Protein AF-A0A1F3N018-F1 (afdb_monomer_lite)

Foldseek 3Di:
DDDPLAAQLQRLQQVVQVDDDAPFLFAAGADADLLVLLQSLLLVVQQLCVVCVLAEEEEDDDPNNVSVLVNNLCCLVCVPPPVSCVVSVSSRRDDPDRRANQNYAYEYFKFWPPDQCCDPLTVNVRCCVRPCVSRVYDPVRYDDDHQQPQAFPPRDRCCVLPVVRFQDPCLCPDDQDDPSSVRSSRRQVSNFVVQVVSLVVCVVSVAHQEYEFEAALQQDTRQLHQQRDLLDAFHWAAHDQSVLVVCQLSQQHSVRSNRIIMGGGGNSRNPVRQAHAHEYEDEALSQQVLLQCLTPDADDSSNNNVSNSSHSNYYYYYYLNNNCNHPVNVVCVQPDDDDDLVLLLVQLVVLCVVVVHDLVRDDLVSQCPGPRSVSDVVRDNVSSVVSVVVVVVVVVVLLDADALEEDEAEACALCCCVVPQVSSVLSNVPHPNYHYHYHHNDLCLSVQWLVNLLVLLVLLLVCVVVVVDCQQVDPCCLPCVLVDCLLVLLVQLVVCVVVVNPNSNSVSLSSQLQSLQSVLVSDRHPVSSSVVSVVSSVQSVPDDRSDDDDPSSSSSSSSSSVSVSVNVCVVSVDRD

pLDDT: mean 93.86, std 5.27, range [56.66, 98.75]

Sequence (576 aa):
MEIEGLSKVEQSFFNHSGRKDFSTKIPYIIVKNFPDLGLISSLRFLEWLAENPEGKISLPTGKTPEYFIKWTQRLLEGWNKPENRKLMEENGLFLTRKPSLKGLHFVQIDEFYPINPKHHNSFYDYVMNYYIKGFDLDPGRALLINADEIPLSRGKHFSEVFPDNRIDLTLRNREAVTPLEKLQQASLFSIDNWCTGYENRIREMGGIGFFLGGMGPDGHIAFNTRGSDHNSSTRLTATNFETQAASAGDLGGIEVSRTRLVITIGLGTITCNPDGVTIIFAAGEAKAPVVRNALENPPDNLYPATVLQRQKNARFYLTEGAAVLLNDCIEKYFKEGKWTFEKTEKAIFDLCQRIDKYAHKLEIDDLRNDRYCCLIPGLSMERVKEVIEATKKKIEAGNKKEQNQTFLHTGPHHDDIMLGIFPCIIPQLRITSNKFHFAVFTSGFTAVTNIMLQNLLEETLNHIEQDKINMIEYPDFFDQGYKYKFDKDVSHYLDKIAAKDEAGKLRGICHRMIRVMVHIYRLKSREELTDRIKKNIELLKSSYSGEKNSPDIQKLKGMLREYEEELVWAHYGVKV

Structure (mmCIF, N/CA/C/O backbone):
data_AF-A0A1F3N018-F1
#
_entry.id   AF-A0A1F3N018-F1
#
loop_
_atom_site.group_PDB
_atom_site.id
_atom_site.type_symbol
_atom_site.label_atom_id
_atom_site.label_alt_id
_atom_site.label_comp_id
_atom_site.label_asym_id
_atom_site.label_entity_id
_atom_site.label_seq_id
_atom_site.pdbx_PDB_ins_code
_atom_site.Cartn_x
_atom_site.Cartn_y
_atom_site.Cartn_z
_atom_site.occupancy
_atom_site.B_iso_or_equiv
_atom_site.auth_seq_id
_atom_site.auth_comp_id
_atom_site.auth_asym_id
_atom_site.auth_atom_id
_atom_site.pdbx_PDB_model_num
ATOM 1 N N . MET A 1 1 ? -16.649 -11.441 28.572 1.00 56.66 1 MET A N 1
ATOM 2 C CA . MET A 1 1 ? -17.828 -11.723 27.733 1.00 56.66 1 MET A CA 1
ATOM 3 C C . MET A 1 1 ? -17.280 -12.450 26.527 1.00 56.66 1 MET A C 1
ATOM 5 O O . MET A 1 1 ? -16.397 -11.893 25.892 1.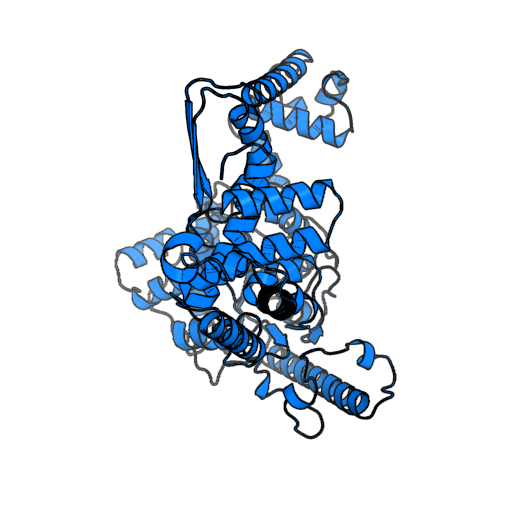00 56.66 1 MET A O 1
ATOM 9 N N . GLU A 1 2 ? -17.662 -13.706 26.314 1.00 71.06 2 GLU A N 1
ATOM 10 C CA . GLU A 1 2 ? -17.241 -14.446 25.119 1.00 71.06 2 GLU A CA 1
ATOM 11 C C . GLU A 1 2 ? -18.136 -14.011 23.959 1.00 71.06 2 GLU A C 1
ATOM 13 O O . GLU A 1 2 ? -19.359 -14.018 24.100 1.00 71.06 2 GLU A O 1
ATOM 18 N N . ILE A 1 3 ? -17.535 -13.564 22.858 1.00 77.88 3 ILE A N 1
ATOM 19 C CA . ILE A 1 3 ? -18.256 -13.274 21.622 1.00 77.88 3 ILE A CA 1
ATOM 20 C C . ILE A 1 3 ? -18.286 -14.555 20.802 1.00 77.88 3 ILE A C 1
ATOM 22 O O . ILE A 1 3 ? -17.249 -15.136 20.478 1.00 77.88 3 ILE A O 1
ATOM 26 N N . GLU A 1 4 ? -19.496 -14.988 20.468 1.00 78.38 4 GLU A N 1
ATOM 27 C CA . GLU A 1 4 ? -19.713 -16.198 19.692 1.00 78.38 4 GLU A CA 1
ATOM 28 C C . GLU A 1 4 ? -18.982 -16.124 18.341 1.00 78.38 4 GLU A C 1
ATOM 30 O O . GLU A 1 4 ? -19.072 -15.141 17.605 1.00 78.38 4 GLU A O 1
ATOM 35 N N . GLY A 1 5 ? -18.233 -17.179 18.015 1.00 84.94 5 GLY A N 1
ATOM 36 C CA . GLY A 1 5 ? -17.505 -17.301 16.753 1.00 84.94 5 GLY A CA 1
ATOM 37 C C . GLY A 1 5 ? -16.085 -16.729 16.744 1.00 84.94 5 GLY A C 1
ATOM 38 O O . GLY A 1 5 ? -15.400 -16.915 15.737 1.00 84.94 5 GLY A O 1
ATOM 39 N N . LEU A 1 6 ? -15.610 -16.076 17.810 1.00 93.56 6 LEU A N 1
ATOM 40 C CA . LEU A 1 6 ? -14.186 -15.748 17.943 1.00 93.56 6 LEU A CA 1
ATOM 41 C C . LEU A 1 6 ? -13.387 -16.954 18.452 1.00 93.56 6 LEU A C 1
ATOM 43 O O . LEU A 1 6 ? -13.852 -17.716 19.301 1.00 93.56 6 LEU A O 1
ATOM 47 N N . SER A 1 7 ? -12.165 -17.119 17.949 1.00 95.69 7 SER A N 1
ATOM 48 C CA . SER A 1 7 ? -11.210 -18.084 18.506 1.00 95.69 7 SER A CA 1
ATOM 49 C C . SER A 1 7 ? -10.688 -17.655 19.885 1.00 95.69 7 SER A C 1
ATOM 51 O O . SER A 1 7 ? -10.931 -16.530 20.323 1.00 95.69 7 SER A O 1
ATOM 53 N N . LYS A 1 8 ? -9.923 -18.503 20.592 1.00 96.44 8 LYS A N 1
ATOM 54 C CA . LYS A 1 8 ? -9.377 -18.123 21.912 1.00 96.44 8 LYS A CA 1
ATOM 55 C C . LYS A 1 8 ? -8.358 -16.995 21.793 1.00 96.44 8 LYS A C 1
ATOM 57 O O . LYS A 1 8 ? -8.353 -16.080 22.618 1.00 96.44 8 LYS A O 1
ATOM 62 N N . VAL A 1 9 ? -7.531 -17.046 20.748 1.00 97.62 9 VAL A N 1
ATOM 63 C CA . VAL A 1 9 ? -6.601 -15.963 20.410 1.00 97.62 9 VAL A CA 1
ATOM 64 C C . VAL A 1 9 ? -7.376 -14.680 20.113 1.00 97.62 9 VAL A C 1
ATOM 66 O O . VAL A 1 9 ? -7.153 -13.660 20.760 1.00 97.62 9 VAL A O 1
ATOM 69 N N . GLU A 1 10 ? -8.334 -14.735 19.188 1.00 97.19 10 GLU A N 1
ATOM 70 C CA . GLU A 1 10 ? -9.161 -13.584 18.804 1.00 97.19 10 GLU A CA 1
ATOM 71 C C . GLU A 1 10 ? -9.888 -12.975 20.011 1.00 97.19 10 GLU A C 1
ATOM 73 O O . GLU A 1 10 ? -9.865 -11.760 20.207 1.00 97.19 10 GLU A O 1
ATOM 78 N N . GLN A 1 11 ? -10.458 -13.816 20.874 1.00 96.31 11 GLN A N 1
ATOM 79 C CA . GLN A 1 11 ? -11.143 -13.392 22.088 1.00 96.31 11 GLN A CA 1
ATOM 80 C C . GLN A 1 11 ? -10.203 -12.673 23.062 1.00 96.31 11 GLN A C 1
ATOM 82 O O . GLN A 1 11 ? -10.605 -11.678 23.671 1.00 96.31 11 GLN A O 1
ATOM 87 N N . SER A 1 12 ? -8.956 -13.137 23.209 1.00 96.38 12 SER A N 1
ATOM 88 C CA . SER A 1 12 ? -7.964 -12.466 24.055 1.00 96.38 12 SER A CA 1
ATOM 89 C C . SER A 1 12 ? -7.686 -11.048 23.550 1.00 96.38 12 SER A C 1
ATOM 91 O O . SER A 1 12 ? -7.830 -10.082 24.302 1.00 96.38 12 SER A O 1
ATOM 93 N N . PHE A 1 13 ? -7.380 -10.879 22.262 1.00 96.81 13 PHE A N 1
ATOM 94 C CA . PHE A 1 13 ? -7.132 -9.551 21.685 1.00 96.81 13 PHE A CA 1
ATOM 95 C C . PHE A 1 13 ? -8.374 -8.655 21.701 1.00 96.81 13 PHE A C 1
ATOM 97 O O . PHE A 1 13 ? -8.270 -7.460 21.987 1.00 96.81 13 PHE A O 1
ATOM 104 N N . PHE A 1 14 ? -9.558 -9.221 21.460 1.00 95.56 14 PHE A N 1
ATOM 105 C CA . PHE A 1 14 ? -10.816 -8.489 21.554 1.00 95.56 14 PHE A CA 1
ATOM 106 C C . PHE A 1 14 ? -11.040 -7.935 22.965 1.00 95.56 14 PHE A C 1
ATOM 108 O O . PHE A 1 14 ? -11.336 -6.749 23.119 1.00 95.56 14 PHE A O 1
ATOM 115 N N . ASN A 1 15 ? -10.796 -8.741 24.002 1.00 93.62 15 ASN A N 1
ATOM 116 C CA . ASN A 1 15 ? -10.872 -8.289 25.391 1.00 93.62 15 ASN A CA 1
ATOM 117 C C . ASN A 1 15 ? -9.858 -7.166 25.687 1.00 93.62 15 ASN A C 1
ATOM 119 O O . ASN A 1 15 ? -10.215 -6.162 26.307 1.00 93.62 15 ASN A O 1
ATOM 123 N N . HIS A 1 16 ? -8.617 -7.291 25.202 1.00 91.62 16 HIS A N 1
ATOM 124 C CA . HIS A 1 16 ? -7.572 -6.272 25.370 1.00 91.62 16 HIS A CA 1
ATOM 125 C C . HIS A 1 16 ? -7.891 -4.948 24.662 1.00 91.62 16 HIS A C 1
ATOM 127 O O . HIS A 1 16 ? -7.446 -3.892 25.114 1.00 91.62 16 HIS A O 1
ATOM 133 N N . SER A 1 17 ? -8.684 -4.980 23.587 1.00 90.38 17 SER A N 1
ATOM 134 C CA . SER A 1 17 ? -9.115 -3.774 22.867 1.00 90.38 17 SER A CA 1
ATOM 135 C C . SER A 1 17 ? -10.087 -2.893 23.676 1.00 90.38 17 SER A C 1
ATOM 137 O O . SER A 1 17 ? -10.362 -1.756 23.290 1.00 90.38 17 SER A O 1
ATOM 139 N N . GLY A 1 18 ? -10.651 -3.403 24.784 1.00 87.06 18 GLY A N 1
ATOM 140 C CA . GLY A 1 18 ? -11.674 -2.708 25.576 1.00 87.06 18 GLY A CA 1
ATOM 141 C C . GLY A 1 18 ? -13.012 -2.535 24.843 1.00 87.06 18 GLY A C 1
ATOM 142 O O . GLY A 1 18 ? -13.853 -1.719 25.247 1.00 87.06 18 GLY A O 1
ATOM 143 N N . ARG A 1 19 ? -13.209 -3.269 23.741 1.00 87.12 19 ARG A N 1
ATOM 144 C CA . ARG A 1 19 ? -14.479 -3.371 23.016 1.00 87.12 19 ARG A CA 1
ATOM 145 C C . ARG A 1 19 ? -15.394 -4.376 23.711 1.00 87.12 19 ARG A C 1
ATOM 147 O O . ARG A 1 19 ? -14.946 -5.286 24.401 1.00 87.12 19 ARG A O 1
ATOM 154 N N . LYS A 1 20 ? -16.698 -4.160 23.549 1.00 85.75 20 LYS A N 1
ATOM 155 C CA . LYS A 1 20 ? -17.747 -5.049 24.071 1.00 85.75 20 LYS A CA 1
ATOM 156 C C . LYS A 1 20 ? -18.535 -5.731 22.960 1.00 85.75 20 LYS A C 1
ATOM 158 O O . LYS A 1 20 ? -19.084 -6.793 23.204 1.00 85.75 20 LYS A O 1
ATOM 163 N N . ASP A 1 21 ? -18.576 -5.111 21.785 1.00 86.00 21 ASP A N 1
ATOM 164 C CA . ASP A 1 21 ? -19.298 -5.579 20.608 1.00 86.00 21 ASP A CA 1
ATOM 165 C C . ASP A 1 21 ? -18.718 -4.918 19.339 1.00 86.00 21 ASP A C 1
ATOM 167 O O . ASP A 1 21 ? -17.891 -3.999 19.444 1.00 86.00 21 ASP A O 1
ATOM 171 N N . PHE A 1 22 ? -19.169 -5.363 18.167 1.00 87.38 22 PHE A N 1
ATOM 172 C CA . PHE A 1 22 ? -18.951 -4.743 16.859 1.00 87.38 22 PHE A CA 1
ATOM 173 C C . PHE A 1 22 ? -20.266 -4.694 16.068 1.00 87.38 22 PHE A C 1
ATOM 175 O O . PHE A 1 22 ? -21.083 -5.603 16.106 1.00 87.38 22 PHE A O 1
ATOM 182 N N . SER A 1 23 ? -20.466 -3.623 15.304 1.00 86.50 23 SER A N 1
ATOM 183 C CA . SER A 1 23 ? -21.718 -3.365 14.563 1.00 86.50 23 SER A CA 1
ATOM 184 C C . SER A 1 23 ? -21.762 -3.946 13.144 1.00 86.50 23 SER A C 1
ATOM 186 O O . SER A 1 23 ? -22.740 -3.767 12.418 1.00 86.50 23 SER A O 1
ATOM 188 N N . THR A 1 24 ? -20.685 -4.600 12.721 1.00 92.06 24 THR A N 1
ATOM 189 C CA . THR A 1 24 ? -20.435 -4.960 11.321 1.00 92.06 24 THR A CA 1
ATOM 190 C C . THR A 1 24 ? -20.721 -6.436 11.065 1.00 92.06 24 THR A C 1
ATOM 192 O O . THR A 1 24 ? -20.681 -7.261 11.974 1.00 92.06 24 THR A O 1
ATOM 195 N N . LYS A 1 25 ? -21.010 -6.786 9.805 1.00 88.06 25 LYS A N 1
ATOM 196 C CA . LYS A 1 25 ? -21.320 -8.176 9.422 1.00 88.06 25 LYS A CA 1
ATOM 197 C C . LYS A 1 25 ? -20.119 -9.112 9.535 1.00 88.06 25 LYS A C 1
ATOM 199 O O . LYS A 1 25 ? -20.290 -10.296 9.802 1.00 88.06 25 LYS A O 1
ATOM 204 N N . ILE A 1 26 ? -18.926 -8.585 9.272 1.00 94.56 26 ILE A N 1
ATOM 205 C CA . ILE A 1 26 ? -17.669 -9.312 9.416 1.00 94.56 26 ILE A CA 1
ATOM 206 C C . ILE A 1 26 ? -17.018 -8.808 10.703 1.00 94.56 26 ILE A C 1
ATOM 208 O O . ILE A 1 26 ? -16.684 -7.625 10.766 1.00 94.56 26 ILE A O 1
ATOM 212 N N . PRO A 1 27 ? -16.804 -9.665 11.711 1.00 94.81 27 PRO A N 1
ATOM 213 C CA . PRO A 1 27 ? -16.149 -9.252 12.941 1.00 94.81 27 PRO A CA 1
ATOM 214 C C . PRO A 1 27 ? -14.766 -8.649 12.683 1.00 94.81 27 PRO A C 1
ATOM 216 O O . PRO A 1 27 ? -13.998 -9.133 11.843 1.00 94.81 27 PRO A O 1
ATOM 219 N N . TYR A 1 28 ? -14.420 -7.621 13.455 1.00 96.25 28 TYR A N 1
ATOM 220 C CA . TYR A 1 28 ? -13.100 -7.007 13.419 1.00 96.25 28 TYR A CA 1
ATOM 221 C C . TYR A 1 28 ? -12.493 -6.907 14.820 1.00 96.25 28 TYR A C 1
ATOM 223 O O . TYR A 1 28 ? -13.198 -6.828 15.827 1.00 96.25 28 TYR A O 1
ATOM 231 N N . ILE A 1 29 ? -11.163 -6.897 14.882 1.00 97.06 29 ILE A N 1
ATOM 232 C CA . ILE A 1 29 ? -10.388 -6.794 16.119 1.00 97.06 29 ILE A CA 1
ATOM 233 C C . ILE A 1 29 ? -9.415 -5.634 15.977 1.00 97.06 29 ILE A C 1
ATOM 235 O O . ILE A 1 29 ? -8.652 -5.567 15.013 1.00 97.06 29 ILE A O 1
ATOM 239 N N . ILE A 1 30 ? -9.454 -4.714 16.941 1.00 96.50 30 ILE A N 1
ATOM 240 C CA . ILE A 1 30 ? -8.566 -3.554 16.971 1.00 96.50 30 ILE A CA 1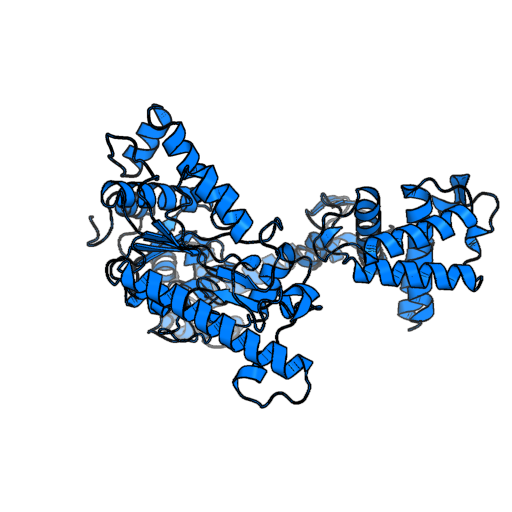
ATOM 241 C C . ILE A 1 30 ? -7.351 -3.862 17.839 1.00 96.50 30 ILE A C 1
ATOM 243 O O . ILE A 1 30 ? -7.488 -4.287 18.986 1.00 96.50 30 ILE A O 1
ATOM 247 N N . VAL A 1 31 ? -6.170 -3.576 17.305 1.00 96.00 31 VAL A N 1
ATOM 248 C CA . VAL A 1 31 ? -4.895 -3.613 18.021 1.00 96.00 31 VAL A CA 1
ATOM 249 C C . VAL A 1 31 ? -4.226 -2.239 17.989 1.00 96.00 31 VAL A C 1
ATOM 251 O O . VAL A 1 31 ? -4.591 -1.360 17.205 1.00 96.00 31 VAL A O 1
ATOM 254 N N . LYS A 1 32 ? -3.226 -2.037 18.849 1.00 92.44 32 LYS A N 1
ATOM 255 C CA . LYS A 1 32 ? -2.618 -0.715 19.052 1.00 92.44 32 LYS A CA 1
ATOM 256 C C . LYS A 1 32 ? -1.713 -0.293 17.902 1.00 92.44 32 LYS A C 1
ATOM 258 O O . LYS A 1 32 ? -1.633 0.886 17.575 1.00 92.44 32 LYS A O 1
ATOM 263 N N . ASN A 1 33 ? -0.978 -1.237 17.324 1.00 92.38 33 ASN A N 1
ATOM 264 C CA . ASN A 1 33 ? 0.090 -0.932 16.380 1.00 92.38 33 ASN A CA 1
ATOM 265 C C . ASN A 1 33 ? 0.290 -2.051 15.347 1.00 92.38 33 ASN A C 1
ATOM 267 O O . ASN A 1 33 ? -0.311 -3.122 15.411 1.00 92.38 33 ASN A O 1
ATOM 271 N N . PHE A 1 34 ? 1.142 -1.772 14.365 1.00 91.56 34 PHE A N 1
ATOM 272 C CA . PHE A 1 34 ? 1.440 -2.688 13.269 1.00 91.56 34 PHE A CA 1
ATOM 273 C C . PHE A 1 34 ? 2.145 -3.993 13.714 1.00 91.56 34 PHE A C 1
ATOM 275 O O . PHE A 1 34 ? 1.737 -5.059 13.252 1.00 91.56 34 PHE A O 1
ATOM 282 N N . PRO A 1 35 ? 3.124 -3.983 14.645 1.00 95.38 35 PRO A N 1
ATOM 283 C CA . PRO A 1 35 ? 3.640 -5.216 15.246 1.00 95.38 35 PRO A CA 1
ATOM 284 C C . PRO A 1 35 ? 2.573 -6.122 15.875 1.00 95.38 35 PRO A C 1
ATOM 286 O O . PRO A 1 35 ? 2.647 -7.341 15.701 1.00 95.38 35 PRO A O 1
ATOM 289 N N . ASP A 1 36 ? 1.583 -5.547 16.564 1.00 95.81 36 ASP A N 1
ATOM 290 C CA . ASP A 1 36 ? 0.496 -6.306 17.190 1.00 95.81 36 ASP A CA 1
ATOM 291 C C . ASP A 1 36 ? -0.415 -6.967 16.143 1.00 95.81 36 ASP A C 1
ATOM 293 O O . ASP A 1 36 ? -0.888 -8.077 16.380 1.00 95.81 36 ASP A O 1
ATOM 297 N N . LEU A 1 37 ? -0.600 -6.354 14.960 1.00 95.94 37 LEU A N 1
ATOM 298 C CA . LEU A 1 37 ? -1.304 -6.990 13.832 1.00 95.94 37 LEU A CA 1
ATOM 299 C C . LEU A 1 37 ? -0.593 -8.266 13.378 1.00 95.94 37 LEU A C 1
ATOM 301 O O . LEU A 1 37 ? -1.235 -9.281 13.102 1.00 95.94 37 LEU A O 1
ATOM 305 N N . GLY A 1 38 ? 0.739 -8.226 13.315 1.00 97.38 38 GLY A N 1
ATOM 306 C CA . GLY A 1 38 ? 1.537 -9.407 13.008 1.00 97.38 38 GLY A CA 1
ATOM 307 C C . GLY A 1 38 ? 1.426 -10.477 14.094 1.00 97.38 38 GLY A C 1
ATOM 308 O O . GLY A 1 38 ? 1.319 -11.658 13.769 1.00 97.38 38 GLY A O 1
ATOM 309 N N . LEU A 1 39 ? 1.410 -10.071 15.370 1.00 98.12 39 LEU A N 1
ATOM 310 C CA . LEU A 1 39 ? 1.333 -10.991 16.506 1.00 98.12 39 LEU A CA 1
ATOM 311 C C . LEU A 1 39 ? 0.000 -11.746 16.531 1.00 98.12 39 LEU A C 1
ATOM 313 O O . LEU A 1 39 ? 0.012 -12.975 16.557 1.00 98.12 39 LEU A O 1
ATOM 317 N N . ILE A 1 40 ? -1.137 -11.042 16.472 1.00 98.19 40 ILE A N 1
ATOM 318 C CA . ILE A 1 40 ? -2.459 -11.691 16.454 1.00 98.19 40 ILE A CA 1
ATOM 319 C C . ILE A 1 40 ? -2.609 -12.616 15.241 1.00 98.19 40 ILE A C 1
ATOM 321 O O . ILE A 1 40 ? -3.077 -13.744 15.384 1.00 98.19 40 ILE A O 1
ATOM 325 N N . SER A 1 41 ? -2.144 -12.186 14.061 1.00 98.00 41 SER A N 1
ATOM 326 C CA . SER A 1 41 ? -2.186 -13.002 12.840 1.00 98.00 41 SER A CA 1
ATOM 327 C C . SER A 1 41 ? -1.355 -14.278 12.988 1.00 98.00 41 SER A C 1
ATOM 329 O O . SER A 1 41 ? -1.798 -15.351 12.590 1.00 98.00 41 SER A O 1
ATOM 331 N N . SER A 1 42 ? -0.171 -14.175 13.600 1.00 98.38 42 SER A N 1
ATOM 332 C CA . SER A 1 42 ? 0.722 -15.310 13.845 1.00 98.38 42 SER A CA 1
ATOM 333 C C . SER A 1 42 ? 0.117 -16.304 14.834 1.00 98.38 42 SER A C 1
ATOM 335 O O . SER A 1 42 ? 0.050 -17.499 14.554 1.00 98.38 42 SER A O 1
ATOM 337 N N . LEU A 1 43 ? -0.399 -15.817 15.963 1.00 98.56 43 LEU A N 1
ATOM 338 C CA . LEU A 1 43 ? -1.019 -16.668 16.975 1.00 98.56 43 LEU A CA 1
ATOM 339 C C . LEU A 1 43 ? -2.279 -17.351 16.441 1.00 98.56 43 LEU A C 1
ATOM 341 O O . LEU A 1 43 ? -2.452 -18.550 16.658 1.00 98.56 43 LEU A O 1
ATOM 345 N N . ARG A 1 44 ? -3.121 -16.627 15.691 1.00 98.31 44 ARG A N 1
ATOM 346 C CA . ARG A 1 44 ? -4.323 -17.204 15.081 1.00 98.31 44 ARG A CA 1
ATOM 347 C C . ARG A 1 44 ? -3.978 -18.248 14.020 1.00 98.31 44 ARG A C 1
ATOM 349 O O . ARG A 1 44 ? -4.635 -19.283 13.951 1.00 98.31 44 ARG A O 1
ATOM 356 N N . PHE A 1 45 ? -2.935 -18.004 13.227 1.00 98.50 45 PHE A N 1
ATOM 357 C CA . PHE A 1 45 ? -2.423 -18.978 12.267 1.00 98.50 45 PHE A CA 1
ATOM 358 C C . PHE A 1 45 ? -1.944 -20.261 12.957 1.00 98.50 45 PHE A C 1
ATOM 360 O O . PHE A 1 45 ? -2.322 -21.351 12.540 1.00 98.50 45 PHE A O 1
ATOM 367 N N . LEU A 1 46 ? -1.170 -20.148 14.041 1.00 98.31 46 LEU A N 1
ATOM 368 C CA . LEU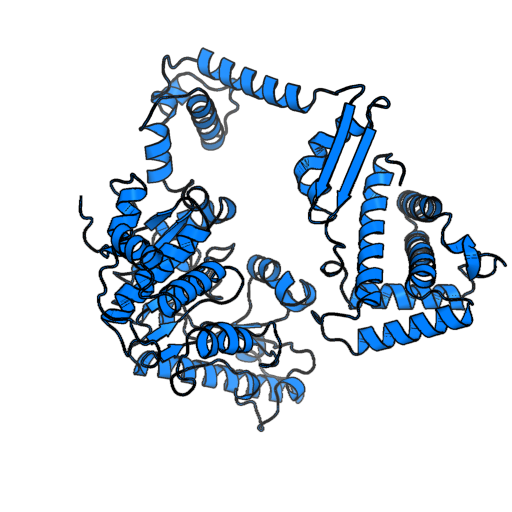 A 1 46 ? -0.683 -21.305 14.799 1.00 98.31 46 LEU A CA 1
ATOM 369 C C . LEU A 1 46 ? -1.817 -22.071 15.498 1.00 98.31 46 LEU A C 1
ATOM 371 O O . LEU A 1 46 ? -1.776 -23.298 15.550 1.00 98.31 46 LEU A O 1
ATOM 375 N N . GLU A 1 47 ? -2.831 -21.363 16.003 1.00 97.69 47 GLU A N 1
ATOM 376 C CA . GLU A 1 47 ? -4.050 -21.965 16.556 1.00 97.69 47 GLU A CA 1
ATOM 377 C C . GLU A 1 47 ? -4.783 -22.794 15.495 1.00 97.69 47 GLU A C 1
ATOM 379 O O . GLU A 1 47 ? -5.068 -23.966 15.721 1.00 97.69 47 GLU A O 1
ATOM 384 N N . TRP A 1 48 ? -5.020 -22.217 14.312 1.00 98.06 48 TRP A N 1
ATOM 385 C CA . TRP A 1 48 ? -5.658 -22.916 13.196 1.00 98.06 48 TRP A CA 1
ATOM 386 C C . TRP A 1 48 ? -4.821 -24.101 12.692 1.00 98.06 48 TRP A C 1
ATOM 388 O O . TRP A 1 48 ? -5.363 -25.173 12.422 1.00 98.06 48 TRP A O 1
ATOM 398 N N . LEU A 1 49 ? -3.498 -23.937 12.609 1.00 97.94 49 LEU A N 1
ATOM 399 C CA . LEU A 1 49 ? -2.557 -24.969 12.173 1.00 97.94 49 LEU A CA 1
ATOM 400 C C . LEU A 1 49 ? -2.598 -26.213 13.066 1.00 97.94 49 LEU A C 1
ATOM 402 O O . LEU A 1 49 ? -2.484 -27.330 12.568 1.00 97.94 49 LEU A O 1
ATOM 406 N N . ALA A 1 50 ? -2.761 -26.038 14.378 1.00 96.56 50 ALA A N 1
ATOM 407 C CA . ALA A 1 50 ? -2.826 -27.161 15.310 1.00 96.56 50 ALA A CA 1
ATOM 408 C C . ALA A 1 50 ? -4.028 -28.084 15.046 1.00 96.56 50 ALA A C 1
ATOM 410 O O . ALA A 1 50 ? -3.943 -29.286 15.293 1.00 96.56 50 ALA A O 1
ATOM 411 N N . GLU A 1 51 ? -5.122 -27.527 14.527 1.00 96.12 51 GLU A N 1
ATOM 412 C CA . GLU A 1 51 ? -6.329 -28.261 14.137 1.00 96.12 51 GLU A CA 1
ATOM 413 C C . GLU A 1 51 ? -6.265 -28.748 12.679 1.00 96.12 51 GLU A C 1
ATOM 415 O O . GLU A 1 51 ? -6.937 -29.712 12.318 1.00 96.12 51 GLU A O 1
ATOM 420 N N . ASN A 1 52 ? -5.430 -28.115 11.846 1.00 97.69 52 ASN A N 1
ATOM 421 C CA . ASN A 1 52 ? -5.352 -28.333 10.400 1.00 97.69 52 ASN A CA 1
ATOM 422 C C . ASN A 1 52 ? -3.902 -28.568 9.926 1.00 97.69 52 ASN A C 1
ATOM 424 O O . ASN A 1 52 ? -3.392 -27.796 9.108 1.00 97.69 52 ASN A O 1
ATOM 428 N N . PRO A 1 53 ? -3.218 -29.634 10.387 1.00 96.75 53 PRO A N 1
ATOM 429 C CA . PRO A 1 53 ? -1.804 -29.869 10.069 1.00 96.75 53 PRO A CA 1
ATOM 430 C C . PRO A 1 53 ? -1.529 -30.069 8.567 1.00 96.75 53 PRO A C 1
ATOM 432 O O . PRO A 1 53 ? -0.437 -29.765 8.100 1.00 96.75 53 PRO A O 1
ATOM 435 N N . GLU A 1 54 ? -2.531 -30.529 7.811 1.00 97.50 54 GLU A N 1
ATOM 436 C CA . GLU A 1 54 ? -2.484 -30.746 6.353 1.00 97.50 54 GLU A CA 1
ATOM 437 C C . GLU A 1 54 ? -3.337 -29.707 5.588 1.00 97.50 54 GLU A C 1
ATOM 439 O O . GLU A 1 54 ? -3.830 -29.943 4.480 1.00 97.50 54 GLU A O 1
ATOM 444 N N . GLY A 1 55 ? -3.606 -28.565 6.226 1.00 97.69 55 GLY A N 1
ATOM 445 C CA . GLY A 1 55 ? -4.476 -27.521 5.702 1.00 97.69 55 GLY A CA 1
ATOM 446 C C . GLY A 1 55 ? -3.906 -26.792 4.478 1.00 97.69 55 GLY A C 1
ATOM 447 O O . GLY A 1 55 ? -2.712 -26.838 4.184 1.00 97.69 55 GLY A O 1
ATOM 448 N N . LYS A 1 56 ? -4.787 -26.089 3.757 1.00 98.44 56 LYS A N 1
ATOM 449 C CA . LYS A 1 56 ? -4.435 -25.271 2.587 1.00 98.44 56 LYS A CA 1
ATOM 450 C C . LYS A 1 56 ? -4.314 -23.818 3.013 1.00 98.44 56 LYS A C 1
ATOM 452 O O . LYS A 1 56 ? -5.288 -23.259 3.518 1.00 98.44 56 LYS A O 1
ATOM 457 N N . ILE A 1 57 ? -3.148 -23.221 2.807 1.00 98.62 57 ILE A N 1
ATOM 458 C CA . ILE A 1 57 ? -2.861 -21.843 3.202 1.00 98.62 57 ILE A CA 1
ATOM 459 C C . ILE A 1 57 ? -2.568 -20.970 1.993 1.00 98.62 57 ILE A C 1
ATOM 461 O O . ILE A 1 57 ? -2.008 -21.425 0.998 1.00 98.62 57 ILE A O 1
ATOM 465 N N . SER A 1 58 ? -2.905 -19.694 2.107 1.00 98.50 58 SER A N 1
ATOM 466 C CA . SER A 1 58 ? -2.521 -18.674 1.143 1.00 98.50 58 SER A CA 1
ATOM 467 C C . SER A 1 58 ? -2.164 -17.399 1.898 1.00 98.50 58 SER A C 1
ATOM 469 O O . SER A 1 58 ? -2.954 -16.909 2.707 1.00 98.50 58 SER A O 1
ATOM 471 N N . LEU A 1 59 ? -0.931 -16.926 1.713 1.00 98.19 59 LEU A N 1
ATOM 472 C CA . LEU A 1 59 ? -0.325 -15.853 2.505 1.00 98.19 59 LEU A CA 1
ATOM 473 C C . LEU A 1 59 ? 0.114 -14.700 1.586 1.00 98.19 59 LEU A C 1
ATOM 475 O O . LEU A 1 59 ? 0.527 -14.965 0.454 1.00 98.19 59 LEU A O 1
ATOM 479 N N . PRO A 1 60 ? 0.062 -13.435 2.043 1.00 96.56 60 PRO A N 1
ATOM 480 C CA . PRO A 1 60 ? 0.308 -12.284 1.185 1.00 96.56 60 PRO A CA 1
ATOM 481 C C . PRO A 1 60 ? 1.803 -12.016 1.021 1.00 96.56 60 PRO A C 1
ATOM 483 O O . PRO A 1 60 ? 2.623 -12.556 1.758 1.00 96.56 60 PRO A O 1
ATOM 486 N N . THR A 1 61 ? 2.181 -11.163 0.076 1.00 93.69 61 THR A N 1
ATOM 487 C CA . THR A 1 61 ? 3.574 -10.752 -0.162 1.00 93.69 61 THR A CA 1
ATOM 488 C C . THR A 1 61 ? 3.801 -9.285 0.234 1.00 93.69 61 THR A C 1
ATOM 490 O O . THR A 1 61 ? 2.896 -8.589 0.708 1.00 93.69 61 THR A O 1
ATOM 493 N N . GLY A 1 62 ? 5.042 -8.810 0.092 1.00 86.25 62 GLY A N 1
ATOM 494 C CA . GLY A 1 62 ? 5.419 -7.414 0.322 1.00 86.25 62 GLY A CA 1
ATOM 495 C C . GLY A 1 62 ? 5.757 -7.077 1.780 1.00 86.25 62 GLY A C 1
ATOM 496 O O . GLY A 1 62 ? 6.146 -7.936 2.572 1.00 86.25 62 GLY A O 1
ATOM 497 N N . LYS A 1 63 ? 5.639 -5.791 2.135 1.00 84.12 63 LYS A N 1
ATOM 498 C CA . LYS A 1 63 ? 5.954 -5.269 3.487 1.00 84.12 63 LYS A CA 1
ATOM 499 C C . LYS A 1 63 ? 4.853 -5.553 4.508 1.00 84.12 63 LYS A C 1
ATOM 501 O O . LYS A 1 63 ? 5.094 -5.657 5.705 1.00 84.12 63 LYS A O 1
ATOM 506 N N . THR A 1 64 ? 3.632 -5.691 4.015 1.00 79.00 64 THR A N 1
ATOM 507 C CA . THR A 1 64 ? 2.401 -5.912 4.773 1.00 79.00 64 THR A CA 1
ATOM 508 C C . THR A 1 64 ? 2.525 -7.114 5.743 1.00 79.00 64 THR A C 1
ATOM 510 O O . THR A 1 64 ? 2.314 -6.916 6.938 1.00 79.00 64 THR A O 1
ATOM 513 N N . PRO A 1 65 ? 2.950 -8.328 5.329 1.00 92.62 65 PRO A N 1
ATOM 514 C CA . PRO A 1 65 ? 3.101 -9.488 6.227 1.00 92.62 65 PRO A CA 1
ATOM 515 C C . PRO A 1 65 ? 4.386 -9.527 7.072 1.00 92.62 65 PRO A C 1
ATOM 517 O O . PRO A 1 65 ? 4.602 -10.510 7.782 1.00 92.62 65 PRO A O 1
ATOM 520 N N . GLU A 1 66 ? 5.259 -8.516 7.028 1.00 94.44 66 GLU A N 1
ATOM 521 C CA . GLU A 1 66 ? 6.609 -8.606 7.610 1.00 94.44 66 GLU A CA 1
ATOM 522 C C . GLU A 1 66 ? 6.599 -9.007 9.097 1.00 94.44 66 GLU A C 1
ATOM 524 O O . GLU A 1 66 ? 7.341 -9.899 9.514 1.00 94.44 66 GLU A O 1
ATOM 529 N N . TYR A 1 67 ? 5.726 -8.400 9.907 1.00 96.69 67 TYR A N 1
ATOM 530 C CA . TYR A 1 67 ? 5.616 -8.758 11.323 1.00 96.69 67 TYR A CA 1
ATOM 531 C C . TYR A 1 67 ? 4.950 -10.113 11.547 1.00 96.69 67 TYR A C 1
ATOM 533 O O . TYR A 1 67 ? 5.328 -10.806 12.486 1.00 96.69 67 TYR A O 1
ATOM 541 N N . PHE A 1 68 ? 4.009 -10.526 10.694 1.00 97.94 68 PHE A N 1
ATOM 542 C CA . PHE A 1 68 ? 3.436 -11.872 10.760 1.00 97.94 68 PHE A CA 1
ATOM 543 C C . PHE A 1 68 ? 4.524 -12.938 10.562 1.00 97.94 68 PHE A C 1
ATOM 545 O O . PHE A 1 68 ? 4.614 -13.878 11.356 1.00 97.94 68 PHE A O 1
ATOM 552 N N . ILE A 1 69 ? 5.398 -12.756 9.566 1.00 97.88 69 ILE A N 1
ATOM 553 C CA . ILE A 1 69 ? 6.524 -13.660 9.296 1.00 97.88 69 ILE A CA 1
ATOM 554 C C . ILE A 1 69 ? 7.479 -13.692 10.492 1.00 97.88 69 ILE A C 1
ATOM 556 O O . ILE A 1 69 ? 7.749 -14.765 11.035 1.00 97.88 69 ILE A O 1
ATOM 560 N N . LYS A 1 70 ? 7.927 -12.517 10.959 1.00 97.62 70 LYS A N 1
ATOM 561 C CA . LYS A 1 70 ? 8.870 -12.400 12.084 1.00 97.62 70 LYS A CA 1
ATOM 562 C C . LYS A 1 70 ? 8.330 -13.016 13.374 1.00 97.62 70 LYS A C 1
ATOM 564 O O . LYS A 1 70 ? 9.065 -13.717 14.068 1.00 97.62 70 LYS A O 1
ATOM 569 N N . TRP A 1 71 ? 7.061 -12.770 13.709 1.00 98.12 71 TRP A N 1
ATOM 570 C CA . TRP A 1 71 ? 6.440 -13.365 14.893 1.00 98.12 71 TRP A CA 1
ATOM 571 C C . TRP A 1 71 ? 6.327 -14.879 14.765 1.00 98.12 71 TRP A C 1
ATOM 573 O O . TRP A 1 71 ? 6.712 -15.588 15.691 1.00 98.12 71 TRP A O 1
ATOM 583 N N . THR A 1 72 ? 5.894 -15.377 13.607 1.00 98.12 72 THR A N 1
ATOM 584 C CA . THR A 1 72 ? 5.743 -16.819 13.373 1.00 98.12 72 THR A CA 1
ATOM 585 C C . THR A 1 72 ? 7.083 -17.542 13.500 1.00 98.12 72 THR A C 1
ATOM 587 O O . THR A 1 72 ? 7.177 -18.524 14.235 1.00 98.12 72 THR A O 1
ATOM 590 N N . GLN A 1 73 ? 8.146 -17.008 12.892 1.00 97.44 73 GLN A N 1
ATOM 591 C CA . GLN A 1 73 ? 9.506 -17.544 13.030 1.00 97.44 73 GLN A CA 1
ATOM 592 C C . GLN A 1 73 ? 9.985 -17.512 14.481 1.00 97.44 73 GLN A C 1
ATOM 594 O O . GLN A 1 73 ? 10.366 -18.548 15.025 1.00 97.44 73 GLN A O 1
ATOM 599 N N . ARG A 1 74 ? 9.877 -16.356 15.153 1.00 97.19 74 ARG A N 1
ATOM 600 C CA . ARG A 1 74 ? 10.278 -16.210 16.560 1.00 97.19 74 ARG A CA 1
ATOM 601 C C . ARG A 1 74 ? 9.590 -17.234 17.461 1.00 97.19 74 ARG A C 1
ATOM 603 O O . ARG A 1 74 ? 10.240 -17.801 18.345 1.00 97.19 74 ARG A O 1
ATOM 610 N N . LEU A 1 75 ? 8.285 -17.435 17.281 1.00 97.62 75 LEU A N 1
ATOM 611 C CA . LEU A 1 75 ? 7.499 -18.362 18.089 1.00 97.62 75 LEU A CA 1
ATOM 612 C C . LEU A 1 75 ? 7.879 -19.818 17.796 1.00 97.62 75 LEU A C 1
ATOM 614 O O . LEU A 1 75 ? 8.065 -20.587 18.735 1.00 97.62 75 LEU A O 1
ATOM 618 N N . LEU A 1 76 ? 8.064 -20.199 16.529 1.00 96.44 76 LEU A N 1
ATOM 619 C CA . LEU A 1 76 ? 8.438 -21.566 16.151 1.00 96.44 76 LEU A CA 1
ATOM 620 C C . LEU A 1 76 ? 9.878 -21.925 16.550 1.00 96.44 76 LEU A C 1
ATOM 622 O O . LEU A 1 76 ? 10.121 -23.028 17.048 1.00 96.44 76 LEU A O 1
ATOM 626 N N . GLU A 1 77 ? 10.843 -21.031 16.344 1.00 96.00 77 GLU A N 1
ATOM 627 C CA . GLU A 1 77 ? 12.253 -21.239 16.707 1.00 96.00 77 GLU A CA 1
ATOM 628 C C . GLU A 1 77 ? 12.445 -21.238 18.226 1.00 96.00 77 GLU A C 1
ATOM 630 O O . GLU A 1 77 ? 13.166 -22.066 18.781 1.00 96.00 77 GLU A O 1
ATOM 635 N N . GLY A 1 78 ? 11.752 -20.333 18.918 1.00 95.81 78 GLY A N 1
ATOM 636 C CA . GLY A 1 78 ? 11.795 -20.187 20.367 1.00 95.81 78 GLY A CA 1
ATOM 637 C C . GLY A 1 78 ? 10.626 -20.847 21.097 1.00 95.81 78 GLY A C 1
ATOM 638 O O . GLY A 1 78 ? 10.230 -20.323 22.134 1.00 95.81 78 GLY A O 1
ATOM 639 N N . TRP A 1 79 ? 10.058 -21.944 20.584 1.00 96.69 79 TRP A N 1
ATOM 640 C CA . TRP A 1 79 ? 8.790 -22.511 21.084 1.00 96.69 79 TRP A CA 1
ATOM 641 C C . TRP A 1 79 ? 8.774 -22.785 22.594 1.00 96.69 79 TRP A C 1
ATOM 643 O O . TRP A 1 79 ? 7.789 -22.503 23.271 1.00 96.69 79 TRP A O 1
ATOM 653 N N . ASN A 1 80 ? 9.886 -23.296 23.131 1.00 96.56 80 ASN A N 1
ATOM 654 C CA . ASN A 1 80 ? 10.024 -23.648 24.548 1.00 96.56 80 ASN A CA 1
ATOM 655 C C . ASN A 1 80 ? 10.628 -22.523 25.407 1.00 96.56 80 ASN A C 1
ATOM 657 O O . ASN A 1 80 ? 10.836 -22.721 26.603 1.00 96.56 80 ASN A O 1
ATOM 661 N N . LYS A 1 81 ? 10.946 -21.352 24.832 1.00 97.75 81 LYS A N 1
ATOM 662 C CA . LYS A 1 81 ? 11.494 -20.234 25.612 1.00 97.75 81 LYS A CA 1
ATOM 663 C C . LYS A 1 81 ? 10.413 -19.693 26.561 1.00 97.75 81 LYS A C 1
ATOM 665 O O . LYS A 1 81 ? 9.316 -19.398 26.079 1.00 97.75 81 LYS A O 1
ATOM 670 N N . PRO A 1 82 ? 10.699 -19.495 27.864 1.00 97.44 82 PRO A N 1
ATOM 671 C CA . PRO A 1 82 ? 9.698 -19.048 28.838 1.00 97.44 82 PRO A CA 1
ATOM 672 C C . PRO A 1 82 ? 8.967 -17.761 28.433 1.00 97.44 82 PRO A C 1
ATOM 674 O O . PRO A 1 82 ? 7.752 -17.667 28.569 1.00 97.44 82 PRO A O 1
ATOM 677 N N . GLU A 1 83 ? 9.691 -16.795 27.868 1.00 97.44 83 GLU A N 1
ATOM 678 C CA . GLU A 1 83 ? 9.140 -15.529 27.366 1.00 97.44 83 GLU A CA 1
ATOM 679 C C . GLU A 1 83 ? 8.119 -15.713 26.232 1.00 97.44 83 GLU A C 1
ATOM 681 O O . GLU A 1 83 ? 7.079 -15.060 26.230 1.00 97.44 83 GLU A O 1
ATOM 686 N N . ASN A 1 84 ? 8.376 -16.631 25.295 1.00 97.50 84 ASN A N 1
ATOM 687 C CA . ASN A 1 84 ? 7.469 -16.916 24.187 1.00 97.50 84 ASN A CA 1
ATOM 688 C C . ASN A 1 84 ? 6.264 -17.739 24.659 1.00 97.50 84 ASN A C 1
ATOM 690 O O . ASN A 1 84 ? 5.151 -17.484 24.213 1.00 97.50 84 ASN A O 1
ATOM 694 N N . ARG A 1 85 ? 6.466 -18.699 25.575 1.00 97.38 85 ARG A N 1
ATOM 695 C CA . ARG A 1 85 ? 5.372 -19.458 26.209 1.00 97.38 85 ARG A CA 1
ATOM 696 C C . ARG A 1 85 ? 4.396 -18.523 26.910 1.00 97.38 85 ARG A C 1
ATOM 698 O O . ARG A 1 85 ? 3.207 -18.560 26.616 1.00 97.38 85 ARG A O 1
ATOM 705 N N . LYS A 1 86 ? 4.931 -17.631 27.748 1.00 97.44 86 LYS A N 1
ATOM 706 C CA . LYS A 1 86 ? 4.160 -16.599 28.436 1.00 97.44 86 LYS A CA 1
ATOM 707 C C . LYS A 1 86 ? 3.409 -15.710 27.441 1.00 97.44 86 LYS A C 1
ATOM 709 O O . LYS A 1 86 ? 2.207 -15.540 27.588 1.00 97.44 86 LYS A O 1
ATOM 714 N N . LEU A 1 87 ? 4.088 -15.221 26.398 1.00 97.56 87 LEU A N 1
ATOM 715 C CA . LEU A 1 87 ? 3.462 -14.403 25.356 1.00 97.56 87 LEU A CA 1
ATOM 716 C C . LEU A 1 87 ? 2.293 -15.128 24.669 1.00 97.56 87 LEU A C 1
ATOM 718 O O . LEU A 1 87 ? 1.243 -14.527 24.475 1.00 97.56 87 LEU A O 1
ATOM 722 N N . MET A 1 88 ? 2.455 -16.402 24.303 1.00 97.94 88 MET A N 1
ATOM 723 C CA . MET A 1 88 ? 1.393 -17.197 23.674 1.00 97.94 88 MET A CA 1
ATOM 724 C C . MET A 1 88 ? 0.198 -17.392 24.615 1.00 97.94 88 MET A C 1
ATOM 726 O O . MET A 1 88 ? -0.937 -17.142 24.217 1.00 97.94 88 MET A O 1
ATOM 730 N N . GLU A 1 89 ? 0.451 -17.779 25.866 1.00 96.94 89 GLU A N 1
ATOM 731 C CA . GLU A 1 89 ? -0.586 -18.074 26.861 1.00 96.94 89 GLU A CA 1
ATOM 732 C C . GLU A 1 89 ? -1.360 -16.812 27.284 1.00 96.94 89 GLU A C 1
ATOM 734 O O . GLU A 1 89 ? -2.590 -16.838 27.332 1.00 96.94 89 GLU A O 1
ATOM 739 N N . GLU A 1 90 ? -0.677 -15.678 27.491 1.00 96.44 90 GLU A N 1
ATOM 740 C CA . GLU A 1 90 ? -1.315 -14.376 27.765 1.00 96.44 90 GLU A CA 1
ATOM 741 C C . GLU A 1 90 ? -2.211 -13.913 26.603 1.00 96.44 90 GLU A C 1
ATOM 743 O O . GLU A 1 90 ? -3.221 -13.238 26.809 1.00 96.44 90 GLU A O 1
ATOM 748 N N . ASN A 1 91 ? -1.884 -14.324 25.377 1.00 97.25 91 ASN A N 1
ATOM 749 C CA . ASN A 1 91 ? -2.626 -13.981 24.166 1.00 97.25 91 ASN A CA 1
ATOM 750 C C . ASN A 1 91 ? -3.535 -15.119 23.662 1.00 97.25 91 ASN A C 1
ATOM 752 O O . ASN A 1 91 ? -3.950 -15.113 22.505 1.00 97.25 91 ASN A O 1
ATOM 756 N N . GLY A 1 92 ? -3.886 -16.078 24.526 1.00 96.50 92 GLY A N 1
ATOM 757 C CA . GLY A 1 92 ? -4.940 -17.064 24.264 1.00 96.50 92 GLY A CA 1
ATOM 758 C C . GLY A 1 92 ? -4.523 -18.312 23.475 1.00 96.50 92 GLY A C 1
ATOM 759 O O . GLY A 1 92 ? -5.387 -19.125 23.146 1.00 96.50 92 GLY A O 1
ATOM 760 N N . LEU A 1 93 ? -3.231 -18.505 23.191 1.00 97.56 93 LEU A N 1
ATOM 761 C CA . LEU A 1 93 ? -2.711 -19.684 22.494 1.00 97.56 93 LEU A CA 1
ATOM 762 C C . LEU A 1 93 ? -2.158 -20.719 23.490 1.00 97.56 93 LEU A C 1
ATOM 764 O O . LEU A 1 93 ? -1.051 -20.584 24.008 1.00 97.56 93 LEU A O 1
ATOM 768 N N . PHE A 1 94 ? -2.904 -21.806 23.704 1.00 95.56 94 PHE A N 1
ATOM 769 C CA . PHE A 1 94 ? -2.601 -22.838 24.713 1.00 95.56 94 PHE A CA 1
ATOM 770 C C . PHE A 1 94 ? -2.085 -24.157 24.115 1.00 95.56 94 PHE A C 1
ATOM 772 O O . PHE A 1 94 ? -2.475 -25.248 24.532 1.00 95.56 94 PHE A O 1
ATOM 779 N N . LEU A 1 95 ? -1.212 -24.078 23.112 1.00 94.44 95 LEU A N 1
ATOM 780 C CA . LEU A 1 95 ? -0.657 -25.268 22.466 1.00 94.44 95 LEU A CA 1
ATOM 781 C C . LEU A 1 95 ? 0.475 -25.876 23.300 1.00 94.44 95 LEU A C 1
ATOM 783 O O . LEU A 1 95 ? 1.399 -25.181 23.721 1.00 94.44 95 LEU A O 1
ATOM 787 N N . THR A 1 96 ? 0.437 -27.190 23.519 1.00 89.56 96 THR A N 1
ATOM 788 C CA . THR A 1 96 ? 1.485 -27.916 24.261 1.00 89.56 96 THR A CA 1
ATOM 789 C C . THR A 1 96 ? 2.630 -28.358 23.355 1.00 89.56 96 THR A C 1
ATOM 791 O O . THR A 1 96 ? 3.794 -28.293 23.745 1.00 89.56 96 THR A O 1
ATOM 794 N N . ARG A 1 97 ? 2.321 -28.771 22.123 1.00 92.69 97 ARG A N 1
ATOM 795 C CA . ARG A 1 97 ? 3.300 -29.256 21.142 1.00 92.69 97 ARG A CA 1
ATOM 796 C C . ARG A 1 97 ? 3.576 -28.199 20.082 1.00 92.69 97 ARG A C 1
ATOM 798 O O . ARG A 1 97 ? 2.656 -27.514 19.646 1.00 92.69 97 ARG A O 1
ATOM 805 N N . LYS A 1 98 ? 4.838 -28.109 19.653 1.00 94.94 98 LYS A N 1
ATOM 806 C CA . LYS A 1 98 ? 5.241 -27.278 18.515 1.00 94.94 98 LYS A CA 1
ATOM 807 C C . LYS A 1 98 ? 4.584 -27.826 17.242 1.00 94.94 98 LYS A C 1
ATOM 809 O O . LYS A 1 98 ? 4.821 -28.997 16.934 1.00 94.94 98 LYS A O 1
ATOM 814 N N . PRO A 1 99 ? 3.795 -27.027 16.505 1.00 93.44 99 PRO A N 1
ATOM 815 C CA . PRO A 1 99 ? 3.234 -27.474 15.241 1.00 93.44 99 PRO A CA 1
ATOM 816 C C . PRO A 1 99 ? 4.329 -27.583 14.169 1.00 93.44 99 PRO A C 1
ATOM 818 O O . PRO A 1 99 ? 5.319 -26.848 14.188 1.00 93.44 99 PRO A O 1
ATOM 821 N N . SER A 1 100 ? 4.142 -28.512 13.233 1.00 93.69 100 SER A N 1
ATOM 822 C CA . SER A 1 100 ? 4.953 -28.623 12.018 1.00 93.69 100 SER A CA 1
ATOM 823 C C . SER A 1 100 ? 4.196 -27.995 10.859 1.00 93.69 100 SER A C 1
ATOM 825 O O . SER A 1 100 ? 2.993 -28.203 10.733 1.00 93.69 100 SER A O 1
ATOM 827 N N . LEU A 1 101 ? 4.902 -27.253 10.009 1.00 96.62 101 LEU A N 1
ATOM 828 C CA . LEU A 1 101 ? 4.311 -26.604 8.843 1.00 96.62 101 LEU A CA 1
ATOM 829 C C . LEU A 1 101 ? 4.476 -27.454 7.567 1.00 96.62 101 LEU A C 1
ATOM 831 O O . LEU A 1 101 ? 3.869 -27.145 6.550 1.00 96.62 101 LEU A O 1
ATOM 835 N N . LYS A 1 102 ? 5.229 -28.565 7.618 1.00 95.56 102 LYS A N 1
ATOM 836 C CA . LYS A 1 102 ? 5.522 -29.428 6.452 1.00 95.56 102 LYS A CA 1
ATOM 837 C C . LYS A 1 102 ? 4.299 -30.088 5.822 1.00 95.56 102 LYS A C 1
ATOM 839 O O . LYS A 1 102 ? 4.332 -30.418 4.643 1.00 95.56 102 LYS A O 1
ATOM 844 N N . GLY A 1 103 ? 3.252 -30.307 6.614 1.00 96.88 103 GLY A N 1
ATOM 845 C CA . GLY A 1 103 ? 1.997 -30.878 6.132 1.00 96.88 103 GLY A CA 1
ATOM 846 C C . GLY A 1 103 ? 1.174 -29.900 5.293 1.00 96.88 103 GLY A C 1
ATOM 847 O O . GLY A 1 103 ? 0.338 -30.316 4.491 1.00 96.88 103 GLY A O 1
ATOM 848 N N . LEU A 1 104 ? 1.420 -28.596 5.429 1.00 98.44 104 LEU A N 1
ATOM 849 C CA . LEU A 1 104 ? 0.614 -27.575 4.777 1.00 98.44 104 LEU A CA 1
ATOM 850 C C . LEU A 1 104 ? 0.792 -27.577 3.261 1.00 98.44 104 LEU A C 1
ATOM 852 O O . LEU A 1 104 ? 1.885 -27.768 2.729 1.00 98.44 104 LEU A O 1
ATOM 856 N N . HIS A 1 105 ? -0.303 -27.271 2.579 1.00 98.56 105 HIS A N 1
ATOM 857 C CA . HIS A 1 105 ? -0.313 -26.987 1.155 1.00 98.56 105 HIS A CA 1
ATOM 858 C C . HIS A 1 105 ? -0.354 -25.479 0.939 1.00 98.56 105 HIS A C 1
ATOM 860 O O . HIS A 1 105 ? -1.288 -24.812 1.387 1.00 98.56 105 HIS A O 1
ATOM 866 N N . PHE A 1 106 ? 0.646 -24.938 0.253 1.00 98.75 106 PHE A N 1
ATOM 867 C CA . PHE A 1 106 ? 0.732 -23.504 -0.011 1.00 98.75 106 PHE A CA 1
ATOM 868 C C . PHE A 1 106 ? 0.104 -23.165 -1.362 1.00 98.75 106 PHE A C 1
ATOM 870 O O . PHE A 1 106 ? 0.388 -23.833 -2.348 1.00 98.75 106 PHE A O 1
ATOM 877 N N . VAL A 1 107 ? -0.710 -22.114 -1.428 1.00 98.75 107 VAL A N 1
ATOM 878 C CA . VAL A 1 107 ? -1.268 -21.567 -2.671 1.00 98.75 107 VAL A CA 1
ATOM 879 C C . VAL A 1 107 ? -0.825 -20.114 -2.800 1.00 98.75 107 VAL A C 1
ATOM 881 O O . VAL A 1 107 ? -1.201 -19.276 -1.978 1.00 98.75 107 VAL A O 1
ATOM 884 N N . GLN A 1 108 ? -0.038 -19.799 -3.829 1.00 98.62 108 GLN A N 1
ATOM 885 C CA . GLN A 1 108 ? 0.360 -18.422 -4.124 1.00 98.62 108 GLN A CA 1
ATOM 886 C C . GLN A 1 108 ? -0.852 -17.601 -4.593 1.00 98.62 108 GLN A C 1
ATOM 888 O O . GLN A 1 108 ? -1.662 -18.077 -5.392 1.00 98.62 108 GLN A O 1
ATOM 893 N N . ILE A 1 109 ? -0.977 -16.380 -4.064 1.00 98.25 109 ILE A N 1
ATOM 894 C CA . ILE A 1 109 ? -2.107 -15.478 -4.322 1.00 98.25 109 ILE A CA 1
ATOM 895 C C . ILE A 1 109 ? -2.013 -14.870 -5.723 1.00 98.25 109 ILE A C 1
ATOM 897 O O . ILE A 1 109 ? 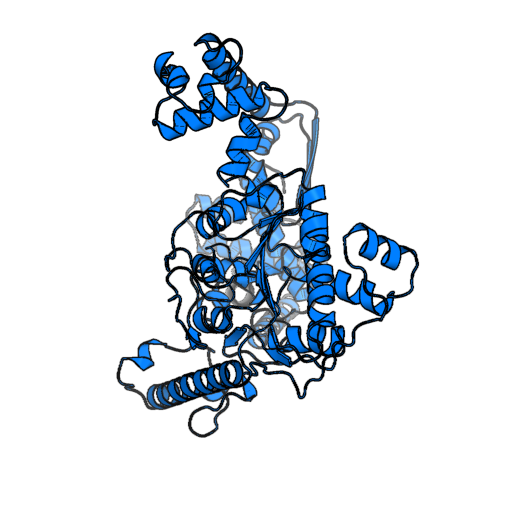-2.992 -14.857 -6.470 1.00 98.25 109 ILE A O 1
ATOM 901 N N . ASP A 1 110 ? -0.851 -14.324 -6.064 1.00 97.50 110 ASP A N 1
ATOM 902 C CA . ASP A 1 110 ? -0.653 -13.547 -7.278 1.00 97.50 110 ASP A CA 1
ATOM 903 C C . ASP A 1 110 ? 0.820 -13.443 -7.698 1.00 97.50 110 ASP A C 1
ATOM 905 O O . ASP A 1 110 ? 1.732 -13.836 -6.967 1.00 97.50 110 ASP A O 1
ATOM 909 N N . GLU A 1 111 ? 1.026 -12.959 -8.924 1.00 96.94 111 GLU A N 1
ATOM 910 C CA . GLU A 1 111 ? 2.325 -12.668 -9.525 1.00 96.94 111 GLU A CA 1
ATOM 911 C C . GLU A 1 111 ? 2.199 -11.575 -10.598 1.00 96.94 111 GLU A C 1
ATOM 913 O O . GLU A 1 111 ? 1.219 -11.534 -11.351 1.00 96.94 111 GLU A O 1
ATOM 918 N N . PHE A 1 112 ? 3.210 -10.715 -10.720 1.00 95.31 112 PHE A N 1
ATOM 919 C CA . PHE A 1 112 ? 3.324 -9.814 -11.866 1.00 95.31 112 PHE A CA 1
ATOM 920 C C . PHE A 1 112 ? 3.635 -10.609 -13.131 1.00 95.31 112 PHE A C 1
ATOM 922 O O . PHE A 1 112 ? 4.553 -11.418 -13.150 1.00 95.31 112 PHE A O 1
ATOM 929 N N . TYR A 1 113 ? 2.926 -10.363 -14.230 1.00 95.06 113 TYR A N 1
ATOM 930 C CA . TYR A 1 113 ? 3.103 -11.157 -15.442 1.00 95.06 113 TYR A CA 1
ATOM 931 C C . TYR A 1 113 ? 3.325 -10.302 -16.703 1.00 95.06 113 TYR A C 1
ATOM 933 O O . TYR A 1 113 ? 2.588 -9.337 -16.928 1.00 95.06 113 TYR A O 1
ATOM 941 N N . PRO A 1 114 ? 4.305 -10.664 -17.556 1.00 92.88 114 PRO A N 1
ATOM 942 C CA . PRO A 1 114 ? 5.363 -11.645 -17.281 1.00 92.88 114 PRO A CA 1
ATOM 943 C C . PRO A 1 114 ? 6.378 -11.075 -16.274 1.00 92.88 114 PRO A C 1
ATOM 945 O O . PRO A 1 114 ? 6.552 -9.864 -16.210 1.00 92.88 114 PRO A O 1
ATOM 948 N N . ILE A 1 115 ? 7.078 -11.899 -15.502 1.00 91.25 115 ILE A N 1
ATOM 949 C CA . ILE A 1 115 ? 8.251 -11.481 -14.716 1.00 91.25 115 ILE A CA 1
ATOM 950 C C . ILE A 1 115 ? 9.200 -12.669 -14.604 1.00 91.25 115 ILE A C 1
ATOM 952 O O . ILE A 1 115 ? 8.752 -13.809 -14.560 1.00 91.25 115 ILE A O 1
ATOM 956 N N . ASN A 1 116 ? 10.510 -12.430 -14.574 1.00 91.25 116 ASN A N 1
ATOM 957 C CA . ASN A 1 116 ? 11.454 -13.517 -14.332 1.00 91.25 116 ASN A CA 1
ATOM 958 C C . ASN A 1 116 ? 11.267 -14.027 -12.887 1.00 91.25 116 ASN A C 1
ATOM 960 O O . ASN A 1 116 ? 11.406 -13.229 -11.958 1.00 91.25 116 ASN A O 1
ATOM 964 N N . PRO A 1 117 ? 11.009 -15.326 -12.661 1.00 92.56 117 PRO A N 1
ATOM 965 C CA . PRO A 1 117 ? 10.734 -15.866 -11.329 1.00 92.56 117 PRO A CA 1
ATOM 966 C C . PRO A 1 117 ? 11.921 -15.750 -10.364 1.00 92.56 117 PRO A C 1
ATOM 968 O O . PRO A 1 117 ? 11.714 -15.778 -9.159 1.00 92.56 117 PRO A O 1
ATOM 971 N N . LYS A 1 118 ? 13.152 -15.595 -10.870 1.00 90.19 118 LYS A N 1
ATOM 972 C CA . LYS A 1 118 ? 14.377 -15.381 -10.073 1.00 90.19 118 LYS A CA 1
ATOM 973 C C . LYS A 1 118 ? 14.618 -13.909 -9.731 1.00 90.19 118 LYS A C 1
ATOM 975 O O . LYS A 1 118 ? 15.623 -13.572 -9.108 1.00 90.19 118 LYS A O 1
ATOM 980 N N . HIS A 1 119 ? 13.762 -13.015 -10.214 1.00 87.62 119 HIS A N 1
ATOM 981 C CA . HIS A 1 119 ? 13.860 -11.597 -9.929 1.00 87.62 119 HIS A CA 1
ATOM 982 C C . HIS A 1 119 ? 13.444 -11.319 -8.480 1.00 87.62 119 HIS A C 1
ATOM 984 O O . HIS A 1 119 ? 12.415 -11.802 -8.038 1.00 87.62 119 HIS A O 1
ATOM 990 N N . HIS A 1 120 ? 14.186 -10.485 -7.751 1.00 85.12 120 HIS A N 1
ATOM 991 C CA . HIS A 1 120 ? 13.917 -10.208 -6.329 1.00 85.12 120 HIS A CA 1
ATOM 992 C C . HIS A 1 120 ? 12.548 -9.555 -6.040 1.00 85.12 120 HIS A C 1
ATOM 994 O O . HIS A 1 120 ? 12.028 -9.685 -4.937 1.00 85.12 120 HIS A O 1
ATOM 1000 N N . ASN A 1 121 ? 11.956 -8.867 -7.025 1.00 86.44 121 ASN A N 1
ATOM 1001 C CA . ASN A 1 121 ? 10.590 -8.315 -6.934 1.00 86.44 121 ASN A CA 1
ATOM 1002 C C . ASN A 1 121 ? 9.505 -9.274 -7.459 1.00 86.44 121 ASN A C 1
ATOM 1004 O O . ASN A 1 121 ? 8.343 -8.892 -7.537 1.00 86.44 121 ASN A O 1
ATOM 1008 N N . SER A 1 122 ? 9.883 -10.493 -7.852 1.00 92.50 122 SER A N 1
ATOM 1009 C CA . SER A 1 122 ? 8.946 -11.571 -8.167 1.00 92.50 122 SER A CA 1
ATOM 1010 C C . SER A 1 122 ? 8.276 -12.057 -6.887 1.00 92.50 122 SER A C 1
ATOM 1012 O O . SER A 1 122 ? 8.945 -12.307 -5.878 1.00 92.50 122 SER A O 1
ATOM 1014 N N . PHE A 1 123 ? 6.959 -12.228 -6.916 1.00 95.75 123 PHE A N 1
ATOM 1015 C CA . PHE A 1 123 ? 6.240 -12.787 -5.775 1.00 95.75 123 PHE A CA 1
ATOM 1016 C C . PHE A 1 123 ? 6.537 -14.275 -5.591 1.00 95.75 123 PHE A C 1
ATOM 1018 O O . PHE A 1 123 ? 6.546 -14.753 -4.458 1.00 95.75 123 PHE A O 1
ATOM 1025 N N . TYR A 1 124 ? 6.907 -14.978 -6.656 1.00 97.00 124 TYR A N 1
ATOM 1026 C CA . TYR A 1 124 ? 7.433 -16.330 -6.627 1.00 97.00 124 TYR A CA 1
ATOM 1027 C C . TYR A 1 124 ? 8.739 -16.381 -5.828 1.00 97.00 124 TYR A C 1
ATOM 1029 O O . TYR A 1 124 ? 8.860 -17.192 -4.910 1.00 97.00 124 TYR A O 1
ATOM 1037 N N . ASP A 1 125 ? 9.697 -15.484 -6.104 1.00 96.06 125 ASP A N 1
ATOM 1038 C CA . ASP A 1 125 ? 10.954 -15.419 -5.340 1.00 96.06 125 ASP A CA 1
ATOM 1039 C C . ASP A 1 125 ? 10.686 -15.093 -3.864 1.00 96.06 125 ASP A C 1
ATOM 1041 O O . ASP A 1 125 ? 11.213 -15.760 -2.967 1.00 96.06 125 ASP A O 1
ATOM 1045 N N . TYR A 1 126 ? 9.790 -14.134 -3.603 1.00 96.12 126 TYR A N 1
ATOM 1046 C CA . TYR A 1 126 ? 9.360 -13.800 -2.247 1.00 96.12 126 TYR A CA 1
ATOM 1047 C C . TYR A 1 126 ? 8.797 -15.029 -1.520 1.00 96.12 126 TYR A C 1
ATOM 1049 O O . TYR A 1 126 ? 9.238 -15.356 -0.418 1.00 96.12 126 TYR A O 1
ATOM 1057 N N . VAL A 1 127 ? 7.848 -15.743 -2.131 1.00 97.56 127 VAL A N 1
ATOM 1058 C CA . VAL A 1 127 ? 7.229 -16.938 -1.544 1.00 97.56 127 VAL A CA 1
ATOM 1059 C C . VAL A 1 127 ? 8.277 -18.015 -1.281 1.00 97.56 127 VAL A C 1
ATOM 1061 O O . VAL A 1 127 ? 8.316 -18.575 -0.183 1.00 97.56 127 VAL A O 1
ATOM 1064 N N . MET A 1 128 ? 9.171 -18.268 -2.238 1.00 97.44 128 MET A N 1
ATOM 1065 C CA . MET A 1 128 ? 10.228 -19.267 -2.091 1.00 97.44 128 MET A CA 1
ATOM 1066 C C . MET A 1 128 ? 11.172 -18.947 -0.928 1.00 97.44 128 MET A C 1
ATOM 1068 O O . MET A 1 128 ? 11.572 -19.850 -0.190 1.00 97.44 128 MET A O 1
ATOM 1072 N N . ASN A 1 129 ? 11.530 -17.678 -0.737 1.00 96.44 129 ASN A N 1
ATOM 1073 C CA . ASN A 1 129 ? 12.495 -17.275 0.282 1.00 96.44 129 ASN A CA 1
ATOM 1074 C C . ASN A 1 129 ? 11.863 -17.093 1.669 1.00 96.44 129 ASN A C 1
ATOM 1076 O O . ASN A 1 129 ? 12.398 -17.607 2.651 1.00 96.44 129 ASN A O 1
ATOM 1080 N N . TYR A 1 130 ? 10.723 -16.411 1.764 1.00 96.06 130 TYR A N 1
ATOM 1081 C CA . TYR A 1 130 ? 10.122 -16.045 3.049 1.00 96.06 130 TYR A CA 1
ATOM 1082 C C . TYR A 1 130 ? 9.152 -17.090 3.599 1.00 96.06 130 TYR A C 1
ATOM 1084 O O . TYR A 1 130 ? 9.074 -17.244 4.817 1.00 96.06 130 TYR A O 1
ATOM 1092 N N . TYR A 1 131 ? 8.452 -17.831 2.737 1.00 97.31 131 TYR A N 1
ATOM 1093 C CA . TYR A 1 131 ? 7.505 -18.858 3.173 1.00 97.31 131 TYR A CA 1
ATOM 1094 C C . TYR A 1 131 ? 8.070 -20.258 3.004 1.00 97.31 131 TYR A C 1
ATOM 1096 O O . TYR A 1 131 ? 8.207 -20.964 3.994 1.00 97.31 131 TYR A O 1
ATOM 1104 N N . ILE A 1 132 ? 8.462 -20.664 1.795 1.00 97.62 132 ILE A N 1
ATOM 1105 C CA . ILE A 1 132 ? 8.909 -22.044 1.570 1.00 97.62 132 ILE A CA 1
ATOM 1106 C C . ILE A 1 132 ? 10.162 -22.350 2.395 1.00 97.62 132 ILE A C 1
ATOM 1108 O O . ILE A 1 132 ? 10.133 -23.220 3.262 1.00 97.62 132 ILE A O 1
ATOM 1112 N N . LYS A 1 133 ? 11.239 -21.577 2.210 1.00 96.38 133 LYS A N 1
ATOM 1113 C CA . LYS A 1 133 ? 12.447 -21.704 3.039 1.00 96.38 133 LYS A CA 1
ATOM 1114 C C . LYS A 1 133 ? 12.219 -21.178 4.456 1.00 96.38 133 LYS A C 1
ATOM 1116 O O . LYS A 1 133 ? 12.588 -21.842 5.419 1.00 96.38 133 LYS A O 1
ATOM 1121 N N . GLY A 1 134 ? 11.617 -19.994 4.587 1.00 94.62 134 GLY A N 1
ATOM 1122 C CA . GLY A 1 134 ? 11.499 -19.297 5.870 1.00 94.62 134 GLY A CA 1
ATOM 1123 C C . GLY A 1 134 ? 10.610 -19.987 6.909 1.00 94.62 134 GLY A C 1
ATOM 1124 O O . GLY A 1 134 ? 10.839 -19.784 8.101 1.00 94.62 134 GLY A O 1
ATOM 1125 N N . PHE A 1 135 ? 9.636 -20.799 6.487 1.00 95.94 135 PHE A N 1
ATOM 1126 C CA . PHE A 1 135 ? 8.771 -21.600 7.362 1.00 95.94 135 PHE A CA 1
ATOM 1127 C C . PHE A 1 135 ? 9.027 -23.116 7.259 1.00 95.94 135 PHE A C 1
ATOM 1129 O O . PHE A 1 135 ? 8.318 -23.882 7.913 1.00 95.94 135 PHE A O 1
ATOM 1136 N N . ASP A 1 136 ? 10.031 -23.553 6.484 1.00 95.44 136 ASP A N 1
ATOM 1137 C CA . ASP A 1 136 ? 10.329 -24.974 6.214 1.00 95.44 136 ASP A CA 1
ATOM 1138 C C . ASP A 1 136 ? 9.098 -25.732 5.665 1.00 95.44 136 ASP A C 1
ATOM 1140 O O . ASP A 1 136 ? 8.754 -26.822 6.128 1.00 95.44 136 ASP A O 1
ATOM 1144 N N . LEU A 1 137 ? 8.393 -25.118 4.702 1.00 97.50 137 LEU A N 1
ATOM 1145 C CA . LEU A 1 137 ? 7.282 -25.747 3.974 1.00 97.50 137 LEU A CA 1
ATOM 1146 C C . LEU A 1 137 ? 7.822 -26.707 2.911 1.00 97.50 137 LEU A C 1
ATOM 1148 O O . LEU A 1 137 ? 8.890 -26.482 2.346 1.00 97.50 137 LEU A O 1
ATOM 1152 N N . ASP A 1 138 ? 7.048 -27.742 2.585 1.00 97.31 138 ASP A N 1
ATOM 1153 C CA . ASP A 1 138 ? 7.378 -28.665 1.497 1.00 97.31 138 ASP A CA 1
ATOM 1154 C C . ASP A 1 138 ? 7.106 -28.008 0.125 1.00 97.31 138 ASP A C 1
ATOM 1156 O O . ASP A 1 138 ? 5.942 -27.754 -0.207 1.00 97.31 138 AS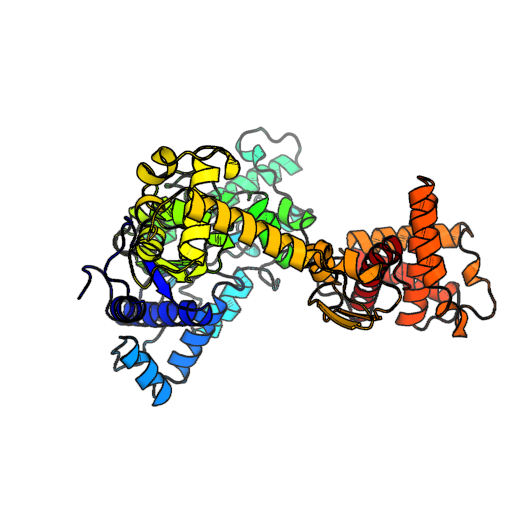P A O 1
ATOM 1160 N N . PRO A 1 139 ? 8.135 -27.759 -0.713 1.00 96.12 139 PRO A N 1
ATOM 1161 C CA . PRO A 1 139 ? 7.939 -27.203 -2.050 1.00 96.12 139 PRO A CA 1
ATOM 1162 C C . PRO A 1 139 ? 7.059 -28.089 -2.943 1.00 96.12 139 PRO A C 1
ATOM 1164 O O . PRO A 1 139 ? 6.341 -27.572 -3.793 1.00 96.12 139 PRO A O 1
ATOM 1167 N N . GLY A 1 140 ? 7.067 -29.414 -2.742 1.00 96.88 140 GLY A N 1
ATOM 1168 C CA . GLY A 1 140 ? 6.235 -30.357 -3.500 1.00 96.88 140 GLY A CA 1
ATOM 1169 C C . GLY A 1 140 ? 4.740 -30.238 -3.193 1.00 96.88 140 GLY A C 1
ATOM 1170 O O . GLY A 1 140 ? 3.906 -30.742 -3.946 1.00 96.88 140 GLY A O 1
ATOM 1171 N N . ARG A 1 141 ? 4.390 -29.541 -2.107 1.00 97.69 141 ARG A N 1
ATOM 1172 C CA . ARG A 1 141 ? 3.013 -29.235 -1.698 1.00 97.69 141 ARG A CA 1
ATOM 1173 C C . ARG A 1 141 ? 2.622 -27.787 -1.982 1.00 97.69 141 ARG A C 1
ATOM 1175 O O . ARG A 1 141 ? 1.545 -27.357 -1.566 1.00 97.69 141 ARG A O 1
ATOM 1182 N N . ALA A 1 142 ? 3.466 -27.043 -2.693 1.00 97.94 142 ALA A N 1
ATOM 1183 C CA . ALA A 1 142 ? 3.190 -25.676 -3.089 1.00 97.94 142 ALA A CA 1
ATOM 1184 C C . ALA A 1 142 ? 2.598 -25.615 -4.503 1.00 97.94 142 ALA A C 1
ATOM 1186 O O . ALA A 1 142 ? 3.092 -26.217 -5.456 1.00 97.94 142 ALA A O 1
ATOM 1187 N N . LEU A 1 143 ? 1.528 -24.845 -4.635 1.00 98.25 143 LEU A N 1
ATOM 1188 C CA . LEU A 1 143 ? 0.961 -24.396 -5.887 1.00 98.25 143 LEU A CA 1
ATOM 1189 C C . LEU A 1 143 ? 1.442 -22.957 -6.107 1.00 98.25 143 LEU A C 1
ATOM 1191 O O . LEU A 1 143 ? 1.045 -22.046 -5.380 1.00 98.25 143 LEU A O 1
ATOM 1195 N N . LEU A 1 144 ? 2.363 -22.787 -7.057 1.00 98.12 144 LEU A N 1
ATOM 1196 C CA . LEU A 1 144 ? 3.094 -21.543 -7.298 1.00 98.12 144 LEU A CA 1
ATOM 1197 C C . LEU A 1 144 ? 2.813 -21.003 -8.702 1.00 98.12 144 LEU A C 1
ATOM 1199 O O . LEU A 1 144 ? 2.536 -21.763 -9.632 1.00 98.12 144 LEU A O 1
ATOM 1203 N N . ILE A 1 145 ? 2.912 -19.685 -8.853 1.00 98.12 145 ILE A N 1
ATOM 1204 C CA . ILE A 1 145 ? 2.730 -18.981 -10.123 1.00 98.12 145 ILE A CA 1
ATOM 1205 C C . ILE A 1 145 ? 4.121 -18.705 -10.699 1.00 98.12 145 ILE A C 1
ATOM 1207 O O . ILE A 1 145 ? 4.686 -17.633 -10.512 1.00 98.12 145 ILE A O 1
ATOM 1211 N N . ASN A 1 146 ? 4.707 -19.705 -11.361 1.00 96.75 146 ASN A N 1
ATOM 1212 C CA . ASN A 1 146 ? 6.013 -19.574 -12.006 1.00 96.75 146 ASN A CA 1
ATOM 1213 C C . ASN A 1 146 ? 5.846 -19.174 -13.478 1.00 96.75 146 ASN A C 1
ATOM 1215 O O . ASN A 1 146 ? 5.445 -19.997 -14.298 1.00 96.75 146 ASN A O 1
ATOM 1219 N N . ALA A 1 147 ? 6.186 -17.930 -13.824 1.00 94.56 147 ALA A N 1
ATOM 1220 C CA . ALA A 1 147 ? 6.026 -17.405 -15.180 1.00 94.56 147 ALA A CA 1
ATOM 1221 C C . ALA A 1 147 ? 6.790 -18.197 -16.263 1.00 94.56 147 ALA A C 1
ATOM 1223 O O . ALA A 1 147 ? 6.311 -18.246 -17.397 1.00 94.56 147 ALA A O 1
ATOM 1224 N N . ASP A 1 148 ? 7.919 -18.836 -15.924 1.00 94.69 148 ASP A N 1
ATOM 1225 C CA . ASP A 1 148 ? 8.708 -19.666 -16.853 1.00 94.69 148 ASP A CA 1
ATOM 1226 C C . ASP A 1 148 ? 7.999 -20.995 -17.190 1.00 94.69 148 ASP A C 1
ATOM 1228 O O . ASP A 1 148 ? 8.274 -21.608 -18.221 1.00 94.69 148 ASP A O 1
ATOM 1232 N N . GLU A 1 149 ? 7.084 -21.451 -16.328 1.00 94.75 149 GLU A N 1
ATOM 1233 C CA . GLU A 1 149 ? 6.356 -22.720 -16.471 1.00 94.75 149 GLU A CA 1
ATOM 1234 C C . GLU A 1 149 ? 4.962 -22.549 -17.095 1.00 94.75 149 GLU A C 1
ATOM 1236 O O . GLU A 1 149 ? 4.288 -23.540 -17.391 1.00 94.75 149 GLU A O 1
ATOM 1241 N N . ILE A 1 150 ? 4.511 -21.309 -17.315 1.00 96.12 150 ILE A N 1
ATOM 1242 C CA . ILE A 1 150 ? 3.220 -21.040 -17.956 1.00 96.12 150 ILE A CA 1
ATOM 1243 C C . ILE A 1 150 ? 3.359 -21.303 -19.462 1.00 96.12 150 ILE A C 1
ATOM 1245 O O . ILE A 1 150 ? 4.113 -20.601 -20.140 1.00 96.12 150 ILE A O 1
ATOM 1249 N N . PRO A 1 151 ? 2.637 -22.293 -20.023 1.00 95.50 151 PRO A N 1
ATOM 1250 C CA . PRO A 1 151 ? 2.804 -22.680 -21.414 1.00 95.50 151 PRO A CA 1
ATOM 1251 C C . PRO A 1 151 ? 2.307 -21.572 -22.340 1.00 95.50 151 PRO A C 1
ATOM 1253 O O . PRO A 1 151 ? 1.182 -21.093 -22.210 1.00 95.50 151 PRO A O 1
ATOM 1256 N N . LEU A 1 152 ? 3.121 -21.216 -23.331 1.00 96.44 152 LEU A N 1
ATOM 1257 C CA . LEU A 1 152 ? 2.759 -20.269 -24.383 1.00 96.44 152 LEU A CA 1
ATOM 1258 C C . LEU A 1 152 ? 2.729 -20.946 -25.753 1.00 96.44 152 LEU A C 1
ATOM 1260 O O . LEU A 1 152 ? 3.182 -22.079 -25.942 1.00 96.44 152 LEU A O 1
ATOM 1264 N N . SER A 1 153 ? 2.168 -20.244 -26.736 1.00 94.56 153 SER A N 1
ATOM 1265 C CA . SER A 1 153 ? 2.017 -20.768 -28.088 1.00 94.56 153 SER A CA 1
ATOM 1266 C C . SER A 1 153 ? 3.368 -21.179 -28.679 1.00 94.56 153 SER A C 1
ATOM 1268 O O . SER A 1 153 ? 4.358 -20.447 -28.601 1.00 94.56 153 SER A O 1
ATOM 1270 N N . ARG A 1 154 ? 3.401 -22.373 -29.286 1.00 93.25 154 ARG A N 1
ATOM 1271 C CA . ARG A 1 154 ? 4.601 -22.999 -29.876 1.00 93.25 154 ARG A CA 1
ATOM 1272 C C . ARG A 1 154 ? 5.741 -23.267 -28.879 1.00 93.25 154 ARG A C 1
ATOM 1274 O O . ARG A 1 154 ? 6.878 -23.409 -29.314 1.00 93.25 154 ARG A O 1
ATOM 1281 N N . GLY A 1 155 ? 5.456 -23.325 -27.574 1.00 91.69 155 GLY A N 1
ATOM 1282 C CA . GLY A 1 155 ? 6.468 -23.575 -26.540 1.00 91.69 155 GLY A CA 1
ATOM 1283 C C . GLY A 1 155 ? 7.495 -22.448 -26.396 1.00 91.69 155 GLY A C 1
ATOM 1284 O O . GLY A 1 155 ? 8.597 -22.685 -25.912 1.00 91.69 155 GLY A O 1
ATOM 1285 N N . LYS A 1 156 ? 7.158 -21.241 -26.863 1.00 93.94 156 LYS A N 1
ATOM 1286 C CA . LYS A 1 156 ? 8.033 -20.069 -26.782 1.00 93.94 156 LYS A CA 1
ATOM 1287 C C . LYS A 1 156 ? 8.097 -19.515 -25.368 1.00 93.94 156 LYS A C 1
ATOM 1289 O O . LYS A 1 156 ? 7.122 -19.580 -24.625 1.00 93.94 156 LYS A O 1
ATOM 1294 N N . HIS A 1 157 ? 9.221 -18.896 -25.036 1.00 94.50 157 HIS A N 1
ATOM 1295 C CA . HIS A 1 157 ? 9.359 -18.167 -23.784 1.00 94.50 157 HIS A CA 1
ATOM 1296 C C . HIS A 1 157 ? 8.586 -16.836 -23.831 1.00 94.50 157 HIS A C 1
ATOM 1298 O O . HIS A 1 157 ? 8.436 -16.237 -24.902 1.00 94.50 157 HIS A O 1
ATOM 1304 N N . PHE A 1 158 ? 8.120 -16.318 -22.685 1.00 93.62 158 PHE A N 1
ATOM 1305 C CA . PHE A 1 158 ? 7.359 -15.058 -22.662 1.00 93.62 158 PHE A CA 1
ATOM 1306 C C . PHE A 1 158 ? 8.155 -13.878 -23.225 1.00 93.62 158 PHE A C 1
ATOM 1308 O O . PHE A 1 158 ? 7.560 -12.986 -23.814 1.00 93.62 158 PHE A O 1
ATOM 1315 N N . SER A 1 159 ? 9.489 -13.892 -23.130 1.00 92.38 159 SER A N 1
ATOM 1316 C CA . SER A 1 159 ? 10.348 -12.854 -23.721 1.00 92.38 159 SER A CA 1
ATOM 1317 C C . SER A 1 159 ? 10.368 -12.882 -25.252 1.00 92.38 159 SER A C 1
ATOM 1319 O O . SER A 1 159 ? 10.721 -11.890 -25.877 1.00 92.38 159 SER A O 1
ATOM 1321 N N . GLU A 1 160 ? 10.011 -14.007 -25.875 1.00 93.56 160 GLU A N 1
ATOM 1322 C CA . GLU A 1 160 ? 9.873 -14.107 -27.331 1.00 93.56 160 GLU A CA 1
ATOM 1323 C C . GLU A 1 160 ? 8.475 -13.691 -27.807 1.00 93.56 160 GLU A C 1
ATOM 1325 O O . GLU A 1 160 ? 8.318 -13.239 -28.940 1.00 93.56 160 GLU A O 1
ATOM 1330 N N . VAL A 1 161 ? 7.451 -13.886 -26.970 1.00 95.75 161 VAL A N 1
ATOM 1331 C CA . VAL A 1 161 ? 6.049 -13.564 -27.285 1.00 95.75 161 VAL A CA 1
ATOM 1332 C C . VAL A 1 161 ? 5.729 -12.101 -26.953 1.00 95.75 161 VAL A C 1
ATOM 1334 O O . VAL A 1 161 ? 5.046 -11.420 -27.719 1.00 95.75 161 VAL A O 1
ATOM 1337 N N . PHE A 1 162 ? 6.254 -11.611 -25.832 1.00 94.31 162 PHE A N 1
ATOM 1338 C CA . PHE A 1 162 ? 6.050 -10.273 -25.276 1.00 94.31 162 PHE A CA 1
ATOM 1339 C C . PHE A 1 162 ? 7.420 -9.611 -25.022 1.00 94.31 162 PHE A C 1
ATOM 1341 O O . PHE A 1 162 ? 7.838 -9.472 -23.871 1.00 94.31 162 PHE A O 1
ATOM 1348 N N . PRO A 1 163 ? 8.166 -9.233 -26.079 1.00 88.06 163 PRO A N 1
ATOM 1349 C CA . PRO A 1 163 ? 9.546 -8.745 -25.951 1.00 88.06 163 PRO A CA 1
ATOM 1350 C C . PRO A 1 163 ? 9.676 -7.436 -25.158 1.00 88.06 163 PRO A C 1
ATOM 1352 O O . PRO A 1 163 ? 10.711 -7.179 -24.551 1.00 88.06 163 PRO A O 1
ATOM 1355 N N . ASP A 1 164 ? 8.623 -6.624 -25.119 1.00 87.44 164 ASP A N 1
ATOM 1356 C CA . ASP A 1 164 ? 8.516 -5.399 -24.320 1.00 87.44 164 ASP A CA 1
ATOM 1357 C C . ASP A 1 164 ? 7.782 -5.618 -22.982 1.00 87.44 164 ASP A C 1
ATOM 1359 O O . ASP A 1 164 ? 7.512 -4.666 -22.250 1.00 87.44 164 ASP A O 1
ATOM 1363 N N . ASN A 1 165 ? 7.475 -6.877 -22.650 1.00 88.25 165 ASN A N 1
ATOM 1364 C CA . ASN A 1 165 ? 6.639 -7.306 -21.531 1.00 88.25 165 ASN A CA 1
ATOM 1365 C C . ASN A 1 165 ? 5.204 -6.755 -21.535 1.00 88.25 165 ASN A C 1
ATOM 1367 O O . ASN A 1 165 ? 4.538 -6.791 -20.497 1.00 88.25 165 ASN A O 1
ATOM 1371 N N . ARG A 1 166 ? 4.712 -6.244 -22.668 1.00 92.38 166 ARG A N 1
ATOM 1372 C CA . ARG A 1 166 ? 3.340 -5.748 -22.778 1.00 92.38 166 ARG A CA 1
ATOM 1373 C C . ARG A 1 166 ? 2.436 -6.837 -23.327 1.00 92.38 166 ARG A C 1
ATOM 1375 O O . ARG A 1 166 ? 2.768 -7.526 -24.289 1.00 92.38 166 ARG A O 1
ATOM 1382 N N . ILE A 1 167 ? 1.265 -6.964 -22.718 1.00 95.56 167 ILE A N 1
ATOM 1383 C CA . ILE A 1 167 ? 0.227 -7.894 -23.153 1.00 95.56 167 ILE A CA 1
ATOM 1384 C C . ILE A 1 167 ? -1.032 -7.083 -23.435 1.00 95.56 167 ILE A C 1
ATOM 1386 O O . ILE A 1 167 ? -1.602 -6.461 -22.538 1.00 95.56 167 ILE A O 1
ATOM 1390 N N . ASP A 1 168 ? -1.475 -7.103 -24.688 1.00 95.25 168 ASP A N 1
ATOM 1391 C CA . ASP A 1 168 ? -2.733 -6.488 -25.091 1.00 95.25 168 ASP A CA 1
ATOM 1392 C C . ASP A 1 168 ? -3.909 -7.417 -24.760 1.00 95.25 168 ASP A C 1
ATOM 1394 O O . ASP A 1 168 ? -4.213 -8.360 -25.494 1.00 95.25 168 ASP A O 1
ATOM 1398 N N . LEU A 1 169 ? -4.598 -7.134 -23.652 1.00 96.75 169 LEU A N 1
ATOM 1399 C CA . LEU A 1 169 ? -5.773 -7.901 -23.229 1.00 96.75 169 LEU A CA 1
ATOM 1400 C C . LEU A 1 169 ? -6.951 -7.807 -24.212 1.00 96.75 169 LEU A C 1
ATOM 1402 O O . LEU A 1 169 ? -7.845 -8.654 -24.160 1.00 96.75 169 LEU A O 1
ATOM 1406 N N . THR A 1 170 ? -6.975 -6.824 -25.122 1.00 96.56 170 THR A N 1
ATOM 1407 C CA . THR A 1 170 ? -8.048 -6.711 -26.123 1.00 96.56 170 THR A CA 1
ATOM 1408 C C . THR A 1 170 ? -8.020 -7.857 -27.131 1.00 96.56 170 THR A C 1
ATOM 1410 O O . THR A 1 170 ? -9.069 -8.192 -27.682 1.00 96.56 170 THR A O 1
ATOM 1413 N N . LEU A 1 171 ? -6.875 -8.537 -27.295 1.00 97.25 171 LEU A N 1
ATOM 1414 C CA . LEU A 1 171 ? -6.733 -9.739 -28.126 1.00 97.25 171 LEU A CA 1
ATOM 1415 C C . LEU A 1 171 ? -7.619 -10.908 -27.670 1.00 97.25 171 LEU A C 1
ATOM 1417 O O . LEU A 1 171 ? -7.787 -11.858 -28.426 1.00 97.25 171 LEU A O 1
ATOM 1421 N N . ARG A 1 172 ? -8.243 -10.849 -26.485 1.00 96.88 172 ARG A N 1
ATOM 1422 C CA . ARG A 1 172 ? -9.298 -11.809 -26.115 1.00 96.88 172 ARG A CA 1
ATOM 1423 C C . ARG A 1 172 ? -10.574 -11.648 -26.943 1.00 96.88 172 ARG A C 1
ATOM 1425 O O . ARG A 1 172 ? -11.285 -12.622 -27.149 1.00 96.88 172 ARG A O 1
ATOM 1432 N N . ASN A 1 173 ? -10.864 -10.425 -27.389 1.00 96.44 173 ASN A N 1
ATOM 1433 C CA . ASN A 1 173 ? -12.165 -10.045 -27.949 1.00 96.44 173 ASN A CA 1
ATOM 1434 C C . ASN A 1 173 ? -12.096 -9.556 -29.401 1.00 96.44 173 ASN A C 1
ATOM 1436 O O . ASN A 1 173 ? -13.136 -9.393 -30.034 1.00 96.44 173 ASN A O 1
ATOM 1440 N N . ARG A 1 174 ? -10.897 -9.286 -29.927 1.00 96.31 174 ARG A N 1
ATOM 1441 C CA . ARG A 1 174 ? -10.692 -8.857 -31.316 1.00 96.31 174 ARG A CA 1
ATOM 1442 C C . ARG A 1 174 ? -9.842 -9.857 -32.082 1.00 96.31 174 ARG A C 1
ATOM 1444 O O . ARG A 1 174 ? -9.059 -10.598 -31.494 1.00 96.31 174 ARG A O 1
ATOM 1451 N N . GLU A 1 175 ? -9.938 -9.825 -33.403 1.00 94.94 175 GLU A N 1
ATOM 1452 C CA . GLU A 1 175 ? -9.067 -10.621 -34.263 1.00 94.94 175 GLU A CA 1
ATOM 1453 C C . GLU A 1 175 ? -7.633 -10.070 -34.287 1.00 94.94 175 GLU A C 1
ATOM 1455 O O . GLU A 1 175 ? -7.401 -8.855 -34.293 1.00 94.94 175 GLU A O 1
ATOM 1460 N N . ALA A 1 176 ? -6.662 -10.983 -34.308 1.00 96.19 176 ALA A N 1
ATOM 1461 C CA . ALA A 1 176 ? -5.259 -10.659 -34.511 1.00 96.19 176 ALA A CA 1
ATOM 1462 C C . ALA A 1 176 ? -4.958 -10.413 -35.998 1.00 96.19 176 ALA A C 1
ATOM 1464 O O . ALA A 1 176 ? -5.226 -11.262 -36.853 1.00 96.19 176 ALA A O 1
ATOM 1465 N N . VAL A 1 177 ? -4.332 -9.277 -36.302 1.00 96.25 177 VAL A N 1
ATOM 1466 C CA . VAL A 1 177 ? -4.048 -8.827 -37.670 1.00 96.25 177 VAL A CA 1
ATOM 1467 C C . VAL A 1 177 ? -2.659 -9.285 -38.107 1.00 96.25 177 VAL A C 1
ATOM 1469 O O . VAL A 1 177 ? -2.488 -9.827 -39.201 1.00 96.25 177 VAL A O 1
ATOM 1472 N N . THR A 1 178 ? -1.654 -9.113 -37.247 1.00 96.12 178 THR A N 1
ATOM 1473 C CA . THR A 1 178 ? -0.258 -9.443 -37.582 1.00 96.12 178 THR A CA 1
ATOM 1474 C C . THR A 1 178 ? 0.131 -10.869 -37.164 1.00 96.12 178 THR A C 1
ATOM 1476 O O . THR A 1 178 ? -0.485 -11.451 -36.268 1.00 96.12 178 THR A O 1
ATOM 1479 N N . PRO A 1 179 ? 1.186 -11.467 -37.756 1.00 95.12 179 PRO A N 1
ATOM 1480 C CA . PRO A 1 179 ? 1.711 -12.753 -37.290 1.00 95.12 179 PRO A CA 1
ATOM 1481 C C . PRO A 1 179 ? 2.127 -12.749 -35.812 1.00 95.12 179 PRO A C 1
ATOM 1483 O O . PRO A 1 179 ? 1.944 -13.759 -35.131 1.00 95.12 179 PRO A O 1
ATOM 1486 N N . LEU A 1 180 ? 2.657 -11.622 -35.316 1.00 94.62 180 LEU A N 1
ATOM 1487 C CA . LEU A 1 180 ? 3.010 -11.455 -33.906 1.00 94.62 180 LEU A CA 1
ATOM 1488 C C . LEU A 1 180 ? 1.756 -11.419 -33.029 1.00 94.62 180 LEU A C 1
ATOM 1490 O O . LEU A 1 180 ? 1.691 -12.161 -32.056 1.00 94.62 180 LEU A O 1
ATOM 1494 N N . GLU A 1 181 ? 0.733 -10.650 -33.408 1.00 96.31 181 GLU A N 1
ATOM 1495 C CA . GLU A 1 181 ? -0.539 -10.633 -32.677 1.00 96.31 181 GLU A CA 1
ATOM 1496 C C . GLU A 1 181 ? -1.199 -12.015 -32.656 1.00 96.31 181 GLU A C 1
ATOM 1498 O O . GLU A 1 181 ? -1.749 -12.403 -31.634 1.00 96.31 181 GLU A O 1
ATOM 1503 N N . LYS A 1 182 ? -1.113 -12.802 -33.739 1.00 97.06 182 LYS A N 1
ATOM 1504 C CA . LYS A 1 182 ? -1.648 -14.177 -33.766 1.00 97.06 182 LYS A CA 1
ATOM 1505 C C . LYS A 1 182 ? -0.921 -15.079 -32.771 1.00 97.06 182 LYS A C 1
ATOM 1507 O O . LYS A 1 182 ? -1.549 -15.898 -32.102 1.00 97.06 182 LYS A O 1
ATOM 1512 N N . LEU A 1 183 ? 0.401 -14.928 -32.663 1.00 97.12 183 LEU A N 1
ATOM 1513 C CA . LEU A 1 183 ? 1.201 -15.630 -31.661 1.00 97.12 183 LEU A CA 1
ATOM 1514 C C . LEU A 1 183 ? 0.826 -15.182 -30.239 1.00 97.12 183 LEU A C 1
ATOM 1516 O O . LEU A 1 183 ? 0.616 -16.030 -29.377 1.00 97.12 183 LEU A O 1
ATOM 1520 N N . GLN A 1 184 ? 0.716 -13.873 -30.006 1.00 97.38 184 GLN A N 1
ATOM 1521 C CA . GLN A 1 184 ? 0.360 -13.281 -28.715 1.00 97.38 184 GLN A CA 1
ATOM 1522 C C . GLN A 1 184 ? -1.052 -13.666 -28.273 1.00 97.38 184 GLN A C 1
ATOM 1524 O O . GLN A 1 184 ? -1.238 -14.046 -27.123 1.00 97.38 184 GLN A O 1
ATOM 1529 N N . GLN A 1 185 ? -2.025 -13.646 -29.182 1.00 97.94 185 GLN A N 1
ATOM 1530 C CA . GLN A 1 185 ? -3.404 -14.055 -28.930 1.00 97.94 185 GLN A CA 1
ATOM 1531 C C . GLN A 1 185 ? -3.486 -15.538 -28.555 1.00 97.94 185 GLN A C 1
ATOM 1533 O O . GLN A 1 185 ? -4.085 -15.884 -27.540 1.00 97.94 185 GLN A O 1
ATOM 1538 N N . ALA A 1 186 ? -2.835 -16.420 -29.322 1.00 97.88 186 ALA A N 1
ATOM 1539 C CA . ALA A 1 186 ? -2.791 -17.842 -28.988 1.00 97.88 186 ALA A CA 1
ATOM 1540 C C . ALA A 1 186 ? -2.131 -18.087 -27.618 1.00 97.88 186 ALA A C 1
ATOM 1542 O O . ALA A 1 186 ? -2.615 -18.897 -26.833 1.00 97.88 186 ALA A O 1
ATOM 1543 N N . SER A 1 187 ? -1.053 -17.363 -27.311 1.00 98.00 187 SER A N 1
ATOM 1544 C CA . SER A 1 187 ? -0.385 -17.410 -26.007 1.00 98.00 187 SER A CA 1
ATOM 1545 C C . SER A 1 187 ? -1.258 -16.874 -24.870 1.00 98.00 187 SER A C 1
ATOM 1547 O O . SER A 1 187 ? -1.255 -17.454 -23.790 1.00 98.00 187 SER A O 1
ATOM 1549 N N . LEU A 1 188 ? -2.038 -15.816 -25.108 1.00 97.88 188 LEU A N 1
ATOM 1550 C CA . LEU A 1 188 ? -2.988 -15.262 -24.143 1.00 97.88 188 LEU A CA 1
ATOM 1551 C C . LEU A 1 188 ? -4.053 -16.294 -23.752 1.00 97.88 188 LEU A C 1
ATOM 1553 O O . LEU A 1 188 ? -4.306 -16.486 -22.566 1.00 97.88 188 LEU A O 1
ATOM 1557 N N . PHE A 1 189 ? -4.593 -17.036 -24.722 1.00 98.00 189 PHE A N 1
ATOM 1558 C CA . PHE A 1 189 ? -5.514 -18.139 -24.435 1.00 98.00 189 PHE A CA 1
ATOM 1559 C C . PHE A 1 189 ? -4.844 -19.296 -23.683 1.00 98.00 189 PHE A C 1
ATOM 1561 O O . PHE A 1 189 ? -5.470 -19.898 -22.812 1.00 98.00 189 PHE A O 1
ATOM 1568 N N . SER A 1 190 ? -3.569 -19.597 -23.952 1.00 98.06 190 SER A N 1
ATOM 1569 C CA . SER A 1 190 ? -2.826 -20.580 -23.152 1.00 98.06 190 SER A CA 1
ATOM 1570 C C . SER A 1 190 ? -2.649 -20.135 -21.696 1.00 98.06 190 SER A C 1
ATOM 1572 O O . SER A 1 190 ? -2.789 -20.961 -20.794 1.00 98.06 190 SER A O 1
ATOM 1574 N N . ILE A 1 191 ? -2.413 -18.841 -21.451 1.00 98.31 191 ILE A N 1
ATOM 1575 C CA . ILE A 1 191 ? -2.352 -18.273 -20.094 1.00 98.31 191 ILE A CA 1
ATOM 1576 C C . ILE A 1 191 ? -3.716 -18.385 -19.400 1.00 98.31 191 ILE A C 1
ATOM 1578 O O . ILE A 1 191 ? -3.778 -18.789 -18.240 1.00 98.31 191 ILE A O 1
ATOM 1582 N N . ASP A 1 192 ? -4.812 -18.082 -20.099 1.00 98.12 192 ASP A N 1
ATOM 1583 C CA . ASP A 1 192 ? -6.171 -18.208 -19.554 1.00 98.12 192 ASP A CA 1
ATOM 1584 C C . ASP A 1 192 ? -6.511 -19.676 -19.206 1.00 98.12 192 ASP A C 1
ATOM 1586 O O . ASP A 1 192 ? -7.068 -19.964 -18.140 1.00 98.12 192 ASP A O 1
ATOM 1590 N N . ASN A 1 193 ? -6.090 -20.628 -20.047 1.00 98.25 193 ASN A N 1
ATOM 1591 C CA . ASN A 1 193 ? -6.205 -22.061 -19.764 1.00 98.25 193 ASN A CA 1
ATOM 1592 C C . ASN A 1 193 ? -5.364 -22.477 -18.549 1.00 98.25 193 ASN A C 1
ATOM 1594 O O . ASN A 1 193 ? -5.835 -23.243 -17.708 1.00 98.25 193 ASN A O 1
ATOM 1598 N N . TRP A 1 194 ? -4.142 -21.956 -18.422 1.00 98.56 194 TRP A N 1
ATOM 1599 C CA . TRP A 1 194 ? -3.296 -22.203 -17.256 1.00 98.56 194 TRP A CA 1
ATOM 1600 C C . TRP A 1 194 ? -3.935 -21.657 -15.971 1.00 98.56 194 TRP A C 1
ATOM 1602 O O . TRP A 1 194 ? -3.997 -22.376 -14.975 1.00 98.56 194 TRP A O 1
ATOM 1612 N N . CYS A 1 195 ? -4.500 -20.442 -16.007 1.00 98.69 195 CYS A N 1
ATOM 1613 C CA . CYS A 1 195 ? -5.225 -19.850 -14.877 1.00 98.69 195 CYS A CA 1
ATOM 1614 C C . CYS A 1 195 ? -6.430 -20.712 -14.468 1.00 98.69 195 CYS A C 1
ATOM 1616 O O . CYS A 1 195 ? -6.667 -20.926 -13.281 1.00 98.69 195 CYS A O 1
ATOM 1618 N N . THR A 1 196 ? -7.157 -21.257 -15.446 1.00 98.50 196 THR A N 1
ATOM 1619 C CA . THR A 1 196 ? -8.266 -22.192 -15.205 1.00 98.50 196 THR A CA 1
ATOM 1620 C C . THR A 1 196 ? -7.775 -23.491 -14.558 1.00 98.50 196 THR A C 1
ATOM 1622 O O . THR A 1 196 ? -8.380 -23.978 -13.607 1.00 98.50 196 THR A O 1
ATOM 1625 N N . GLY A 1 197 ? -6.647 -24.040 -15.017 1.00 98.50 197 GLY A N 1
ATOM 1626 C CA . GLY A 1 197 ? -6.021 -25.211 -14.396 1.00 98.50 197 GLY A CA 1
ATOM 1627 C C . GLY A 1 197 ? -5.581 -24.951 -12.951 1.00 98.50 197 GLY A C 1
ATOM 1628 O O . GLY A 1 197 ? -5.796 -25.791 -12.079 1.00 98.50 197 GLY A O 1
ATOM 1629 N N . TYR A 1 198 ? -5.016 -23.772 -12.682 1.00 98.56 198 TYR A N 1
ATOM 1630 C CA . TYR A 1 198 ? -4.641 -23.332 -11.337 1.00 98.56 198 TYR A CA 1
ATOM 1631 C C . TYR A 1 198 ? -5.865 -23.230 -10.411 1.00 98.56 198 TYR A C 1
ATOM 1633 O O . TYR A 1 198 ? -5.864 -23.796 -9.319 1.00 98.56 198 TYR A O 1
ATOM 1641 N N . GLU A 1 199 ? -6.942 -22.590 -10.879 1.00 98.50 199 GLU A N 1
ATOM 1642 C CA . GLU A 1 199 ? -8.230 -22.494 -10.179 1.00 98.50 199 GLU A CA 1
ATOM 1643 C C . GLU A 1 199 ? -8.812 -23.875 -9.845 1.00 98.50 199 GLU A C 1
ATOM 1645 O O . GLU A 1 199 ? -9.226 -24.120 -8.709 1.00 98.50 199 GLU A O 1
ATOM 1650 N N . ASN A 1 200 ? -8.830 -24.786 -10.821 1.00 98.50 200 ASN A N 1
ATOM 1651 C CA . ASN A 1 200 ? -9.387 -26.125 -10.645 1.00 98.50 200 ASN A CA 1
ATOM 1652 C C . ASN A 1 200 ? -8.626 -26.907 -9.575 1.00 98.50 200 ASN A C 1
ATOM 1654 O O . ASN A 1 200 ? -9.259 -27.483 -8.696 1.00 98.50 200 ASN A O 1
ATOM 1658 N N . ARG A 1 201 ? -7.289 -26.840 -9.564 1.00 98.38 201 ARG A N 1
ATOM 1659 C CA . ARG A 1 201 ? -6.471 -27.484 -8.522 1.00 98.38 201 ARG A CA 1
ATOM 1660 C C . ARG A 1 201 ? -6.816 -26.968 -7.125 1.00 98.38 201 ARG A C 1
ATOM 1662 O O . ARG A 1 201 ? -6.935 -27.765 -6.200 1.00 98.38 201 ARG A O 1
ATOM 1669 N N . ILE A 1 202 ? -7.034 -25.659 -6.960 1.00 98.38 202 ILE A N 1
ATOM 1670 C CA . ILE A 1 202 ? -7.455 -25.088 -5.668 1.00 98.38 202 ILE A CA 1
ATOM 1671 C C . ILE A 1 202 ? -8.811 -25.664 -5.242 1.00 98.38 202 ILE A C 1
ATOM 1673 O O . ILE A 1 202 ? -8.980 -26.066 -4.088 1.00 98.38 202 ILE A O 1
ATOM 1677 N N . ARG A 1 203 ? -9.774 -25.734 -6.167 1.00 97.38 203 ARG A N 1
ATOM 1678 C CA . ARG A 1 203 ? -11.121 -26.261 -5.896 1.00 97.38 203 ARG A CA 1
ATOM 1679 C C . ARG A 1 203 ? -11.113 -27.756 -5.587 1.00 97.38 203 ARG A C 1
ATOM 1681 O O . ARG A 1 203 ? -11.745 -28.169 -4.621 1.00 97.38 203 ARG A O 1
ATOM 1688 N N . GLU A 1 204 ? -10.362 -28.550 -6.346 1.00 97.62 204 GLU A N 1
ATOM 1689 C CA . GLU A 1 204 ? -10.181 -29.994 -6.134 1.00 97.62 204 GLU A CA 1
ATOM 1690 C C . GLU A 1 204 ? -9.549 -30.303 -4.771 1.00 97.62 204 GLU A C 1
ATOM 1692 O O . GLU A 1 204 ? -9.867 -31.312 -4.145 1.00 97.62 204 GLU A O 1
ATOM 1697 N N . MET A 1 205 ? -8.707 -29.401 -4.260 1.00 95.94 205 MET A N 1
ATOM 1698 C CA . MET A 1 205 ? -8.122 -29.502 -2.921 1.00 95.94 205 MET A CA 1
ATOM 1699 C C . MET A 1 205 ? -9.087 -29.108 -1.785 1.00 95.94 205 MET A C 1
ATOM 1701 O O . MET A 1 205 ? -8.704 -29.199 -0.611 1.00 95.94 205 MET A O 1
ATOM 1705 N N . GLY A 1 206 ? -10.323 -28.709 -2.106 1.00 96.12 206 GLY A N 1
ATOM 1706 C CA . GLY A 1 206 ? -11.351 -28.274 -1.155 1.00 96.12 206 GLY A CA 1
ATOM 1707 C C . GLY A 1 206 ? -11.327 -26.775 -0.841 1.00 96.12 206 GLY A C 1
ATOM 1708 O O . GLY A 1 206 ? -11.974 -26.340 0.108 1.00 96.12 206 GLY A O 1
ATOM 1709 N N . GLY A 1 207 ? -10.585 -25.981 -1.618 1.00 97.62 207 GLY A N 1
ATOM 1710 C CA . GLY A 1 207 ? -10.414 -24.551 -1.388 1.00 97.62 207 GLY A CA 1
ATOM 1711 C C . GLY A 1 207 ? -9.370 -24.211 -0.322 1.00 97.62 207 GLY A C 1
ATOM 1712 O O . GLY A 1 207 ? -8.695 -25.072 0.247 1.00 97.62 207 GLY A O 1
ATOM 1713 N N . ILE A 1 208 ? -9.214 -22.911 -0.071 1.00 98.50 208 ILE A N 1
ATOM 1714 C CA . ILE A 1 208 ? -8.244 -22.382 0.893 1.00 98.50 208 ILE A CA 1
ATOM 1715 C C . ILE A 1 208 ? -8.835 -22.500 2.304 1.00 98.50 208 ILE A C 1
ATOM 1717 O O . ILE A 1 208 ? -9.964 -22.085 2.558 1.00 98.50 208 ILE A O 1
ATOM 1721 N N . GLY A 1 209 ? -8.086 -23.101 3.228 1.00 98.31 209 GLY A N 1
ATOM 1722 C CA . GLY A 1 209 ? -8.490 -23.266 4.627 1.00 98.31 209 GLY A CA 1
ATOM 1723 C C . GLY A 1 209 ? -8.082 -22.090 5.514 1.00 98.31 209 GLY A C 1
ATOM 1724 O O . GLY A 1 209 ? -8.814 -21.746 6.440 1.00 98.31 209 GLY A O 1
ATOM 1725 N N . PHE A 1 210 ? -6.949 -21.455 5.203 1.00 98.69 210 PHE A N 1
ATOM 1726 C CA . PHE A 1 210 ? -6.473 -20.245 5.865 1.00 98.69 210 PHE A CA 1
ATOM 1727 C C . PHE A 1 210 ? -5.944 -19.244 4.836 1.00 98.69 210 PHE A C 1
ATOM 1729 O O . PHE A 1 210 ? -4.932 -19.490 4.178 1.00 98.69 210 PHE A O 1
ATOM 1736 N N . PHE A 1 211 ? -6.623 -18.112 4.698 1.00 98.69 211 PHE A N 1
ATOM 1737 C CA . PHE A 1 211 ? -6.206 -17.003 3.852 1.00 98.69 211 PHE A CA 1
ATOM 1738 C C . PHE A 1 211 ? -5.799 -15.821 4.727 1.00 98.69 211 PHE A C 1
ATOM 1740 O O . PHE A 1 211 ? -6.578 -15.359 5.560 1.00 98.69 211 PHE A O 1
ATOM 1747 N N . LEU A 1 212 ? -4.600 -15.295 4.506 1.00 98.50 212 LEU A N 1
ATOM 1748 C CA . LEU A 1 212 ? -4.159 -14.037 5.092 1.00 98.50 212 LEU A CA 1
ATOM 1749 C C . LEU A 1 212 ? -3.931 -13.029 3.967 1.00 98.50 212 LEU A C 1
ATOM 1751 O O . LEU A 1 212 ? -3.224 -13.313 3.004 1.00 98.50 212 LEU A O 1
ATOM 1755 N N . GLY A 1 213 ? -4.508 -11.839 4.099 1.00 96.81 213 GLY A N 1
ATOM 1756 C CA . GLY A 1 213 ? -4.402 -10.779 3.105 1.00 96.81 213 GLY A CA 1
ATOM 1757 C C . GLY A 1 213 ? -4.229 -9.401 3.726 1.00 96.81 213 GLY A C 1
ATOM 1758 O O . GLY A 1 213 ? -4.618 -9.147 4.865 1.00 96.81 213 GLY A O 1
ATOM 1759 N N . GLY A 1 214 ? -3.652 -8.492 2.947 1.00 94.88 214 GLY A N 1
ATOM 1760 C CA . GLY A 1 214 ? -3.714 -7.060 3.219 1.00 94.88 214 GLY A CA 1
ATOM 1761 C C . GLY A 1 214 ? -4.842 -6.400 2.432 1.00 94.88 214 GLY A C 1
ATOM 1762 O O . GLY A 1 214 ? -5.375 -6.982 1.487 1.00 94.88 214 GLY A O 1
ATOM 1763 N N . MET A 1 215 ? -5.170 -5.161 2.797 1.00 93.44 215 MET A N 1
ATOM 1764 C CA . MET A 1 215 ? -6.117 -4.343 2.040 1.00 93.44 215 MET A CA 1
ATOM 1765 C C . MET A 1 215 ? -5.414 -3.294 1.177 1.00 93.44 215 MET A C 1
ATOM 1767 O O . MET A 1 215 ? -4.643 -2.460 1.674 1.00 93.44 215 MET A O 1
ATOM 1771 N N . GLY A 1 216 ? -5.744 -3.291 -0.112 1.00 93.00 216 GLY A N 1
ATOM 1772 C CA . GLY A 1 216 ? -5.302 -2.297 -1.084 1.00 93.00 216 GLY A CA 1
ATOM 1773 C C . GLY A 1 216 ? -5.769 -0.867 -0.789 1.00 93.00 216 GLY A C 1
ATOM 1774 O O . GLY A 1 216 ? -6.625 -0.649 0.069 1.00 93.00 216 GLY A O 1
ATOM 1775 N N . PRO A 1 217 ? -5.191 0.156 -1.445 1.00 91.31 217 PRO A N 1
ATOM 1776 C CA . PRO A 1 217 ? -5.622 1.553 -1.298 1.00 91.31 217 PRO A CA 1
ATOM 1777 C C . PRO A 1 217 ? -7.055 1.813 -1.793 1.00 91.31 217 PRO A C 1
ATOM 1779 O O . PRO A 1 217 ? -7.698 2.740 -1.317 1.00 91.31 217 PRO A O 1
ATOM 1782 N N . ASP A 1 218 ? -7.574 0.988 -2.701 1.00 92.62 218 ASP A N 1
ATOM 1783 C CA . ASP A 1 218 ? -8.937 1.061 -3.241 1.00 92.62 218 ASP A CA 1
ATOM 1784 C C . ASP A 1 218 ? -9.916 0.069 -2.581 1.00 92.62 218 ASP A C 1
ATOM 1786 O O . ASP A 1 218 ? -11.090 0.046 -2.955 1.00 92.62 218 ASP A O 1
ATOM 1790 N N . GLY A 1 219 ? -9.451 -0.715 -1.598 1.00 93.69 219 GLY A N 1
ATOM 1791 C CA . GLY A 1 219 ? -10.226 -1.756 -0.917 1.00 93.69 219 GLY A CA 1
ATOM 1792 C C . GLY A 1 219 ? -10.087 -3.160 -1.514 1.00 93.69 219 GLY A C 1
ATOM 1793 O O . GLY A 1 219 ? -10.849 -4.048 -1.132 1.00 93.69 219 GLY A O 1
ATOM 1794 N N . HIS A 1 220 ? -9.144 -3.377 -2.437 1.00 95.56 220 HIS A N 1
ATOM 1795 C CA . HIS A 1 220 ? -8.896 -4.700 -3.008 1.00 95.56 220 HIS A CA 1
ATOM 1796 C C . HIS A 1 220 ? -8.315 -5.711 -2.014 1.00 95.56 220 HIS A C 1
ATOM 1798 O O . HIS A 1 220 ? -7.655 -5.345 -1.037 1.00 95.56 220 HIS A O 1
ATOM 1804 N N . ILE A 1 221 ? -8.511 -6.991 -2.337 1.00 96.25 221 ILE A N 1
ATOM 1805 C CA . ILE A 1 221 ? -7.832 -8.150 -1.742 1.00 96.25 221 ILE A CA 1
ATOM 1806 C C . ILE A 1 221 ? -7.111 -8.880 -2.881 1.00 96.25 221 ILE A C 1
ATOM 1808 O O . ILE A 1 221 ? -7.717 -9.091 -3.938 1.00 96.25 221 ILE A O 1
ATOM 1812 N N . ALA A 1 222 ? -5.848 -9.273 -2.677 1.00 95.81 222 ALA A N 1
ATOM 1813 C CA . ALA A 1 222 ? -4.962 -9.707 -3.768 1.00 95.81 222 ALA A CA 1
ATOM 1814 C C . ALA A 1 222 ? -4.875 -8.606 -4.844 1.00 95.81 222 ALA A C 1
ATOM 1816 O O . ALA A 1 222 ? -4.825 -7.438 -4.482 1.00 95.81 222 ALA A O 1
ATOM 1817 N N . PHE A 1 223 ? -4.972 -8.915 -6.138 1.00 96.75 223 PHE A N 1
ATOM 1818 C CA . PHE A 1 223 ? -5.161 -7.894 -7.181 1.00 96.75 223 PHE A CA 1
ATOM 1819 C C . PHE A 1 223 ? -6.605 -7.791 -7.691 1.00 96.75 223 PHE A C 1
ATOM 1821 O O . PHE A 1 223 ? -6.854 -7.379 -8.826 1.00 96.75 223 PHE A O 1
ATOM 1828 N N . ASN A 1 224 ? -7.590 -8.134 -6.859 1.00 97.75 224 ASN A N 1
ATOM 1829 C CA . ASN A 1 224 ? -9.000 -7.949 -7.196 1.00 97.75 224 ASN A CA 1
ATOM 1830 C C . ASN A 1 224 ? -9.429 -6.503 -6.913 1.00 97.75 224 ASN A C 1
ATOM 1832 O O . ASN A 1 224 ? -10.079 -6.219 -5.906 1.00 97.75 224 ASN A O 1
ATOM 1836 N N . THR A 1 225 ? -9.015 -5.593 -7.798 1.00 96.19 225 THR A N 1
ATOM 1837 C CA . THR A 1 225 ? -9.279 -4.147 -7.733 1.00 96.19 225 THR A CA 1
ATOM 1838 C C . THR A 1 225 ? -10.767 -3.814 -7.742 1.00 96.19 225 THR A C 1
ATOM 1840 O O . THR A 1 225 ? -11.604 -4.640 -8.125 1.00 96.19 225 THR A O 1
ATOM 1843 N N . ARG A 1 226 ? -11.106 -2.586 -7.327 1.00 95.12 226 ARG A N 1
ATOM 1844 C CA . ARG A 1 226 ? -12.469 -2.039 -7.414 1.00 95.12 226 ARG A CA 1
ATOM 1845 C C . ARG A 1 226 ? -13.110 -2.354 -8.773 1.00 95.12 226 ARG A C 1
ATOM 1847 O O . ARG A 1 226 ? -12.553 -2.018 -9.814 1.00 95.12 226 ARG A O 1
ATOM 1854 N N . GLY A 1 227 ? -14.296 -2.959 -8.744 1.00 95.25 227 GLY A N 1
ATOM 1855 C CA . GLY A 1 227 ? -15.036 -3.430 -9.919 1.00 95.25 227 GLY A CA 1
ATOM 1856 C C . GLY A 1 227 ? -14.851 -4.921 -10.226 1.00 95.25 227 GLY A C 1
ATOM 1857 O O . GLY A 1 227 ? -15.560 -5.449 -11.080 1.00 95.25 227 GLY A O 1
ATOM 1858 N N . SER A 1 228 ? -13.945 -5.619 -9.532 1.00 96.81 228 SER A N 1
ATOM 1859 C CA . SER A 1 228 ? -13.764 -7.068 -9.687 1.00 96.81 228 SER A CA 1
ATOM 1860 C C . SER A 1 228 ? -15.006 -7.845 -9.251 1.00 96.81 228 SER A C 1
ATOM 1862 O O . SER A 1 228 ? -15.553 -7.616 -8.174 1.00 96.81 228 SER A O 1
ATOM 1864 N N . ASP A 1 229 ? -15.419 -8.811 -10.071 1.00 97.25 229 ASP A N 1
ATOM 1865 C CA . ASP A 1 229 ? -16.567 -9.665 -9.773 1.00 97.25 229 ASP A CA 1
ATOM 1866 C C . ASP A 1 229 ? -16.311 -10.536 -8.528 1.00 97.25 229 ASP A C 1
ATOM 1868 O O . ASP A 1 229 ? -15.243 -11.135 -8.371 1.00 97.25 229 ASP A O 1
ATOM 1872 N N . HIS A 1 230 ? -17.304 -10.646 -7.647 1.00 97.69 230 HIS A N 1
ATOM 1873 C CA . HIS A 1 230 ? -17.239 -11.470 -6.434 1.00 97.69 230 HIS A CA 1
ATOM 1874 C C . HIS A 1 230 ? -17.111 -12.976 -6.705 1.00 97.69 230 HIS A C 1
ATOM 1876 O O . HIS A 1 230 ? -16.676 -13.725 -5.835 1.00 97.69 230 HIS A O 1
ATOM 1882 N N . ASN A 1 231 ? -17.485 -13.431 -7.896 1.00 97.50 231 ASN A N 1
ATOM 1883 C CA . ASN A 1 231 ? -17.335 -14.802 -8.373 1.00 97.50 231 ASN A CA 1
ATOM 1884 C C . ASN A 1 231 ? -16.140 -14.959 -9.317 1.00 97.50 231 ASN A C 1
ATOM 1886 O O . ASN A 1 231 ? -15.993 -16.013 -9.934 1.00 97.50 231 ASN A O 1
ATOM 1890 N N . SER A 1 232 ? -15.294 -13.932 -9.445 1.00 98.06 232 SER A N 1
ATOM 1891 C CA . SER A 1 232 ? -14.087 -14.016 -10.261 1.00 98.06 232 SER A CA 1
ATOM 1892 C C . SER A 1 232 ? -13.229 -15.218 -9.866 1.00 98.06 232 SER A C 1
ATOM 1894 O O . SER A 1 232 ? -13.088 -15.539 -8.682 1.00 98.06 232 SER A O 1
ATOM 1896 N N . SER A 1 233 ? -12.660 -15.869 -10.879 1.00 98.19 233 SER A N 1
ATOM 1897 C CA . SER A 1 233 ? -11.667 -16.932 -10.751 1.00 98.19 233 SER A CA 1
ATOM 1898 C C . SER A 1 233 ? -10.250 -16.374 -10.880 1.00 98.19 233 SER A C 1
ATOM 1900 O O . SER A 1 233 ? -10.044 -15.183 -11.163 1.00 98.19 233 SER A O 1
ATOM 1902 N N . THR A 1 234 ? -9.272 -17.265 -10.721 1.00 98.62 234 THR A N 1
ATOM 1903 C CA . THR A 1 234 ? -7.882 -16.998 -11.092 1.00 98.62 234 THR A CA 1
ATOM 1904 C C . THR A 1 234 ? -7.796 -16.510 -12.543 1.00 98.62 234 THR A C 1
ATOM 1906 O O . THR A 1 234 ? -8.397 -17.121 -13.430 1.00 98.62 234 THR A O 1
ATOM 1909 N N . ARG A 1 235 ? -7.097 -15.392 -12.792 1.00 98.50 235 ARG A N 1
ATOM 1910 C CA . ARG A 1 235 ? -7.029 -14.749 -14.122 1.00 98.50 235 ARG A CA 1
ATOM 1911 C C . ARG A 1 235 ? -5.816 -13.835 -14.288 1.00 98.50 235 ARG A C 1
ATOM 1913 O O . ARG A 1 235 ? -5.327 -13.272 -13.311 1.00 98.50 235 ARG A O 1
ATOM 1920 N N . LEU A 1 236 ? -5.436 -13.596 -15.545 1.00 98.38 236 LEU A N 1
ATOM 1921 C CA . LEU A 1 236 ? -4.559 -12.494 -15.951 1.00 98.38 236 LEU A CA 1
ATOM 1922 C C . LEU A 1 236 ? -5.384 -11.210 -16.159 1.00 98.38 236 LEU A C 1
ATOM 1924 O O . LEU A 1 236 ? -6.278 -11.175 -17.016 1.00 98.38 236 LEU A O 1
ATOM 1928 N N . THR A 1 237 ? -5.071 -10.152 -15.411 1.00 97.31 237 THR A N 1
ATOM 1929 C CA . THR A 1 237 ? -5.817 -8.884 -15.405 1.00 97.31 237 THR A CA 1
ATOM 1930 C C . THR A 1 237 ? -4.903 -7.660 -15.314 1.00 97.31 237 THR A C 1
ATOM 1932 O O . THR A 1 237 ? -3.744 -7.750 -14.913 1.00 97.31 237 THR A O 1
ATOM 1935 N N . ALA A 1 238 ? -5.442 -6.499 -15.690 1.00 95.75 238 ALA A N 1
ATOM 1936 C CA . ALA A 1 238 ? -4.840 -5.199 -15.412 1.00 95.75 238 ALA A CA 1
ATOM 1937 C C . ALA A 1 238 ? -5.220 -4.704 -14.006 1.00 95.75 238 ALA A C 1
ATOM 1939 O O . ALA A 1 238 ? -6.224 -5.133 -13.432 1.00 95.75 238 ALA A O 1
ATOM 1940 N N . THR A 1 239 ? -4.425 -3.775 -13.481 1.00 93.50 239 THR A N 1
ATOM 1941 C CA . THR A 1 239 ? -4.642 -3.076 -12.207 1.00 93.50 239 THR A CA 1
ATOM 1942 C C . THR A 1 239 ? -5.113 -1.634 -12.444 1.00 93.50 239 THR A C 1
ATOM 1944 O O . THR A 1 239 ? -4.961 -1.096 -13.541 1.00 93.50 239 THR A O 1
ATOM 1947 N N . ASN A 1 240 ? -5.714 -0.996 -11.434 1.00 93.50 240 ASN A N 1
ATOM 1948 C CA . ASN A 1 240 ? -6.066 0.430 -11.480 1.00 93.50 240 ASN A CA 1
ATOM 1949 C C . ASN A 1 240 ? -4.882 1.322 -11.080 1.00 93.50 240 ASN A C 1
ATOM 1951 O O . ASN A 1 240 ? -3.863 0.841 -10.581 1.00 93.50 240 ASN A O 1
ATOM 1955 N N . PHE A 1 241 ? -5.025 2.633 -11.285 1.00 93.38 241 PHE A N 1
ATOM 1956 C CA . PHE A 1 241 ? -3.954 3.597 -11.040 1.00 93.38 241 PHE A CA 1
ATOM 1957 C C . PHE A 1 241 ? -3.465 3.586 -9.587 1.00 93.38 241 PHE A C 1
ATOM 1959 O O . PHE A 1 241 ? -2.264 3.644 -9.349 1.00 93.38 241 PHE A O 1
ATOM 1966 N N . GLU A 1 242 ? -4.365 3.467 -8.614 1.00 91.12 242 GLU A N 1
ATOM 1967 C CA . GLU A 1 242 ? -4.027 3.449 -7.190 1.00 91.12 242 GLU A CA 1
ATOM 1968 C C . GLU A 1 242 ? -3.139 2.251 -6.836 1.00 91.12 242 GLU A C 1
ATOM 1970 O O . GLU A 1 242 ? -2.159 2.391 -6.103 1.00 91.12 242 GLU A O 1
ATOM 1975 N N . THR A 1 243 ? -3.445 1.078 -7.398 1.00 91.00 243 THR A N 1
ATOM 1976 C CA . THR A 1 243 ? -2.623 -0.128 -7.236 1.00 91.00 243 THR A CA 1
ATOM 1977 C C . THR A 1 243 ? -1.295 0.012 -7.974 1.00 91.00 243 THR A C 1
ATOM 1979 O O . THR A 1 243 ? -0.249 -0.300 -7.415 1.00 91.00 243 THR A O 1
ATOM 1982 N N . GLN A 1 244 ? -1.306 0.562 -9.192 1.00 92.56 244 GLN A N 1
ATOM 1983 C CA . GLN A 1 244 ? -0.084 0.823 -9.960 1.00 92.56 244 GLN A CA 1
ATOM 1984 C C . GLN A 1 244 ? 0.854 1.781 -9.220 1.00 92.56 244 GLN A C 1
ATOM 1986 O O . GLN A 1 244 ? 2.061 1.547 -9.176 1.00 92.56 244 GLN A O 1
ATOM 1991 N N . ALA A 1 245 ? 0.312 2.834 -8.608 1.00 88.88 245 ALA A N 1
ATOM 1992 C CA . ALA A 1 245 ? 1.063 3.786 -7.802 1.00 88.88 245 ALA A CA 1
ATOM 1993 C C . ALA A 1 245 ? 1.642 3.128 -6.542 1.00 88.88 245 ALA A C 1
ATOM 1995 O O . ALA A 1 245 ? 2.810 3.347 -6.228 1.00 88.88 245 ALA A O 1
ATOM 1996 N N . ALA A 1 246 ? 0.869 2.274 -5.863 1.00 86.56 246 ALA A N 1
ATOM 1997 C CA . ALA A 1 246 ? 1.347 1.531 -4.698 1.00 86.56 246 ALA A CA 1
ATOM 1998 C C . ALA A 1 246 ? 2.472 0.535 -5.049 1.00 86.56 246 ALA A C 1
ATOM 2000 O O . ALA A 1 246 ? 3.436 0.422 -4.297 1.00 86.56 246 ALA A O 1
ATOM 2001 N N . SER A 1 247 ? 2.384 -0.136 -6.202 1.00 86.75 247 SER A N 1
ATOM 2002 C CA . SER A 1 247 ? 3.388 -1.100 -6.682 1.00 86.75 247 SER A CA 1
ATOM 2003 C C . SER A 1 247 ? 4.557 -0.463 -7.441 1.00 86.75 247 SER A C 1
ATOM 2005 O O . SER A 1 247 ? 5.519 -1.151 -7.776 1.00 86.75 247 SER A O 1
ATOM 2007 N N . ALA A 1 248 ? 4.512 0.844 -7.723 1.00 85.75 248 ALA A N 1
ATOM 2008 C CA . ALA A 1 248 ? 5.533 1.527 -8.515 1.00 85.75 248 ALA A CA 1
ATOM 2009 C C . ALA A 1 248 ? 6.927 1.423 -7.886 1.00 85.75 248 ALA A C 1
ATOM 2011 O O . ALA A 1 248 ? 7.901 1.225 -8.607 1.00 85.75 248 ALA A O 1
ATOM 2012 N N . GLY A 1 249 ? 7.028 1.517 -6.556 1.00 76.88 249 GLY A N 1
ATOM 2013 C CA . GLY A 1 249 ? 8.301 1.349 -5.852 1.00 76.88 249 GLY A CA 1
ATOM 2014 C C . GLY A 1 249 ? 8.913 -0.038 -6.073 1.00 76.88 249 GLY A C 1
ATOM 2015 O O . GLY A 1 249 ? 10.106 -0.140 -6.351 1.00 76.88 249 GLY A O 1
ATOM 2016 N N . ASP A 1 250 ? 8.083 -1.081 -6.031 1.00 77.12 250 ASP A N 1
ATOM 2017 C CA . ASP A 1 250 ? 8.516 -2.476 -6.163 1.00 77.12 250 ASP A CA 1
ATOM 2018 C C . ASP A 1 250 ? 8.811 -2.853 -7.627 1.00 77.12 250 ASP A C 1
ATOM 2020 O O . ASP A 1 250 ? 9.682 -3.670 -7.903 1.00 77.12 250 ASP A O 1
ATOM 2024 N N . LEU A 1 251 ? 8.145 -2.230 -8.603 1.00 77.00 251 LEU A N 1
ATOM 2025 C CA . LEU A 1 251 ? 8.354 -2.504 -10.033 1.00 77.00 251 LEU A CA 1
ATOM 2026 C C . LEU A 1 251 ? 9.395 -1.603 -10.715 1.00 77.00 251 LEU A C 1
ATOM 2028 O O . LEU A 1 251 ? 9.609 -1.713 -11.922 1.00 77.00 251 LEU A O 1
ATOM 2032 N N . GLY A 1 252 ? 10.053 -0.712 -9.970 1.00 74.50 252 GLY A N 1
ATOM 2033 C CA . GLY A 1 252 ? 11.077 0.177 -10.527 1.00 74.50 252 GLY A CA 1
ATOM 2034 C C . GLY A 1 252 ? 10.530 1.419 -11.237 1.00 74.50 252 GLY A C 1
ATOM 2035 O O . GLY A 1 252 ? 11.210 1.991 -12.089 1.00 74.50 252 GLY A O 1
ATOM 2036 N N . GLY A 1 253 ? 9.312 1.837 -10.890 1.00 80.06 253 GLY A N 1
ATOM 2037 C CA . GLY A 1 253 ? 8.694 3.093 -11.303 1.00 80.06 253 GLY A CA 1
ATOM 2038 C C . GLY A 1 253 ? 7.270 2.939 -11.834 1.00 80.06 253 GLY A C 1
ATOM 2039 O O . GLY A 1 253 ? 6.820 1.856 -12.218 1.00 80.06 253 GLY A O 1
ATOM 2040 N N . ILE A 1 254 ? 6.554 4.065 -11.896 1.00 84.88 254 ILE A N 1
ATOM 2041 C CA . ILE A 1 254 ? 5.168 4.106 -12.376 1.00 84.88 254 ILE A CA 1
ATOM 2042 C C . ILE A 1 254 ? 5.053 3.695 -13.851 1.00 84.88 254 ILE A C 1
ATOM 2044 O O . ILE A 1 254 ? 4.122 2.983 -14.208 1.00 84.88 254 ILE A O 1
ATOM 2048 N N . GLU A 1 255 ? 6.025 4.048 -14.695 1.00 82.06 255 GLU A N 1
ATOM 2049 C CA . GLU A 1 255 ? 6.026 3.698 -16.126 1.00 82.06 255 GLU A CA 1
ATOM 2050 C C . GLU A 1 255 ? 6.011 2.182 -16.370 1.00 82.06 255 GLU A C 1
ATOM 2052 O O . GLU A 1 255 ? 5.343 1.682 -17.278 1.00 82.06 255 GLU A O 1
ATOM 2057 N N . VAL A 1 256 ? 6.704 1.429 -15.514 1.00 82.44 256 VAL A N 1
ATOM 2058 C CA . VAL A 1 256 ? 6.718 -0.036 -15.563 1.00 82.44 256 VAL A CA 1
ATOM 2059 C C . VAL A 1 256 ? 5.428 -0.583 -14.969 1.00 82.44 256 VAL A C 1
ATOM 2061 O O . VAL A 1 256 ? 4.762 -1.411 -15.585 1.00 82.44 256 VAL A O 1
ATOM 2064 N N . SER A 1 257 ? 5.044 -0.083 -13.794 1.00 87.12 257 SER A N 1
ATOM 2065 C CA . SER A 1 257 ? 3.866 -0.548 -13.062 1.00 87.12 257 SER A CA 1
ATOM 2066 C C . SER A 1 257 ? 2.568 -0.412 -13.862 1.00 87.12 257 SER A C 1
ATOM 2068 O O . SER A 1 257 ? 1.763 -1.338 -13.895 1.00 87.12 257 SER A O 1
ATOM 2070 N N . ARG A 1 258 ? 2.389 0.691 -14.604 1.00 88.81 258 ARG A N 1
ATOM 2071 C CA . ARG A 1 258 ? 1.186 0.935 -15.425 1.00 88.81 258 ARG A CA 1
ATOM 2072 C C . ARG A 1 258 ? 1.020 -0.016 -16.607 1.00 88.81 258 ARG A C 1
ATOM 2074 O O . ARG A 1 258 ? -0.076 -0.111 -17.151 1.00 88.81 258 ARG A O 1
ATOM 2081 N N . THR A 1 259 ? 2.095 -0.673 -17.035 1.00 88.06 259 THR A N 1
ATOM 2082 C CA . THR A 1 259 ? 2.090 -1.571 -18.201 1.00 88.06 259 THR A CA 1
ATOM 2083 C C . THR A 1 259 ? 2.209 -3.043 -17.821 1.00 88.06 259 THR A C 1
ATOM 2085 O O . THR A 1 259 ? 2.004 -3.907 -18.672 1.00 88.06 259 THR A O 1
ATOM 2088 N N . ARG A 1 260 ? 2.501 -3.339 -16.549 1.00 90.88 260 ARG A N 1
ATOM 2089 C CA . ARG A 1 260 ? 2.620 -4.701 -16.034 1.00 90.88 260 ARG A CA 1
ATOM 2090 C C . ARG A 1 260 ? 1.243 -5.242 -15.654 1.00 90.88 260 ARG A C 1
ATOM 2092 O O . ARG A 1 260 ? 0.518 -4.623 -14.878 1.00 90.88 260 ARG A O 1
ATOM 2099 N N . LEU A 1 261 ? 0.894 -6.406 -16.193 1.00 96.44 261 LEU A N 1
ATOM 2100 C CA . LEU A 1 261 ? -0.299 -7.138 -15.776 1.00 96.44 261 LEU A CA 1
ATOM 2101 C C . LEU A 1 261 ? 0.000 -8.009 -14.556 1.00 96.44 261 LEU A C 1
ATOM 2103 O O . LEU A 1 261 ? 1.149 -8.158 -14.139 1.00 96.44 261 LEU A O 1
ATOM 2107 N N . VAL A 1 262 ? -1.047 -8.601 -13.995 1.00 97.31 262 VAL A N 1
ATOM 2108 C CA . VAL A 1 262 ? -0.958 -9.507 -12.850 1.00 97.31 262 VAL A CA 1
ATOM 2109 C C . VAL A 1 262 ? -1.782 -10.758 -13.107 1.00 97.31 262 VAL A C 1
ATOM 2111 O O . VAL A 1 262 ? -2.892 -10.679 -13.637 1.00 97.31 262 VAL A O 1
ATOM 2114 N N . ILE A 1 263 ? -1.249 -11.913 -12.724 1.00 98.56 263 ILE A N 1
ATOM 2115 C CA . ILE A 1 263 ? -2.051 -13.115 -12.509 1.00 98.56 263 ILE A CA 1
ATOM 2116 C C . ILE A 1 263 ? -2.428 -13.121 -11.033 1.00 98.56 263 ILE A C 1
ATOM 2118 O O . ILE A 1 263 ? -1.565 -12.963 -10.178 1.00 98.56 263 ILE A O 1
ATOM 2122 N N . THR A 1 264 ? -3.713 -13.266 -10.725 1.00 98.56 264 THR A N 1
ATOM 2123 C CA . THR A 1 264 ? -4.213 -13.258 -9.346 1.00 98.56 264 THR A CA 1
ATOM 2124 C C . THR A 1 264 ? -5.332 -14.267 -9.177 1.00 98.56 264 THR A C 1
ATOM 2126 O O . THR A 1 264 ? -6.138 -14.440 -10.098 1.00 98.56 264 THR A O 1
ATOM 2129 N N . ILE A 1 265 ? -5.397 -14.923 -8.016 1.00 98.69 265 ILE A N 1
ATOM 2130 C CA . ILE A 1 265 ? -6.577 -15.694 -7.623 1.00 98.69 265 ILE A CA 1
ATOM 2131 C C . ILE A 1 265 ? -7.782 -14.761 -7.482 1.00 98.69 265 ILE A C 1
ATOM 2133 O O . ILE A 1 265 ? -7.669 -13.596 -7.087 1.00 98.69 265 ILE A O 1
ATOM 2137 N N . GLY A 1 266 ? -8.961 -15.266 -7.820 1.00 98.38 266 GLY A N 1
ATOM 2138 C CA . GLY A 1 266 ? -10.176 -14.467 -7.793 1.00 98.38 266 GLY A CA 1
ATOM 2139 C C . GLY A 1 266 ? -10.827 -14.396 -6.414 1.00 98.38 266 GLY A C 1
ATOM 2140 O O . GLY A 1 266 ? -10.538 -15.179 -5.507 1.00 98.38 266 GLY A O 1
ATOM 2141 N N . LEU A 1 267 ? -11.775 -13.473 -6.259 1.00 98.44 267 LEU A N 1
ATOM 2142 C CA . LEU A 1 267 ? -12.582 -13.361 -5.037 1.00 98.44 267 LEU A CA 1
ATOM 2143 C C . LEU A 1 267 ? -13.443 -14.614 -4.803 1.00 98.44 267 LEU A C 1
ATOM 2145 O O . LEU A 1 267 ? -13.633 -15.047 -3.662 1.00 98.44 267 LEU A O 1
ATOM 2149 N N . GLY A 1 268 ? -13.915 -15.233 -5.889 1.00 98.00 268 GLY A N 1
ATOM 2150 C CA . GLY A 1 268 ? -14.635 -16.502 -5.848 1.00 98.00 268 GLY A CA 1
ATOM 2151 C C . GLY A 1 268 ? -13.731 -17.670 -5.458 1.00 98.00 268 GLY A C 1
ATOM 2152 O O . GLY A 1 268 ? -14.206 -18.622 -4.846 1.00 98.00 268 GLY A O 1
ATOM 2153 N N . THR A 1 269 ? -12.434 -17.588 -5.763 1.00 98.38 269 THR A N 1
ATOM 2154 C CA . THR A 1 269 ? -11.411 -18.554 -5.340 1.00 98.38 269 THR A CA 1
ATOM 2155 C C . THR A 1 269 ? -11.152 -18.454 -3.839 1.00 98.38 269 THR A C 1
ATOM 2157 O O . THR A 1 269 ? -11.175 -19.463 -3.141 1.00 98.38 269 THR A O 1
ATOM 2160 N N . ILE A 1 270 ? -10.966 -17.234 -3.320 1.00 98.38 270 ILE A N 1
ATOM 2161 C CA . ILE A 1 270 ? -10.722 -16.983 -1.888 1.00 98.38 270 ILE A CA 1
ATOM 2162 C C . ILE A 1 270 ? -11.904 -17.469 -1.038 1.00 98.38 270 ILE A C 1
ATOM 2164 O O . ILE A 1 270 ? -11.711 -18.080 0.011 1.00 98.38 270 ILE A O 1
ATOM 2168 N N . THR A 1 271 ? -13.131 -17.235 -1.513 1.00 97.69 271 THR A N 1
ATOM 2169 C CA . THR A 1 271 ? -14.364 -17.533 -0.765 1.00 97.69 271 THR A CA 1
ATOM 2170 C C . THR A 1 271 ? -15.008 -18.878 -1.102 1.00 97.69 271 THR A C 1
ATOM 2172 O O . THR A 1 271 ? -16.095 -19.165 -0.604 1.00 97.69 271 THR A O 1
ATOM 2175 N N . CYS A 1 272 ? -14.363 -19.728 -1.915 1.00 96.50 272 CYS A N 1
ATOM 2176 C CA . CYS A 1 272 ? -14.952 -21.012 -2.322 1.00 96.50 272 CYS A CA 1
ATOM 2177 C C . CYS A 1 272 ? -15.134 -22.000 -1.160 1.00 96.50 272 CYS A C 1
ATOM 2179 O O . CYS A 1 272 ? -16.039 -22.829 -1.214 1.00 96.50 272 CYS A O 1
ATOM 2181 N N . ASN A 1 273 ? -14.306 -21.895 -0.115 1.00 97.06 273 ASN A N 1
ATOM 2182 C CA . ASN A 1 273 ? -14.465 -22.635 1.130 1.00 97.06 273 ASN A CA 1
ATOM 2183 C C . ASN A 1 273 ? -15.206 -21.753 2.160 1.00 97.06 273 ASN A C 1
ATOM 2185 O O . ASN A 1 273 ? -14.585 -20.836 2.710 1.00 97.06 273 ASN A O 1
ATOM 2189 N N . PRO A 1 274 ? -16.500 -21.994 2.445 1.00 95.25 274 PRO A N 1
ATOM 2190 C CA . PRO A 1 274 ? -17.286 -21.157 3.359 1.00 95.25 274 PRO A CA 1
ATOM 2191 C C . PRO A 1 274 ? -16.799 -21.217 4.818 1.00 95.25 274 PRO A C 1
ATOM 2193 O O . PRO A 1 274 ? -17.002 -20.260 5.571 1.00 95.25 274 PRO A O 1
ATOM 2196 N N . ASP A 1 275 ? -16.120 -22.306 5.194 1.00 95.94 275 ASP A N 1
ATOM 2197 C CA . ASP A 1 275 ? -15.556 -22.526 6.531 1.00 95.94 275 ASP A CA 1
ATOM 2198 C C . ASP A 1 275 ? -14.097 -22.053 6.651 1.00 95.94 275 ASP A C 1
ATOM 2200 O O . ASP A 1 275 ? -13.522 -22.068 7.743 1.00 95.94 275 ASP A O 1
ATOM 2204 N N . GLY A 1 276 ? -13.492 -21.602 5.546 1.00 97.00 276 GLY A N 1
ATOM 2205 C CA . GLY A 1 276 ? -12.129 -21.078 5.523 1.00 97.00 276 GLY A CA 1
ATOM 2206 C C . GLY A 1 276 ? -11.958 -19.874 6.452 1.00 97.00 276 GLY A C 1
ATOM 2207 O O . GLY A 1 276 ? -12.815 -18.989 6.517 1.00 97.00 276 GLY A O 1
ATOM 2208 N N . VAL A 1 277 ? -10.841 -19.838 7.179 1.00 98.31 277 VAL A N 1
ATOM 2209 C CA . VAL A 1 277 ? -10.449 -18.688 8.001 1.00 98.31 277 VAL A CA 1
ATOM 2210 C C . VAL A 1 277 ? -9.807 -17.657 7.084 1.00 98.31 277 VAL A C 1
ATOM 2212 O O . VAL A 1 277 ? -8.719 -17.889 6.563 1.00 98.31 277 VAL A O 1
ATOM 2215 N N . THR A 1 278 ? -10.460 -16.512 6.908 1.00 98.44 278 THR A N 1
ATOM 2216 C CA . THR A 1 278 ? -9.953 -15.429 6.057 1.00 98.44 278 THR A CA 1
ATOM 2217 C C . THR A 1 278 ? -9.691 -14.191 6.891 1.00 98.44 278 THR A C 1
ATOM 2219 O O . THR A 1 278 ? -10.612 -13.590 7.430 1.00 98.44 278 THR A O 1
ATOM 2222 N N . ILE A 1 279 ? -8.434 -13.783 6.986 1.00 98.44 279 ILE A N 1
ATOM 2223 C CA . ILE A 1 279 ? -8.016 -12.645 7.796 1.00 98.44 279 ILE A CA 1
ATOM 2224 C C . ILE A 1 279 ? -7.505 -11.550 6.870 1.00 98.44 279 ILE A C 1
ATOM 2226 O O . ILE A 1 279 ? -6.536 -11.751 6.139 1.00 98.44 279 ILE A O 1
ATOM 2230 N N . ILE A 1 280 ? -8.131 -10.377 6.935 1.00 98.00 280 ILE A N 1
ATOM 2231 C CA . ILE A 1 280 ? -7.654 -9.170 6.258 1.00 98.00 280 ILE A CA 1
ATOM 2232 C C . ILE A 1 280 ? -7.130 -8.200 7.298 1.00 98.00 280 ILE A C 1
ATOM 2234 O O . ILE A 1 280 ? -7.867 -7.796 8.194 1.00 98.00 280 ILE A O 1
ATOM 2238 N N . PHE A 1 281 ? -5.875 -7.782 7.178 1.00 95.06 281 PHE A N 1
ATOM 2239 C CA . PHE A 1 281 ? -5.340 -6.758 8.064 1.00 95.06 281 PHE A CA 1
ATOM 2240 C C . PHE A 1 281 ? -5.142 -5.415 7.364 1.00 95.06 281 PHE A C 1
ATOM 2242 O O . PHE A 1 281 ? -4.777 -5.333 6.187 1.00 95.06 281 PHE A O 1
ATOM 2249 N N . ALA A 1 282 ? -5.399 -4.339 8.108 1.00 95.38 282 ALA A N 1
ATOM 2250 C CA . ALA A 1 282 ? -5.276 -2.971 7.626 1.00 95.38 282 ALA A CA 1
ATOM 2251 C C . ALA A 1 282 ? -4.759 -2.033 8.718 1.00 95.38 282 ALA A C 1
ATOM 2253 O O . ALA A 1 282 ? -5.178 -2.082 9.877 1.00 95.38 282 ALA A O 1
ATOM 2254 N N . ALA A 1 283 ? -3.842 -1.154 8.324 1.00 94.25 283 ALA A N 1
ATOM 2255 C CA . ALA A 1 283 ? -3.149 -0.260 9.233 1.00 94.25 283 ALA A CA 1
ATOM 2256 C C . ALA A 1 283 ? -3.128 1.176 8.713 1.00 94.25 283 ALA A C 1
ATOM 2258 O O . ALA A 1 283 ? -2.942 1.408 7.518 1.00 94.25 283 ALA A O 1
ATOM 2259 N N . GLY A 1 284 ? -3.264 2.122 9.641 1.00 92.62 284 GLY A N 1
ATOM 2260 C CA . GLY A 1 284 ? -3.211 3.554 9.366 1.00 92.62 284 GLY A CA 1
ATOM 2261 C C . GLY A 1 284 ? -4.546 4.155 8.925 1.00 92.62 284 GLY A C 1
ATOM 2262 O O . GLY A 1 284 ? -5.386 3.507 8.300 1.00 92.62 284 GLY A O 1
ATOM 2263 N N . GLU A 1 285 ? -4.720 5.436 9.238 1.00 94.75 285 GLU A N 1
ATOM 2264 C CA . GLU A 1 285 ? -5.939 6.205 8.955 1.00 94.75 285 GLU A CA 1
ATOM 2265 C C . GLU A 1 285 ? -6.267 6.298 7.460 1.00 94.75 285 GLU A C 1
ATOM 2267 O O . GLU A 1 285 ? -7.434 6.267 7.080 1.00 94.75 285 GLU A O 1
ATOM 2272 N N . ALA A 1 286 ? -5.250 6.269 6.593 1.00 92.94 286 ALA A N 1
ATOM 2273 C CA . ALA A 1 286 ? -5.432 6.232 5.141 1.00 92.94 286 ALA A CA 1
ATOM 2274 C C . ALA A 1 286 ? -6.267 5.027 4.653 1.00 92.94 286 ALA A C 1
ATOM 2276 O O . ALA A 1 286 ? -6.826 5.069 3.559 1.00 92.94 286 ALA A O 1
ATOM 2277 N N . LYS A 1 287 ? -6.371 3.950 5.449 1.00 95.56 287 LYS A N 1
ATOM 2278 C CA . LYS A 1 287 ? -7.199 2.774 5.139 1.00 95.56 287 LYS A CA 1
ATOM 2279 C C . LYS A 1 287 ? -8.622 2.868 5.689 1.00 95.56 287 LYS A C 1
ATOM 2281 O O . LYS A 1 287 ? -9.468 2.080 5.277 1.00 95.56 287 LYS A O 1
ATOM 2286 N N . ALA A 1 288 ? -8.921 3.821 6.571 1.00 97.31 288 ALA A N 1
ATOM 2287 C CA . ALA A 1 288 ? -10.218 3.899 7.237 1.00 97.31 288 ALA A CA 1
ATOM 2288 C C . ALA A 1 288 ? -11.421 3.994 6.278 1.00 97.31 288 ALA A C 1
ATOM 2290 O O . ALA A 1 288 ? -12.408 3.295 6.519 1.00 97.31 288 ALA A O 1
ATOM 2291 N N . PRO A 1 289 ? -11.368 4.755 5.161 1.00 96.81 289 PRO A N 1
ATOM 2292 C CA . PRO A 1 289 ? -12.493 4.809 4.227 1.00 96.81 289 PRO A CA 1
ATOM 2293 C C . PRO A 1 289 ? -12.792 3.455 3.573 1.00 96.81 289 PRO A C 1
ATOM 2295 O O . PRO A 1 289 ? -13.951 3.056 3.473 1.00 96.81 289 PRO A O 1
ATOM 2298 N N . VAL A 1 290 ? -11.754 2.724 3.150 1.00 96.50 290 VAL A N 1
ATOM 2299 C CA . VAL A 1 290 ? -11.919 1.422 2.483 1.00 96.50 290 VAL A CA 1
ATOM 2300 C C . VAL A 1 290 ? -12.286 0.310 3.464 1.00 96.50 290 VAL A C 1
ATOM 2302 O O . VAL A 1 290 ? -13.104 -0.539 3.124 1.00 96.50 290 VAL A O 1
ATOM 2305 N N . VAL A 1 291 ? -11.783 0.365 4.703 1.00 97.75 291 VAL A N 1
ATOM 2306 C CA . VAL A 1 291 ? -12.199 -0.528 5.798 1.00 97.75 291 VAL A CA 1
ATOM 2307 C C . VAL A 1 291 ? -13.681 -0.344 6.108 1.00 97.75 291 VAL A C 1
ATOM 2309 O O . VAL A 1 291 ? -14.422 -1.326 6.139 1.00 97.75 291 VAL A O 1
ATOM 2312 N N . ARG A 1 292 ? -14.132 0.907 6.277 1.00 97.38 292 ARG A N 1
ATOM 2313 C CA . ARG A 1 292 ? -15.552 1.213 6.482 1.00 97.38 292 ARG A CA 1
ATOM 2314 C C . ARG A 1 292 ? -16.396 0.642 5.351 1.00 97.38 292 ARG A C 1
ATOM 2316 O O . ARG A 1 292 ? -17.379 -0.048 5.600 1.00 97.38 292 ARG A O 1
ATOM 2323 N N . ASN A 1 293 ? -15.968 0.871 4.110 1.00 96.62 293 ASN A N 1
ATOM 2324 C CA . ASN A 1 293 ? -16.700 0.381 2.955 1.00 96.62 293 ASN A CA 1
ATOM 2325 C C . ASN A 1 293 ? -16.792 -1.151 2.907 1.00 96.62 293 ASN A C 1
ATOM 2327 O O . ASN A 1 293 ? -17.834 -1.672 2.527 1.00 96.62 293 ASN A O 1
ATOM 2331 N N . ALA A 1 294 ? -15.733 -1.863 3.297 1.00 96.62 294 ALA A N 1
ATOM 2332 C CA . ALA A 1 294 ? -15.707 -3.324 3.320 1.00 96.62 294 ALA A CA 1
ATOM 2333 C C . ALA A 1 294 ? -16.621 -3.932 4.400 1.00 96.62 294 ALA A C 1
ATOM 2335 O O . ALA A 1 294 ? -17.196 -5.001 4.190 1.00 96.62 294 ALA A O 1
ATOM 2336 N N . LEU A 1 295 ? -16.737 -3.268 5.555 1.00 97.00 295 LEU A N 1
ATOM 2337 C CA . LEU A 1 295 ? -17.401 -3.815 6.741 1.00 97.00 295 LEU A CA 1
ATOM 2338 C C . LEU A 1 295 ? -18.863 -3.373 6.910 1.00 97.00 295 LEU A C 1
ATOM 2340 O O . LEU A 1 295 ? -19.650 -4.112 7.506 1.00 97.00 295 LEU A O 1
ATOM 2344 N N . GLU A 1 296 ? -19.234 -2.195 6.401 1.00 96.62 296 GLU A N 1
ATOM 2345 C CA . GLU A 1 296 ? -20.550 -1.584 6.653 1.00 96.62 296 GLU A CA 1
ATOM 2346 C C . GLU A 1 296 ? -21.492 -1.580 5.443 1.00 96.62 296 GLU A C 1
ATOM 2348 O O . GLU A 1 296 ? -22.696 -1.385 5.614 1.00 96.62 296 GLU A O 1
ATOM 2353 N N . ASN A 1 297 ? -20.989 -1.832 4.231 1.00 96.31 297 ASN A N 1
ATOM 2354 C CA . ASN A 1 297 ? -21.834 -1.916 3.039 1.00 96.31 297 ASN A CA 1
ATOM 2355 C C . ASN A 1 297 ? -22.346 -3.344 2.774 1.00 96.31 297 ASN A C 1
ATOM 2357 O O . ASN A 1 297 ? -21.728 -4.337 3.182 1.00 96.31 297 ASN A O 1
ATOM 2361 N N . PRO A 1 298 ? -23.478 -3.485 2.057 1.00 96.38 298 PRO A N 1
ATOM 2362 C CA . PRO A 1 298 ? -23.853 -4.763 1.460 1.00 96.38 298 PRO A CA 1
ATOM 2363 C C . PRO A 1 298 ? -22.813 -5.226 0.417 1.00 96.38 298 PRO A C 1
ATOM 2365 O O . PRO A 1 298 ? -21.987 -4.424 -0.018 1.00 96.38 298 PRO A O 1
ATOM 2368 N N . PRO A 1 299 ? -22.849 -6.508 -0.000 1.00 96.25 299 PRO A N 1
ATOM 2369 C CA . PRO A 1 299 ? -21.976 -7.013 -1.054 1.00 96.25 299 PRO A CA 1
ATOM 2370 C C . PRO A 1 299 ? -22.089 -6.200 -2.351 1.00 96.25 299 PRO A C 1
ATOM 2372 O O . PRO A 1 299 ? -23.161 -6.151 -2.949 1.00 96.25 299 PRO A O 1
ATOM 2375 N N . ASP A 1 300 ? -20.977 -5.607 -2.785 1.00 95.81 300 ASP A N 1
ATOM 2376 C CA . ASP A 1 300 ? -20.872 -4.764 -3.981 1.00 95.81 300 ASP A CA 1
ATOM 2377 C C . ASP A 1 300 ? -19.458 -4.876 -4.585 1.00 95.81 300 ASP A C 1
ATOM 2379 O O . ASP A 1 300 ? -18.465 -4.826 -3.857 1.00 95.81 300 ASP A O 1
ATOM 2383 N N . ASN A 1 301 ? -19.349 -4.989 -5.913 1.00 94.50 301 ASN A N 1
ATOM 2384 C CA . ASN A 1 301 ? -18.057 -5.087 -6.601 1.00 94.50 301 ASN A CA 1
ATOM 2385 C C . ASN A 1 301 ? -17.236 -3.784 -6.540 1.00 94.50 301 ASN A C 1
ATOM 2387 O O . ASN A 1 301 ? -16.014 -3.817 -6.707 1.00 94.50 301 ASN A O 1
ATOM 2391 N N . LEU A 1 302 ? -17.861 -2.640 -6.242 1.00 95.56 302 LEU A N 1
ATOM 2392 C CA . LEU A 1 302 ? -17.165 -1.397 -5.905 1.00 95.56 302 LEU A CA 1
ATOM 2393 C C . LEU A 1 302 ? -16.367 -1.514 -4.599 1.00 95.56 302 LEU A C 1
ATOM 2395 O O . LEU A 1 302 ? -15.411 -0.762 -4.385 1.00 95.56 302 LEU A O 1
ATOM 2399 N N . TYR A 1 303 ? -16.723 -2.480 -3.751 1.00 95.88 303 TYR A N 1
ATOM 2400 C CA . TYR A 1 303 ? -16.065 -2.792 -2.489 1.00 95.88 303 TYR A CA 1
ATOM 2401 C C . TYR A 1 303 ? -15.689 -4.284 -2.462 1.00 95.88 303 TYR A C 1
ATOM 2403 O O . TYR A 1 303 ? -16.322 -5.058 -1.741 1.00 95.88 303 TYR A O 1
ATOM 2411 N N . PRO A 1 304 ? -14.644 -4.703 -3.206 1.00 96.00 304 PRO A N 1
ATOM 2412 C CA . PRO A 1 304 ? -14.289 -6.113 -3.420 1.00 96.00 304 PRO A CA 1
ATOM 2413 C C . PRO A 1 304 ? -14.251 -6.965 -2.146 1.00 96.00 304 PRO A C 1
ATOM 2415 O O . PRO A 1 304 ? -14.671 -8.119 -2.134 1.00 96.00 304 PRO A O 1
ATOM 2418 N N . ALA A 1 305 ? -13.777 -6.383 -1.042 1.00 97.00 305 ALA A N 1
ATOM 2419 C CA . ALA A 1 305 ? -13.670 -7.054 0.246 1.00 97.00 305 ALA A CA 1
ATOM 2420 C C . ALA A 1 305 ? -15.019 -7.441 0.886 1.00 97.00 305 ALA A C 1
ATOM 2422 O O . ALA A 1 305 ? -15.052 -8.310 1.757 1.00 97.00 305 ALA A O 1
ATOM 2423 N N . THR A 1 306 ? -16.141 -6.871 0.436 1.00 97.62 306 THR A N 1
ATOM 2424 C CA . THR A 1 306 ? -17.484 -7.252 0.906 1.00 97.62 306 THR A CA 1
ATOM 2425 C C . THR A 1 306 ? -17.860 -8.690 0.527 1.00 97.62 306 THR A C 1
ATOM 2427 O O . THR A 1 306 ? -18.723 -9.281 1.178 1.00 97.62 306 THR A O 1
ATOM 2430 N N . VAL A 1 307 ? -17.175 -9.310 -0.448 1.00 97.56 307 VAL A N 1
ATOM 2431 C CA . VAL A 1 307 ? -17.325 -10.743 -0.769 1.00 97.56 307 VAL A CA 1
ATOM 2432 C C . VAL A 1 307 ? -17.075 -11.650 0.439 1.00 97.56 307 VAL A C 1
ATOM 2434 O O . VAL A 1 307 ? -17.671 -12.722 0.542 1.00 97.56 307 VAL A O 1
ATOM 2437 N N . LEU A 1 308 ? -16.236 -11.210 1.383 1.00 97.56 308 LEU A N 1
ATOM 2438 C CA . LEU A 1 308 ? -15.870 -11.978 2.570 1.00 97.56 308 LEU A CA 1
ATOM 2439 C C . LEU A 1 308 ? -17.043 -12.198 3.531 1.00 97.56 308 LEU A C 1
ATOM 2441 O O . LEU A 1 308 ? -16.973 -13.090 4.370 1.00 97.56 308 LEU A O 1
ATOM 2445 N N . GLN A 1 309 ? -18.159 -11.477 3.358 1.00 96.00 309 GLN A N 1
ATOM 2446 C CA . GLN A 1 309 ? -19.418 -11.757 4.061 1.00 96.00 309 GLN A CA 1
ATOM 2447 C C . GLN A 1 309 ? -19.944 -13.183 3.786 1.00 96.00 309 GLN A C 1
ATOM 2449 O O . GLN A 1 309 ? -20.810 -13.662 4.512 1.00 96.00 309 GLN A O 1
ATOM 2454 N N . ARG A 1 310 ? -19.430 -13.871 2.753 1.00 95.19 310 ARG A N 1
ATOM 2455 C CA . ARG A 1 310 ? -19.737 -15.278 2.442 1.00 95.19 310 ARG A CA 1
ATOM 2456 C C . ARG A 1 310 ? -19.088 -16.286 3.395 1.00 95.19 310 ARG A C 1
ATOM 2458 O O . ARG A 1 310 ? -19.529 -17.429 3.429 1.00 95.19 310 ARG A O 1
ATOM 2465 N N . GLN A 1 311 ? -18.045 -15.896 4.128 1.00 95.81 311 GLN A N 1
ATOM 2466 C CA . GLN A 1 311 ? -17.284 -16.795 4.996 1.00 95.81 311 GLN A CA 1
ATOM 2467 C C . GLN A 1 311 ? -17.569 -16.501 6.465 1.00 95.81 311 GLN A C 1
ATOM 2469 O O . GLN A 1 311 ? -17.361 -15.389 6.949 1.00 95.81 311 GLN A O 1
ATOM 2474 N N . LYS A 1 312 ? -17.981 -17.531 7.210 1.00 93.94 312 LYS A N 1
ATOM 2475 C CA . LYS A 1 312 ? -18.295 -17.415 8.645 1.00 93.94 312 LYS A CA 1
ATOM 2476 C C . LYS A 1 312 ? -17.079 -16.977 9.472 1.00 93.94 312 LYS A C 1
ATOM 2478 O O . LYS A 1 312 ? -17.208 -16.242 10.455 1.00 93.94 312 LYS A O 1
ATOM 2483 N N . ASN A 1 313 ? -15.897 -17.419 9.050 1.00 96.50 313 ASN A N 1
ATOM 2484 C CA . ASN A 1 313 ? -14.631 -17.205 9.744 1.00 96.50 313 ASN A CA 1
ATOM 2485 C C . ASN A 1 313 ? -13.800 -16.064 9.127 1.00 96.50 313 ASN A C 1
ATOM 2487 O O . ASN A 1 313 ? -12.596 -15.988 9.362 1.00 96.50 313 ASN A O 1
ATOM 2491 N N . ALA A 1 314 ? -14.424 -15.173 8.343 1.00 97.25 314 ALA A N 1
ATOM 2492 C CA . ALA A 1 314 ? -13.767 -13.959 7.872 1.00 97.25 314 ALA A CA 1
ATOM 2493 C C . ALA A 1 314 ? -13.594 -12.944 9.014 1.00 97.25 314 ALA A C 1
ATOM 2495 O O . ALA A 1 314 ? -14.541 -12.684 9.756 1.00 97.25 314 ALA A O 1
ATOM 2496 N N . ARG A 1 315 ? -12.408 -12.351 9.161 1.00 96.19 315 ARG A N 1
ATOM 2497 C CA . ARG A 1 315 ? -12.082 -11.381 10.216 1.00 96.19 315 ARG A CA 1
ATOM 2498 C C . ARG A 1 315 ? -11.240 -10.235 9.672 1.00 96.19 315 ARG A C 1
ATOM 2500 O O . ARG A 1 315 ? -10.420 -10.430 8.776 1.00 96.19 315 ARG A O 1
ATOM 2507 N N . PHE A 1 316 ? -11.414 -9.047 10.249 1.00 97.88 316 PHE A N 1
ATOM 2508 C CA . PHE A 1 316 ? -10.557 -7.895 9.965 1.00 97.88 316 PHE A CA 1
ATOM 2509 C C . PHE A 1 316 ? -9.705 -7.543 11.178 1.00 97.88 316 PHE A C 1
ATOM 2511 O O . PHE A 1 316 ? -10.234 -7.287 12.255 1.00 97.88 316 PHE A O 1
ATOM 2518 N N . TYR A 1 317 ? -8.387 -7.488 11.015 1.00 98.00 317 TYR A N 1
ATOM 2519 C CA . TYR A 1 317 ? -7.479 -7.033 12.068 1.00 98.00 317 TYR A CA 1
ATOM 2520 C C . TYR A 1 317 ? -7.009 -5.617 11.754 1.00 98.00 317 TYR A C 1
ATOM 2522 O O . TYR A 1 317 ? -6.377 -5.362 10.730 1.00 98.00 317 TYR A O 1
ATOM 2530 N N . LEU A 1 318 ? -7.351 -4.673 12.624 1.00 97.62 318 LEU A N 1
ATOM 2531 C CA . LEU A 1 318 ? -7.238 -3.246 12.347 1.00 97.62 318 LEU A CA 1
ATOM 2532 C C . LEU A 1 318 ? -6.354 -2.560 13.384 1.00 97.62 318 LEU A C 1
ATOM 2534 O O . LEU A 1 318 ? -6.455 -2.831 14.575 1.00 97.62 318 LEU A O 1
ATOM 2538 N N . THR A 1 319 ? -5.529 -1.606 12.961 1.00 96.44 319 THR A N 1
ATOM 2539 C CA . THR A 1 319 ? -5.052 -0.578 13.909 1.00 96.44 319 THR A CA 1
ATOM 2540 C C . THR A 1 319 ? -6.183 0.392 14.250 1.00 96.44 319 THR A C 1
ATOM 2542 O O . THR A 1 319 ? -7.073 0.586 13.422 1.00 96.44 319 THR A O 1
ATOM 2545 N N . GLU A 1 320 ? -6.101 1.092 15.384 1.00 93.94 320 GLU A N 1
ATOM 2546 C CA . GLU A 1 320 ? -7.069 2.142 15.758 1.00 93.94 320 GLU A CA 1
ATOM 2547 C C . GLU A 1 320 ? -7.338 3.149 14.627 1.00 93.94 320 GLU A C 1
ATOM 2549 O O . GLU A 1 320 ? -8.495 3.405 14.297 1.00 93.94 320 GLU A O 1
ATOM 2554 N N . GLY A 1 321 ? -6.287 3.644 13.961 1.00 95.31 321 GLY A N 1
ATOM 2555 C CA . GLY A 1 321 ? -6.433 4.580 12.842 1.00 95.31 321 GLY A CA 1
ATOM 2556 C C . GLY A 1 321 ? -7.231 4.002 11.670 1.00 95.31 321 GLY A C 1
ATOM 2557 O O . GLY A 1 321 ? -8.056 4.694 11.090 1.00 95.31 321 GLY A O 1
ATOM 2558 N N . ALA A 1 322 ? -7.068 2.715 11.360 1.00 96.81 322 ALA A N 1
ATOM 2559 C CA . ALA A 1 322 ? -7.804 2.061 10.274 1.00 96.81 322 ALA A CA 1
ATOM 2560 C C . ALA A 1 322 ? -9.290 1.830 10.611 1.00 96.81 322 ALA A C 1
ATOM 2562 O O . ALA A 1 322 ? -10.103 1.655 9.709 1.00 96.81 322 ALA A O 1
ATOM 2563 N N . ALA A 1 323 ? -9.653 1.841 11.895 1.00 96.38 323 ALA A N 1
ATOM 2564 C CA . ALA A 1 323 ? -11.024 1.668 12.368 1.00 96.38 323 ALA A CA 1
ATOM 2565 C C . ALA A 1 323 ? -11.748 3.001 12.640 1.00 96.38 323 ALA A C 1
ATOM 2567 O O . ALA A 1 323 ? -12.945 2.997 12.913 1.00 96.38 323 ALA A O 1
ATOM 2568 N N . VAL A 1 324 ? -11.054 4.146 12.571 1.00 95.19 324 VAL A N 1
ATOM 2569 C CA . VAL A 1 324 ? -11.552 5.440 13.083 1.00 95.19 324 VAL A CA 1
ATOM 2570 C C . VAL A 1 324 ? -12.850 5.928 12.425 1.00 95.19 324 VAL A C 1
ATOM 2572 O O . VAL A 1 324 ? -13.593 6.692 13.035 1.00 95.19 324 VAL A O 1
ATOM 2575 N N . LEU A 1 325 ? -13.143 5.471 11.202 1.00 95.88 325 LEU A N 1
ATOM 2576 C CA . LEU A 1 325 ? -14.355 5.831 10.460 1.00 95.88 325 LEU A CA 1
ATOM 2577 C C . LEU A 1 325 ? -15.500 4.816 10.583 1.00 95.88 325 LEU A C 1
ATOM 2579 O O . LEU A 1 325 ? -16.554 5.054 9.997 1.00 95.88 325 LEU A O 1
ATOM 2583 N N . LEU A 1 326 ? -15.323 3.707 11.308 1.00 96.56 326 LEU A N 1
ATOM 2584 C CA . LEU A 1 326 ? -16.418 2.770 11.579 1.00 96.56 326 LEU A CA 1
ATOM 2585 C C . LEU A 1 326 ? -17.445 3.416 12.514 1.00 96.56 326 LEU A C 1
ATOM 2587 O O . LEU A 1 326 ? -17.084 4.086 13.485 1.00 96.56 326 LEU A O 1
ATOM 2591 N N . ASN A 1 327 ? -18.728 3.190 12.247 1.00 94.56 327 ASN A N 1
ATOM 2592 C CA . ASN A 1 327 ? -19.835 3.817 12.961 1.00 94.56 327 ASN A CA 1
ATOM 2593 C C . ASN A 1 327 ? -19.774 3.529 14.460 1.00 94.56 327 ASN A C 1
ATOM 2595 O O . ASN A 1 327 ? -19.866 4.452 15.258 1.00 94.56 327 ASN A O 1
ATOM 2599 N N . ASP A 1 328 ? -19.558 2.279 14.871 1.00 93.81 328 ASP A N 1
ATOM 2600 C CA . ASP A 1 328 ? -19.428 1.931 16.292 1.00 93.81 328 ASP A CA 1
ATOM 2601 C C . ASP A 1 328 ? -18.189 2.549 16.969 1.00 93.81 328 ASP A C 1
ATOM 2603 O O . ASP A 1 328 ? -18.215 2.840 18.166 1.00 93.81 328 ASP A O 1
ATOM 2607 N N . CYS A 1 329 ? -17.112 2.798 16.225 1.00 93.88 329 CYS A N 1
ATOM 2608 C CA . CYS A 1 329 ? -15.926 3.497 16.703 1.00 93.88 329 CYS A CA 1
ATOM 2609 C C . CYS A 1 329 ? -16.228 4.978 16.936 1.00 93.88 329 CYS A C 1
ATOM 2611 O O . CYS A 1 329 ? -15.860 5.515 17.982 1.00 93.88 329 CYS A O 1
ATOM 2613 N N . ILE A 1 330 ? -16.958 5.606 16.013 1.00 94.00 330 ILE A N 1
ATOM 2614 C CA . ILE A 1 330 ? -17.439 6.985 16.142 1.00 94.00 330 ILE A CA 1
ATOM 2615 C C . ILE A 1 330 ? -18.432 7.097 17.312 1.00 94.00 330 ILE A C 1
ATOM 2617 O O . ILE A 1 330 ? -18.304 7.987 18.154 1.00 94.00 330 ILE A O 1
ATOM 2621 N N . GLU A 1 331 ? -19.378 6.160 17.430 1.00 93.50 331 GLU A N 1
ATOM 2622 C CA . GLU A 1 331 ? -20.334 6.105 18.540 1.00 93.50 331 GLU A CA 1
ATOM 2623 C C . GLU A 1 331 ? -19.625 6.002 19.886 1.00 93.50 331 GLU A C 1
ATOM 2625 O O . GLU A 1 331 ? -19.918 6.781 20.793 1.00 93.50 331 GLU A O 1
ATOM 2630 N N . LYS A 1 332 ? -18.673 5.069 20.011 1.00 92.19 332 LYS A N 1
ATOM 2631 C CA . LYS A 1 332 ? -17.866 4.897 21.221 1.00 92.19 332 LYS A CA 1
ATOM 2632 C C . LYS A 1 332 ? -17.108 6.180 21.552 1.00 92.19 332 LYS A C 1
ATOM 2634 O O . LYS A 1 332 ? -17.126 6.609 22.703 1.00 92.19 332 LYS A O 1
ATOM 2639 N N . TYR A 1 333 ? -16.490 6.818 20.554 1.00 93.31 333 TYR A N 1
ATOM 2640 C CA . TYR A 1 333 ? -15.764 8.074 20.737 1.00 93.31 333 TYR A CA 1
ATOM 2641 C C . TYR A 1 333 ? -16.656 9.177 21.321 1.00 93.31 333 TYR A C 1
ATOM 2643 O O . TYR A 1 333 ? -16.252 9.829 22.281 1.00 93.31 333 TYR A O 1
ATOM 2651 N N . PHE A 1 334 ? -17.875 9.379 20.811 1.00 95.38 334 PHE A N 1
ATOM 2652 C CA . PHE A 1 334 ? -18.753 10.441 21.317 1.00 95.38 334 PHE A CA 1
ATOM 2653 C C . PHE A 1 334 ? -19.474 10.078 22.621 1.00 95.38 334 PHE A C 1
ATOM 2655 O O . PHE A 1 334 ? -19.589 10.935 23.496 1.00 95.38 334 PHE A O 1
ATOM 2662 N N . LYS A 1 335 ? -19.921 8.828 22.788 1.00 93.31 335 LYS A N 1
ATOM 2663 C CA . LYS A 1 335 ? -20.787 8.418 23.908 1.00 93.31 335 LYS A CA 1
ATOM 2664 C C . LYS A 1 335 ? -20.046 7.936 25.152 1.00 93.31 335 LYS A C 1
ATOM 2666 O O . LYS A 1 335 ? -20.604 8.019 26.243 1.00 93.31 335 LYS A O 1
ATOM 2671 N N . GLU A 1 336 ? -18.824 7.426 25.021 1.00 91.94 336 GLU A N 1
ATOM 2672 C CA . GLU A 1 336 ? -18.054 6.904 26.156 1.00 91.94 336 GLU A CA 1
ATOM 2673 C C . GLU A 1 336 ? -16.941 7.865 26.604 1.00 91.94 336 GLU A C 1
ATOM 2675 O O . GLU A 1 336 ? -16.421 8.680 25.837 1.00 91.94 336 GLU A O 1
ATOM 2680 N N . GLY A 1 337 ? -16.535 7.751 27.870 1.00 90.75 337 GLY A N 1
ATOM 2681 C CA . GLY A 1 337 ? -15.461 8.558 28.453 1.00 90.75 337 GLY A CA 1
ATOM 2682 C C . GLY A 1 337 ? -15.845 10.018 28.721 1.00 90.75 337 GLY A C 1
ATOM 2683 O O . GLY A 1 337 ? -16.985 10.442 28.540 1.00 90.75 337 GLY A O 1
ATOM 2684 N N . LYS A 1 338 ? -14.874 10.811 29.187 1.00 95.44 338 LYS A N 1
ATOM 2685 C CA . LYS A 1 338 ? -15.082 12.233 29.493 1.00 95.44 338 LYS A CA 1
ATOM 2686 C C . LYS A 1 338 ? -15.373 13.020 28.210 1.00 95.44 338 LYS A C 1
ATOM 2688 O O . LYS A 1 338 ? -14.680 12.845 27.208 1.00 95.44 338 LYS A O 1
ATOM 2693 N N . TRP A 1 339 ? -16.355 13.921 28.251 1.00 96.75 339 TRP A N 1
ATOM 2694 C CA . TRP A 1 339 ? -16.548 14.898 27.181 1.00 96.75 339 TRP A CA 1
ATOM 2695 C C . TRP A 1 339 ? -15.455 15.966 27.249 1.00 96.75 339 TRP A C 1
ATOM 2697 O O . TRP A 1 339 ? -15.369 16.709 28.230 1.00 96.75 339 TRP A O 1
ATOM 2707 N N . THR A 1 340 ? -14.594 16.018 26.237 1.00 97.44 340 THR A N 1
ATOM 2708 C CA . THR A 1 340 ? -13.507 16.999 26.143 1.00 97.44 340 THR A CA 1
ATOM 2709 C C . THR A 1 340 ? -13.852 18.097 25.141 1.00 97.44 340 THR A C 1
ATOM 2711 O O . THR A 1 340 ? -14.823 17.983 24.390 1.00 97.44 340 THR A O 1
ATOM 2714 N N . PHE A 1 341 ? -13.073 19.179 25.122 1.00 96.81 341 PHE A N 1
ATOM 2715 C CA . PHE A 1 341 ? -13.288 20.249 24.150 1.00 96.81 341 PHE A CA 1
ATOM 2716 C C . PHE A 1 341 ? -13.033 19.766 22.715 1.00 96.81 341 PHE A C 1
ATOM 2718 O O . PHE A 1 341 ? -13.772 20.135 21.811 1.00 96.81 341 PHE A O 1
ATOM 2725 N N . GLU A 1 342 ? -12.086 18.850 22.516 1.00 96.38 342 GLU A N 1
ATOM 2726 C CA . GLU A 1 342 ? -11.805 18.228 21.219 1.00 96.38 342 GLU A CA 1
ATOM 2727 C C . GLU A 1 342 ? -13.031 17.476 20.674 1.00 96.38 342 GLU A C 1
ATOM 2729 O O . GLU A 1 342 ? -13.288 17.520 19.471 1.00 96.38 342 GLU A O 1
ATOM 2734 N N . LYS A 1 343 ? -13.842 16.847 21.545 1.00 97.19 343 LYS A N 1
ATOM 2735 C CA . LYS A 1 343 ? -15.125 16.251 21.130 1.00 97.19 343 LYS A CA 1
ATOM 2736 C C . LYS A 1 343 ? -16.122 17.313 20.672 1.00 97.19 343 LYS A C 1
ATOM 2738 O O . LYS A 1 343 ? -16.815 17.097 19.683 1.00 97.19 343 LYS A O 1
ATOM 2743 N N . THR A 1 344 ? -16.191 18.451 21.366 1.00 97.75 344 THR A N 1
ATOM 2744 C CA . THR A 1 344 ? -17.032 19.591 20.960 1.00 97.75 344 THR A CA 1
ATOM 2745 C C . THR A 1 344 ? -16.607 20.126 19.594 1.00 97.75 344 THR A C 1
ATOM 2747 O O . THR A 1 344 ? -17.459 20.297 18.724 1.00 97.75 344 THR A O 1
ATOM 2750 N N . GLU A 1 345 ? -15.303 20.339 19.386 1.00 97.44 345 GLU A N 1
ATOM 2751 C CA . GLU A 1 345 ? -14.755 20.769 18.097 1.00 97.44 345 GLU A CA 1
ATOM 2752 C C . GLU A 1 345 ? -15.131 19.777 16.999 1.00 97.44 345 GLU A C 1
ATOM 2754 O O . GLU A 1 345 ? -15.750 20.163 16.008 1.00 97.44 345 GLU A O 1
ATOM 2759 N N . LYS A 1 346 ? -14.826 18.491 17.203 1.00 96.44 346 LYS A N 1
ATOM 2760 C CA . LYS A 1 346 ? -15.101 17.448 16.216 1.00 96.44 346 LYS A CA 1
ATOM 2761 C C . LYS A 1 346 ? -16.591 17.340 15.884 1.00 96.44 346 LYS A C 1
ATOM 2763 O O . LYS A 1 346 ? -16.928 17.316 14.707 1.00 96.44 346 LYS A O 1
ATOM 2768 N N . ALA A 1 347 ? -17.478 17.331 16.883 1.00 97.56 347 ALA A N 1
ATOM 2769 C CA . ALA A 1 347 ? -18.924 17.264 16.656 1.00 97.56 347 ALA A CA 1
ATOM 2770 C C . ALA A 1 347 ? -19.422 18.438 15.797 1.00 97.56 347 ALA A C 1
ATOM 2772 O O . ALA A 1 347 ? -20.159 18.231 14.837 1.00 97.56 347 ALA A O 1
ATOM 2773 N N . ILE A 1 348 ? -18.988 19.666 16.107 1.00 97.88 348 ILE A N 1
ATOM 2774 C CA . ILE A 1 348 ? -19.402 20.865 15.366 1.00 97.88 348 ILE A CA 1
ATOM 2775 C C . ILE A 1 348 ? -18.824 20.872 13.945 1.00 97.88 348 ILE A C 1
ATOM 2777 O O . ILE A 1 348 ? -19.544 21.229 13.012 1.00 97.88 348 ILE A O 1
ATOM 2781 N N . PHE A 1 349 ? -17.569 20.454 13.746 1.00 96.81 349 PHE A N 1
ATOM 2782 C CA . PHE A 1 349 ? -16.991 20.307 12.405 1.00 96.81 349 PHE A CA 1
ATOM 2783 C C . PHE A 1 349 ? -17.739 19.265 11.569 1.00 96.81 349 PHE A C 1
ATOM 2785 O O . PHE A 1 349 ? -18.146 19.564 10.444 1.00 96.81 349 PHE A O 1
ATOM 2792 N N . ASP A 1 350 ? -17.965 18.080 12.139 1.00 95.75 350 ASP A N 1
ATOM 2793 C CA . ASP A 1 350 ? -18.667 16.978 11.481 1.00 95.75 350 ASP A CA 1
ATOM 2794 C C . ASP A 1 350 ? -20.129 17.365 11.165 1.00 95.75 350 ASP A C 1
ATOM 2796 O O . ASP A 1 350 ? -20.683 16.934 10.153 1.00 95.75 350 ASP A O 1
ATOM 2800 N N . LEU A 1 351 ? -20.774 18.196 11.996 1.00 97.56 351 LEU A N 1
ATOM 2801 C CA . LEU A 1 351 ? -22.078 18.793 11.693 1.00 97.56 351 LEU A CA 1
ATOM 2802 C C . LEU A 1 351 ? -21.986 19.762 10.508 1.00 97.56 351 LEU A C 1
ATOM 2804 O O . LEU A 1 351 ? -22.701 19.574 9.527 1.00 97.56 351 LEU A O 1
ATOM 2808 N N . CYS A 1 352 ? -21.094 20.759 10.569 1.00 97.69 352 CYS A N 1
ATOM 2809 C CA . CYS A 1 352 ? -20.942 21.782 9.526 1.00 97.69 352 CYS A CA 1
ATOM 2810 C C . CYS A 1 352 ? -20.731 21.166 8.138 1.00 97.69 352 CYS A C 1
ATOM 2812 O O . CYS A 1 352 ? -21.364 21.596 7.177 1.00 97.69 352 CYS A O 1
ATOM 2814 N N . GLN A 1 353 ? -19.869 20.148 8.039 1.00 95.94 353 GLN A N 1
ATOM 2815 C CA . GLN A 1 353 ? -19.609 19.439 6.783 1.00 95.94 353 GLN A CA 1
ATOM 2816 C C . GLN A 1 353 ? -20.843 18.691 6.270 1.00 95.94 353 GLN A C 1
ATOM 2818 O O . GLN A 1 353 ? -21.087 18.646 5.070 1.00 95.94 353 GLN A O 1
ATOM 2823 N N . ARG A 1 354 ? -21.628 18.100 7.173 1.00 95.44 354 ARG A N 1
ATOM 2824 C CA . ARG A 1 354 ? -22.771 17.253 6.819 1.00 95.44 354 ARG A CA 1
ATOM 2825 C C . ARG A 1 354 ? -23.979 18.043 6.333 1.00 95.44 354 ARG A C 1
ATOM 2827 O O . ARG A 1 354 ? -24.685 17.560 5.456 1.00 95.44 354 ARG A O 1
ATOM 2834 N N . ILE A 1 355 ? -24.216 19.224 6.902 1.00 96.88 355 ILE A N 1
ATOM 2835 C CA . ILE A 1 355 ? -25.313 20.117 6.490 1.00 96.88 355 ILE A CA 1
ATOM 2836 C C . ILE A 1 355 ? -24.852 21.242 5.552 1.00 96.88 355 ILE A C 1
ATOM 2838 O O . ILE A 1 355 ? -25.638 22.137 5.259 1.00 96.88 355 ILE A O 1
ATOM 2842 N N . ASP A 1 356 ? -23.584 21.212 5.123 1.00 97.00 356 ASP A N 1
ATOM 2843 C CA . ASP A 1 356 ? -22.945 22.222 4.268 1.00 97.00 356 ASP A CA 1
ATOM 2844 C C . ASP A 1 356 ? -23.202 23.668 4.743 1.00 97.00 356 ASP A C 1
ATOM 2846 O O . ASP A 1 356 ? -23.644 24.554 4.008 1.00 97.00 356 ASP A O 1
ATOM 2850 N N . LYS A 1 357 ? -22.968 23.910 6.040 1.00 97.44 357 LYS A N 1
ATOM 2851 C CA . LYS A 1 357 ? -23.237 25.196 6.701 1.00 97.44 357 LYS A CA 1
ATOM 2852 C C . LYS A 1 357 ? -21.993 25.671 7.439 1.00 97.44 357 LYS A C 1
ATOM 2854 O O . LYS A 1 357 ? -21.403 24.945 8.233 1.00 97.44 357 LYS A O 1
ATOM 2859 N N . TYR A 1 358 ? -21.597 26.923 7.210 1.00 96.94 358 TYR A N 1
ATOM 2860 C CA . TYR A 1 358 ? -20.507 27.535 7.972 1.00 96.94 358 TYR A CA 1
ATOM 2861 C C . TYR A 1 358 ? -20.878 27.659 9.453 1.00 96.94 358 TYR A C 1
ATOM 2863 O O . TYR A 1 358 ? -21.994 28.062 9.774 1.00 96.94 358 TYR A O 1
ATOM 2871 N N . ALA A 1 359 ? -19.910 27.435 10.347 1.00 95.75 359 ALA A N 1
ATOM 2872 C CA . ALA A 1 359 ? -20.128 27.462 11.797 1.00 95.75 359 ALA A CA 1
ATOM 2873 C C . ALA A 1 359 ? -20.823 28.746 12.299 1.00 95.75 359 ALA A C 1
ATOM 2875 O O . ALA A 1 359 ? -21.714 28.680 13.136 1.00 95.75 359 ALA A O 1
ATOM 2876 N N . HIS A 1 360 ? -20.479 29.919 11.751 1.00 96.12 360 HIS A N 1
ATOM 2877 C CA . HIS A 1 360 ? -21.091 31.201 12.141 1.00 96.12 360 HIS A CA 1
ATOM 2878 C C . HIS A 1 360 ? -22.546 31.376 11.669 1.00 96.12 360 HIS A C 1
ATOM 2880 O O . HIS A 1 360 ? -23.194 32.343 12.060 1.00 96.12 360 HIS A O 1
ATOM 2886 N N . LYS A 1 361 ? -23.039 30.483 10.805 1.00 97.38 361 LYS A N 1
ATOM 2887 C CA . LYS A 1 361 ? -24.433 30.439 10.356 1.00 97.38 361 LYS A CA 1
ATOM 2888 C C . LYS A 1 361 ? -25.253 29.390 11.102 1.00 97.38 361 LYS A C 1
ATOM 2890 O O . LYS A 1 361 ? -26.461 29.372 10.908 1.00 97.38 361 LYS A O 1
ATOM 2895 N N . LEU A 1 362 ? -24.628 28.513 11.894 1.00 97.75 362 LEU A N 1
ATOM 2896 C CA . LEU A 1 362 ? -25.355 27.495 12.649 1.00 97.75 362 LEU A CA 1
ATOM 2897 C C . LEU A 1 362 ? -26.406 28.139 13.552 1.00 97.75 362 LEU A C 1
ATOM 2899 O O . LEU A 1 362 ? -26.199 29.209 14.124 1.00 97.75 362 LEU A O 1
ATOM 2903 N N . GLU A 1 363 ? -27.519 27.443 13.694 1.00 97.31 363 GLU A N 1
ATOM 2904 C CA . GLU A 1 363 ? -28.592 27.759 14.619 1.00 97.31 363 GLU A CA 1
ATOM 2905 C C . GLU A 1 363 ? -28.623 26.708 15.728 1.00 97.31 363 GLU A C 1
ATOM 2907 O O . GLU A 1 363 ? -28.111 25.596 15.586 1.00 97.31 363 GLU A O 1
ATOM 2912 N N . ILE A 1 364 ? -29.235 27.048 16.862 1.00 97.31 364 ILE A N 1
ATOM 2913 C CA . ILE A 1 364 ? -29.287 26.131 18.007 1.00 97.31 364 ILE A CA 1
ATOM 2914 C C . ILE A 1 364 ? -30.010 24.822 17.664 1.00 97.31 364 ILE A C 1
ATOM 2916 O O . ILE A 1 364 ? -29.657 23.768 18.191 1.00 97.31 364 ILE A O 1
ATOM 2920 N N . ASP A 1 365 ? -30.988 24.881 16.760 1.00 97.56 365 ASP A N 1
ATOM 2921 C CA . ASP A 1 365 ? -31.741 23.710 16.333 1.00 97.56 365 ASP A CA 1
ATOM 2922 C C . ASP A 1 365 ? -30.904 22.782 15.441 1.00 97.56 365 ASP A C 1
ATOM 2924 O O . ASP A 1 365 ? -31.064 21.568 15.545 1.00 97.56 365 ASP A O 1
ATOM 2928 N N . ASP A 1 366 ? -29.925 23.299 14.683 1.00 97.75 366 ASP A N 1
ATOM 2929 C CA . ASP A 1 366 ? -28.957 22.460 13.956 1.00 97.75 366 ASP A CA 1
ATOM 2930 C C . ASP A 1 366 ? -28.193 21.552 14.940 1.00 97.75 366 ASP A C 1
ATOM 2932 O O . ASP A 1 366 ? -28.032 20.353 14.715 1.00 97.75 366 ASP A O 1
ATOM 2936 N N . LEU A 1 367 ? -27.766 22.115 16.076 1.00 97.56 367 LEU A N 1
ATOM 2937 C CA . LEU A 1 367 ? -27.014 21.392 17.105 1.00 97.56 367 LEU A CA 1
ATOM 2938 C C . LEU A 1 367 ? -27.886 20.403 17.887 1.00 97.56 367 LEU A C 1
ATOM 2940 O O . LEU A 1 367 ? -27.419 19.326 18.249 1.00 97.56 367 LEU A O 1
ATOM 2944 N N . ARG A 1 368 ? -29.139 20.773 18.183 1.00 97.19 368 ARG A N 1
ATOM 2945 C CA . ARG A 1 368 ? -30.089 19.912 18.910 1.00 97.19 368 ARG A CA 1
ATOM 2946 C C . ARG A 1 368 ? -30.518 18.706 18.085 1.00 97.19 368 ARG A C 1
ATOM 2948 O O . ARG A 1 368 ? -30.720 17.637 18.654 1.00 97.19 368 ARG A O 1
ATOM 2955 N N . ASN A 1 369 ? -30.657 18.891 16.774 1.00 96.44 369 ASN A N 1
ATOM 2956 C CA . ASN A 1 369 ? -31.086 17.845 15.853 1.00 96.44 369 ASN A CA 1
ATOM 2957 C C . ASN A 1 369 ? -29.933 16.928 15.415 1.00 96.44 369 ASN A C 1
ATOM 2959 O O . ASN A 1 369 ? -30.186 15.838 14.902 1.00 96.44 369 ASN A O 1
ATOM 2963 N N . ASP A 1 370 ? -28.673 17.325 15.626 1.00 96.81 370 ASP A N 1
ATOM 2964 C CA . ASP A 1 370 ? -27.525 16.459 15.369 1.00 96.81 370 ASP A CA 1
ATOM 2965 C C . ASP A 1 370 ? -27.289 15.441 16.496 1.00 96.81 370 ASP A C 1
ATOM 2967 O O . ASP A 1 370 ? -27.366 15.730 17.692 1.00 96.81 370 ASP A O 1
ATOM 2971 N N . ARG A 1 371 ? -26.938 14.222 16.077 1.00 95.38 371 ARG A N 1
ATOM 2972 C CA . ARG A 1 371 ? -26.732 13.049 16.935 1.00 95.38 371 ARG A CA 1
ATOM 2973 C C . ARG A 1 371 ? -25.646 13.237 17.998 1.00 95.38 371 ARG A C 1
ATOM 2975 O O . ARG A 1 371 ? -25.730 12.597 19.045 1.00 95.38 371 ARG A O 1
ATOM 2982 N N . TYR A 1 372 ? -24.620 14.043 17.726 1.00 96.75 372 TYR A N 1
ATOM 2983 C CA . TYR A 1 372 ? -23.463 14.213 18.606 1.00 96.75 372 TYR A CA 1
ATOM 2984 C C . TYR A 1 372 ? -23.411 15.603 19.223 1.00 96.75 372 TYR A C 1
ATOM 2986 O O . TYR A 1 372 ? -23.073 15.723 20.399 1.00 96.75 372 TYR A O 1
ATOM 2994 N N . CYS A 1 373 ? -23.789 16.652 18.492 1.00 97.19 373 CYS A N 1
ATOM 2995 C CA . CYS A 1 373 ? -23.853 17.992 19.062 1.00 97.19 373 CYS A CA 1
ATOM 2996 C C . CYS A 1 373 ? -24.856 18.071 20.219 1.00 97.19 373 CYS A C 1
ATOM 2998 O O . CYS A 1 373 ? -24.575 18.760 21.197 1.00 97.19 373 CYS A O 1
ATOM 3000 N N . CYS A 1 374 ? -25.956 17.308 20.192 1.00 96.50 374 CYS A N 1
ATOM 3001 C CA . CYS A 1 374 ? -26.916 17.273 21.299 1.00 96.50 374 CYS A CA 1
ATOM 3002 C C . CYS A 1 374 ? -26.317 16.772 22.631 1.00 96.50 374 CYS A C 1
ATOM 3004 O O . CYS A 1 374 ? -26.878 17.037 23.694 1.00 96.50 374 CYS A O 1
ATOM 3006 N N . LEU A 1 375 ? -25.161 16.096 22.588 1.00 96.88 375 LEU A N 1
ATOM 3007 C CA . LEU A 1 375 ? -24.430 15.602 23.756 1.00 96.88 375 LEU A CA 1
ATOM 3008 C C . LEU A 1 375 ? -23.439 16.630 24.337 1.00 96.88 375 LEU A C 1
ATOM 3010 O O . LEU A 1 375 ? -22.852 16.373 25.389 1.00 96.88 375 LEU A O 1
ATOM 3014 N N . ILE A 1 376 ? -23.242 17.787 23.687 1.00 97.38 376 ILE A N 1
ATOM 3015 C CA . ILE A 1 376 ? -22.312 18.829 24.146 1.00 97.38 376 ILE A CA 1
ATOM 3016 C C . ILE A 1 376 ? -22.768 19.375 25.515 1.00 97.38 376 ILE A C 1
ATOM 3018 O O . ILE A 1 376 ? -23.864 19.936 25.627 1.00 97.38 376 ILE A O 1
ATOM 3022 N N . PRO A 1 377 ? -21.925 19.309 26.563 1.00 96.12 377 PRO A N 1
ATOM 3023 C CA . PRO A 1 377 ? -22.242 19.894 27.859 1.00 96.12 377 PRO A CA 1
ATOM 3024 C C . PRO A 1 377 ? -22.419 21.415 27.772 1.00 96.12 377 PRO A C 1
ATOM 3026 O O . PRO A 1 377 ? -21.535 22.141 27.303 1.00 96.12 377 PRO A O 1
ATOM 3029 N N . GLY A 1 378 ? -23.558 21.907 28.267 1.00 94.81 378 GLY A N 1
ATOM 3030 C CA . GLY A 1 378 ? -23.908 23.328 28.173 1.00 94.81 378 GLY A CA 1
ATOM 3031 C C . GLY A 1 378 ? -24.161 23.783 26.733 1.00 94.81 378 GLY A C 1
ATOM 3032 O O . GLY A 1 378 ? -23.746 24.884 26.360 1.00 94.81 378 GLY A O 1
ATOM 3033 N N . LEU A 1 379 ? -24.786 22.919 25.920 1.00 96.38 379 LEU A N 1
ATOM 3034 C CA . LEU A 1 379 ? -25.089 23.173 24.515 1.00 96.38 379 LEU A CA 1
ATOM 3035 C C . LEU A 1 379 ? -25.701 24.566 24.308 1.00 96.38 379 LEU A C 1
ATOM 3037 O O . LEU A 1 379 ? -26.765 24.891 24.834 1.00 96.38 379 LEU A O 1
ATOM 3041 N N . SER A 1 380 ? -25.011 25.386 23.523 1.00 96.81 380 SER A N 1
ATOM 3042 C CA . SER A 1 380 ? -25.388 26.767 23.235 1.00 96.81 380 SER A CA 1
ATOM 3043 C C . SER A 1 380 ? -24.631 27.274 22.011 1.00 96.81 380 SER A C 1
ATOM 3045 O O . SER A 1 380 ? -23.609 26.706 21.620 1.00 96.81 380 SER A O 1
ATOM 3047 N N . MET A 1 381 ? -25.074 28.398 21.446 1.00 97.44 381 MET A N 1
ATOM 3048 C CA . MET A 1 381 ? -24.311 29.084 20.397 1.00 97.44 381 MET A CA 1
ATOM 3049 C C . MET A 1 381 ? -22.966 29.623 20.900 1.00 97.44 381 MET A C 1
ATOM 3051 O O . MET A 1 381 ? -22.071 29.866 20.096 1.00 97.44 381 MET A O 1
ATOM 3055 N N . GLU A 1 382 ? -22.786 29.763 22.217 1.00 97.06 382 GLU A N 1
ATOM 3056 C CA . GLU A 1 382 ? -21.498 30.141 22.798 1.00 97.06 382 GLU A CA 1
ATOM 3057 C C . GLU A 1 382 ? -20.447 29.044 22.594 1.00 97.06 382 GLU A C 1
ATOM 3059 O O . GLU A 1 382 ? -19.321 29.344 22.215 1.00 97.06 382 GLU A O 1
ATOM 3064 N N . ARG A 1 383 ? -20.832 27.762 22.691 1.00 96.75 383 ARG A N 1
ATOM 3065 C CA . ARG A 1 383 ? -19.945 26.633 22.350 1.00 96.75 383 ARG A CA 1
ATOM 3066 C C . ARG A 1 383 ? -19.469 26.694 20.898 1.00 96.75 383 ARG A C 1
ATOM 3068 O O . ARG A 1 383 ? -18.312 26.404 20.618 1.00 96.75 383 ARG A O 1
ATOM 3075 N N . VAL A 1 384 ? -20.334 27.109 19.970 1.00 97.56 384 VAL A N 1
ATOM 3076 C CA . VAL A 1 384 ? -19.951 27.293 18.559 1.00 97.56 384 VAL A CA 1
ATOM 3077 C C . VAL 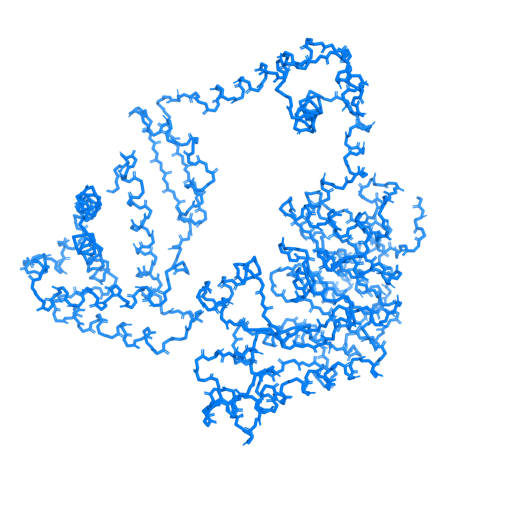A 1 384 ? -18.943 28.431 18.410 1.00 97.56 384 VAL A C 1
ATOM 3079 O O . VAL A 1 384 ? -17.953 28.275 17.697 1.00 97.56 384 VAL A O 1
ATOM 3082 N N . LYS A 1 385 ? -19.145 29.555 19.111 1.00 97.50 385 LYS A N 1
ATOM 3083 C CA . LYS A 1 385 ? -18.172 30.659 19.118 1.00 97.50 385 LYS A CA 1
ATOM 3084 C C . LYS A 1 385 ? -16.826 30.230 19.692 1.00 97.50 385 LYS A C 1
ATOM 3086 O O . LYS A 1 385 ? -15.807 30.569 19.103 1.00 97.50 385 LYS A O 1
ATOM 3091 N N . GLU A 1 386 ? -16.816 29.456 20.776 1.00 97.75 386 GLU A N 1
ATOM 3092 C CA . GLU A 1 386 ? -15.589 28.896 21.354 1.00 97.75 386 GLU A CA 1
ATOM 3093 C C . GLU A 1 386 ? -14.833 28.031 20.336 1.00 97.75 386 GLU A C 1
ATOM 3095 O O . GLU A 1 386 ? -13.621 28.177 20.205 1.00 97.75 386 GLU A O 1
ATOM 3100 N N . VAL A 1 387 ? -15.528 27.176 19.572 1.00 97.69 387 VAL A N 1
ATOM 3101 C CA . VAL A 1 387 ? -14.906 26.370 18.504 1.00 97.69 387 VAL A CA 1
ATOM 3102 C C . VAL A 1 387 ? -14.365 27.248 17.375 1.00 97.69 387 VAL A C 1
ATOM 3104 O O . VAL A 1 387 ? -13.242 27.030 16.917 1.00 97.69 387 VAL A O 1
ATOM 3107 N N . ILE A 1 388 ? -15.113 28.266 16.939 1.00 97.62 388 ILE A N 1
ATOM 3108 C CA . ILE A 1 388 ? -14.642 29.224 15.924 1.00 97.62 388 ILE A CA 1
ATOM 3109 C C . ILE A 1 388 ? -13.370 29.926 16.410 1.00 97.62 388 ILE A C 1
ATOM 3111 O O . ILE A 1 388 ? -12.395 30.013 15.666 1.00 97.62 388 ILE A O 1
ATOM 3115 N N . GLU A 1 389 ? -13.366 30.406 17.651 1.00 97.75 389 GLU A N 1
ATOM 3116 C CA . GLU A 1 389 ? -12.238 31.129 18.232 1.00 97.75 389 GLU A CA 1
ATOM 3117 C C . GLU A 1 389 ? -11.027 30.217 18.448 1.00 97.75 389 GLU A C 1
ATOM 3119 O O . GLU A 1 389 ? -9.907 30.579 18.094 1.00 97.75 389 GLU A O 1
ATOM 3124 N N . ALA A 1 390 ? -11.237 28.990 18.929 1.00 97.25 390 ALA A N 1
ATOM 3125 C CA . ALA A 1 390 ? -10.181 27.987 19.034 1.00 97.25 390 ALA A CA 1
ATOM 3126 C C . ALA A 1 390 ? -9.570 27.660 17.663 1.00 97.25 390 ALA A C 1
ATOM 3128 O O . ALA A 1 390 ? -8.348 27.564 17.535 1.00 97.25 390 ALA A O 1
ATOM 3129 N N . THR A 1 391 ? -10.401 27.554 16.623 1.00 95.44 391 THR A N 1
ATOM 3130 C CA . THR A 1 391 ? -9.954 27.320 15.243 1.00 95.44 391 THR A CA 1
ATOM 3131 C C . THR A 1 391 ? -9.128 28.492 14.720 1.00 95.44 391 THR A C 1
ATOM 3133 O O . THR A 1 391 ? -8.033 28.284 14.198 1.00 95.44 391 THR A O 1
ATOM 3136 N N . LYS A 1 392 ? -9.599 29.732 14.912 1.00 95.69 392 LYS A N 1
ATOM 3137 C CA . LYS A 1 392 ? -8.842 30.943 14.559 1.00 95.69 392 LYS A CA 1
ATOM 3138 C C . LYS A 1 392 ? -7.506 30.989 15.281 1.00 95.69 392 LYS A C 1
ATOM 3140 O O . LYS A 1 392 ? -6.480 31.138 14.631 1.00 95.69 392 LYS A O 1
ATOM 3145 N N . LYS A 1 393 ? -7.498 30.755 16.594 1.00 95.88 393 LYS A N 1
ATOM 3146 C CA . LYS A 1 393 ? -6.280 30.735 17.405 1.00 95.88 393 LYS A CA 1
ATOM 3147 C C . LYS A 1 393 ? -5.279 29.682 16.925 1.00 95.88 393 LYS A C 1
ATOM 3149 O O . LYS A 1 393 ? -4.083 29.958 16.910 1.00 95.88 393 LYS A O 1
ATOM 3154 N N . LYS A 1 394 ? -5.735 28.494 16.506 1.00 93.38 394 LYS A N 1
ATOM 3155 C CA . LYS A 1 394 ? -4.874 27.460 15.896 1.00 93.38 394 LYS A CA 1
ATOM 3156 C C . LYS A 1 394 ? -4.256 27.950 14.579 1.00 93.38 394 LYS A C 1
ATOM 3158 O O . LYS A 1 394 ? -3.055 27.786 14.377 1.00 93.38 394 LYS A O 1
ATOM 3163 N N . ILE A 1 395 ? -5.046 28.594 13.717 1.00 90.44 395 ILE A N 1
ATOM 3164 C CA . ILE A 1 395 ? -4.571 29.179 12.450 1.00 90.44 395 ILE A CA 1
ATOM 3165 C C . ILE A 1 395 ? -3.574 30.318 12.710 1.00 90.44 395 ILE A C 1
ATOM 3167 O O . ILE A 1 395 ? -2.518 30.377 12.086 1.00 90.44 395 ILE A O 1
ATOM 3171 N N . GLU A 1 396 ? -3.875 31.219 13.641 1.00 91.44 396 GLU A N 1
ATOM 3172 C CA . GLU A 1 396 ? -2.994 32.324 14.032 1.00 91.44 396 GLU A CA 1
ATOM 3173 C C . GLU A 1 396 ? -1.685 31.816 14.638 1.00 91.44 396 GLU A C 1
ATOM 3175 O O . GLU A 1 396 ? -0.617 32.315 14.286 1.00 91.44 396 GLU A O 1
ATOM 3180 N N . ALA A 1 397 ? -1.746 30.785 15.487 1.00 89.25 397 ALA A N 1
ATOM 3181 C CA . ALA A 1 397 ? -0.563 30.132 16.034 1.00 89.25 397 ALA A CA 1
ATOM 3182 C C . ALA A 1 397 ? 0.318 29.535 14.926 1.00 89.25 397 ALA A C 1
ATOM 3184 O O . ALA A 1 397 ? 1.527 29.745 14.946 1.00 89.25 397 ALA A O 1
ATOM 3185 N N . GLY A 1 398 ? -0.276 28.869 13.927 1.00 84.62 398 GLY A N 1
ATOM 3186 C CA . GLY A 1 398 ? 0.450 28.348 12.761 1.00 84.62 398 GLY A CA 1
ATOM 3187 C C . GLY A 1 398 ? 1.057 29.437 11.864 1.00 84.62 398 GLY A C 1
ATOM 3188 O O . GLY A 1 398 ? 2.067 29.203 11.207 1.00 84.62 398 GLY A O 1
ATOM 3189 N N . ASN A 1 399 ? 0.485 30.644 11.870 1.00 85.88 399 ASN A N 1
ATOM 3190 C CA . ASN A 1 399 ? 0.983 31.803 11.123 1.00 85.88 399 ASN A CA 1
ATOM 3191 C C . ASN A 1 399 ? 1.967 32.678 11.915 1.00 85.88 399 ASN A C 1
ATOM 3193 O O . ASN A 1 399 ? 2.497 33.658 11.376 1.00 85.88 399 ASN A O 1
ATOM 3197 N N . LYS A 1 400 ? 2.204 32.369 13.195 1.00 88.88 400 LYS A N 1
ATOM 3198 C CA . LYS A 1 400 ? 3.090 33.152 14.053 1.00 88.88 400 LYS A CA 1
ATOM 3199 C C . LYS A 1 400 ? 4.512 33.073 13.521 1.00 88.88 400 LYS A C 1
ATOM 3201 O O . LYS A 1 400 ? 5.130 32.018 13.549 1.00 88.88 400 LYS A O 1
ATOM 3206 N N . LYS A 1 401 ? 5.056 34.208 13.094 1.00 91.06 401 LYS A N 1
ATOM 3207 C CA . LYS A 1 401 ? 6.445 34.310 12.640 1.00 91.06 401 LYS A CA 1
ATOM 3208 C C . LYS A 1 401 ? 7.374 34.401 13.843 1.00 91.06 401 LYS A C 1
ATOM 3210 O O . LYS A 1 401 ? 7.328 35.376 14.596 1.00 91.06 401 LYS A O 1
ATOM 3215 N N . GLU A 1 402 ? 8.195 33.384 14.028 1.00 92.44 402 GLU A N 1
ATOM 3216 C CA . GLU A 1 402 ? 9.229 33.365 15.051 1.00 92.44 402 GLU A CA 1
ATOM 3217 C C . GLU A 1 402 ? 10.451 34.156 14.581 1.00 92.44 402 GLU A C 1
ATOM 3219 O O . GLU A 1 402 ? 10.656 34.342 13.383 1.00 92.44 402 GLU A O 1
ATOM 3224 N N . GLN A 1 403 ? 11.242 34.662 15.525 1.00 95.06 403 GLN A N 1
ATOM 3225 C CA . GLN A 1 403 ? 12.437 35.461 15.256 1.00 95.06 403 GLN A CA 1
ATOM 3226 C C . GLN A 1 403 ? 13.598 34.947 16.105 1.00 95.06 403 GLN A C 1
ATOM 3228 O O . GLN A 1 403 ? 13.386 34.477 17.227 1.00 95.06 403 GLN A O 1
ATOM 3233 N N . ASN A 1 404 ? 14.824 35.105 15.601 1.00 96.44 404 ASN A N 1
ATOM 3234 C CA . ASN A 1 404 ? 16.057 34.669 16.266 1.00 96.44 404 ASN A CA 1
ATOM 3235 C C . ASN A 1 404 ? 16.066 33.168 16.618 1.00 96.44 404 ASN A C 1
ATOM 3237 O O . ASN A 1 404 ? 16.645 32.774 17.629 1.00 96.44 404 ASN A O 1
ATOM 3241 N N . GLN A 1 405 ? 15.404 32.337 15.812 1.00 96.31 405 GLN A N 1
ATOM 3242 C CA . GLN A 1 405 ? 15.337 30.891 16.021 1.00 96.31 405 GLN A CA 1
ATOM 3243 C C . GLN A 1 405 ? 16.297 30.130 15.110 1.00 96.31 405 GLN A C 1
ATOM 3245 O O . GLN A 1 405 ? 16.741 30.632 14.077 1.00 96.31 405 GLN A O 1
ATOM 3250 N N . THR A 1 406 ? 16.604 28.892 15.493 1.00 95.50 406 THR A N 1
ATOM 3251 C CA . THR A 1 406 ? 17.298 27.926 14.634 1.00 95.50 406 THR A CA 1
ATOM 3252 C C . THR A 1 406 ? 16.408 26.705 14.446 1.00 95.50 406 THR A C 1
ATOM 3254 O O . THR A 1 406 ? 16.090 26.020 15.414 1.00 95.50 406 THR A O 1
ATOM 3257 N N . PHE A 1 407 ? 16.020 26.436 13.203 1.00 92.75 407 PHE A N 1
ATOM 3258 C CA . PHE A 1 407 ? 15.184 25.304 12.823 1.00 92.75 407 PHE A CA 1
ATOM 3259 C C . PHE A 1 407 ? 16.043 24.198 12.214 1.00 92.75 407 PHE A C 1
ATOM 3261 O O . PHE A 1 407 ? 16.859 24.455 11.327 1.00 92.75 407 PHE A O 1
ATOM 3268 N N . LEU A 1 408 ? 15.829 22.965 12.670 1.00 92.88 408 LEU A N 1
ATOM 3269 C CA . LEU A 1 408 ? 16.349 21.760 12.035 1.00 92.88 408 LEU A CA 1
ATOM 3270 C C . LEU A 1 408 ? 15.168 20.959 11.494 1.00 92.88 408 LEU A C 1
ATOM 3272 O O . LEU A 1 408 ? 14.365 20.438 12.266 1.00 92.88 408 LEU A O 1
ATOM 3276 N N . HIS A 1 409 ? 15.083 20.853 10.174 1.00 90.31 409 HIS A N 1
ATOM 3277 C CA . HIS A 1 409 ? 14.134 19.976 9.508 1.00 90.31 409 HIS A CA 1
ATOM 3278 C C . HIS A 1 409 ? 14.850 18.716 9.048 1.00 90.31 409 HIS A C 1
ATOM 3280 O O . HIS A 1 409 ? 15.874 18.782 8.367 1.00 90.31 409 HIS A O 1
ATOM 3286 N N . THR A 1 410 ? 14.294 17.569 9.418 1.00 90.31 410 THR A N 1
ATOM 3287 C CA . THR A 1 410 ? 14.762 16.265 8.965 1.00 90.31 410 THR A CA 1
ATOM 3288 C C . THR A 1 410 ? 13.699 15.633 8.078 1.00 90.31 410 THR A C 1
ATOM 3290 O O . THR A 1 410 ? 12.514 15.638 8.413 1.00 90.31 410 THR A O 1
ATOM 3293 N N . GLY A 1 411 ? 14.118 15.115 6.929 1.00 86.88 411 GLY A N 1
ATOM 3294 C CA . GLY A 1 411 ? 13.250 14.424 5.979 1.00 86.88 411 GLY A CA 1
ATOM 3295 C C . GLY A 1 411 ? 13.860 13.074 5.612 1.00 86.88 411 GLY A C 1
ATOM 3296 O O . GLY A 1 411 ? 15.054 13.023 5.308 1.00 86.88 411 GLY A O 1
ATOM 3297 N N . PRO A 1 412 ? 13.108 11.961 5.644 1.00 84.81 412 PRO A N 1
ATOM 3298 C CA . PRO A 1 412 ? 13.601 10.722 5.063 1.00 84.81 412 PRO A CA 1
ATOM 3299 C C . PRO A 1 412 ? 13.914 10.914 3.574 1.00 84.81 412 PRO A C 1
ATOM 3301 O O . PRO A 1 412 ? 15.004 10.552 3.143 1.00 84.81 412 PRO A O 1
ATOM 3304 N N . HIS A 1 413 ? 13.008 11.525 2.811 1.00 85.62 413 HIS A N 1
ATOM 3305 C CA . HIS A 1 413 ? 13.127 11.801 1.381 1.00 85.62 413 HIS A CA 1
ATOM 3306 C C . HIS A 1 413 ? 13.097 13.309 1.085 1.00 85.62 413 HIS A C 1
ATOM 3308 O O . HIS A 1 413 ? 12.552 14.096 1.860 1.00 85.62 413 HIS A O 1
ATOM 3314 N N . HIS A 1 414 ? 13.639 13.702 -0.072 1.00 85.81 414 HIS A N 1
ATOM 3315 C CA . HIS A 1 414 ? 13.751 15.099 -0.518 1.00 85.81 414 HIS A CA 1
ATOM 3316 C C . HIS A 1 414 ? 12.400 15.834 -0.571 1.00 85.81 414 HIS A C 1
ATOM 3318 O O . HIS A 1 414 ? 12.332 17.026 -0.306 1.00 85.81 414 HIS A O 1
ATOM 3324 N N . ASP A 1 415 ? 11.300 15.134 -0.863 1.00 84.25 415 ASP A N 1
ATOM 3325 C CA . ASP A 1 415 ? 9.966 15.745 -0.964 1.00 84.25 415 ASP A CA 1
ATOM 3326 C C . ASP A 1 415 ? 9.244 15.901 0.371 1.00 84.25 415 ASP A C 1
ATOM 3328 O O . ASP A 1 415 ? 8.294 16.673 0.454 1.00 84.25 415 ASP A O 1
ATOM 3332 N N . ASP A 1 416 ? 9.648 15.179 1.416 1.00 86.19 416 ASP A N 1
ATOM 3333 C CA . ASP A 1 416 ? 8.804 15.006 2.604 1.00 86.19 416 ASP A CA 1
ATOM 3334 C C . ASP A 1 416 ? 8.566 16.327 3.337 1.00 86.19 416 ASP A C 1
ATOM 3336 O O . ASP A 1 416 ? 7.464 16.608 3.811 1.00 86.19 416 ASP A O 1
ATOM 3340 N N . ILE A 1 417 ? 9.589 17.180 3.383 1.00 86.88 417 ILE A N 1
ATOM 3341 C CA . ILE A 1 417 ? 9.501 18.504 4.002 1.00 86.88 417 ILE A CA 1
ATOM 3342 C C . ILE A 1 417 ? 8.587 19.413 3.167 1.00 86.88 417 ILE A C 1
ATOM 3344 O O . ILE A 1 417 ? 7.725 20.109 3.715 1.00 86.88 417 ILE A O 1
ATOM 3348 N N . MET A 1 418 ? 8.743 19.372 1.840 1.00 84.88 418 MET A N 1
ATOM 3349 C CA . MET A 1 418 ? 7.990 20.195 0.891 1.00 84.88 418 MET A CA 1
ATOM 3350 C C . MET A 1 418 ? 6.516 19.773 0.773 1.00 84.88 418 MET A C 1
ATOM 3352 O O . MET A 1 418 ? 5.632 20.613 0.626 1.00 84.88 418 MET A O 1
ATOM 3356 N N . LEU A 1 419 ? 6.222 18.478 0.865 1.00 84.06 419 LEU A N 1
ATOM 3357 C CA . LEU A 1 419 ? 4.859 17.954 0.795 1.00 84.06 419 LEU A CA 1
ATOM 3358 C C . LEU A 1 419 ? 4.158 17.985 2.154 1.00 84.06 419 LEU A C 1
ATOM 3360 O O . LEU A 1 419 ? 2.950 18.201 2.215 1.00 84.06 419 LEU A O 1
ATOM 3364 N N . GLY A 1 420 ? 4.897 17.766 3.243 1.00 84.75 420 GLY A N 1
ATOM 3365 C CA . GLY A 1 420 ? 4.312 17.584 4.568 1.00 84.75 420 GLY A CA 1
ATOM 3366 C C . GLY A 1 420 ? 4.077 18.879 5.340 1.00 84.75 420 GLY A C 1
ATOM 3367 O O . GLY A 1 420 ? 3.040 19.030 5.982 1.00 84.75 420 GLY A O 1
ATOM 3368 N N . ILE A 1 421 ? 5.042 19.806 5.325 1.00 86.88 421 ILE A N 1
ATOM 3369 C CA . ILE A 1 421 ? 5.060 20.938 6.275 1.00 86.88 421 ILE A CA 1
ATOM 3370 C C . ILE A 1 421 ? 5.475 22.273 5.657 1.00 86.88 421 ILE A C 1
ATOM 3372 O O . ILE A 1 421 ? 5.669 23.263 6.362 1.00 86.88 421 ILE A O 1
ATOM 3376 N N . PHE A 1 422 ? 5.580 22.341 4.337 1.00 86.38 422 PHE A N 1
ATOM 3377 C CA . PHE A 1 422 ? 6.021 23.538 3.630 1.00 86.38 422 PHE A CA 1
ATOM 3378 C C . PHE A 1 422 ? 5.222 24.808 3.940 1.00 86.38 422 PHE A C 1
ATOM 3380 O O . PHE A 1 422 ? 5.852 25.842 4.183 1.00 86.38 422 PHE A O 1
ATOM 3387 N N . PRO A 1 423 ? 3.876 24.769 4.057 1.00 84.69 423 PRO A N 1
ATOM 3388 C CA . PRO A 1 423 ? 3.106 25.943 4.466 1.00 84.69 423 PRO A CA 1
ATOM 3389 C C . PRO A 1 423 ? 3.509 26.495 5.841 1.00 84.69 423 PRO A C 1
ATOM 3391 O O . PRO A 1 423 ? 3.394 27.697 6.065 1.00 84.69 423 PRO A O 1
ATOM 3394 N N . CYS A 1 424 ? 4.022 25.649 6.741 1.00 85.06 424 CYS A N 1
ATOM 3395 C CA . CYS A 1 424 ? 4.505 26.061 8.059 1.00 85.06 424 CYS A CA 1
ATOM 3396 C C . CYS A 1 424 ? 5.924 26.646 8.004 1.00 85.06 424 CYS A C 1
ATOM 3398 O O . CYS A 1 424 ? 6.265 27.502 8.815 1.00 85.06 424 CYS A O 1
ATOM 3400 N N . ILE A 1 425 ? 6.751 26.204 7.053 1.00 88.38 425 ILE A N 1
ATOM 3401 C CA . ILE A 1 425 ? 8.155 26.617 6.926 1.00 88.38 425 ILE A CA 1
ATOM 3402 C C . ILE A 1 425 ? 8.279 27.960 6.197 1.00 88.38 425 ILE A C 1
ATOM 3404 O O . ILE A 1 425 ? 9.031 28.832 6.634 1.00 88.38 425 ILE A O 1
ATOM 3408 N N . ILE A 1 426 ? 7.532 28.163 5.106 1.00 87.00 426 ILE A N 1
ATOM 3409 C CA . ILE A 1 426 ? 7.668 29.352 4.245 1.00 87.00 426 ILE A CA 1
ATOM 3410 C C . ILE A 1 426 ? 7.542 30.685 5.006 1.00 87.00 426 ILE A C 1
ATOM 3412 O O . ILE A 1 426 ? 8.372 31.573 4.780 1.00 87.00 426 ILE A O 1
ATOM 3416 N N . PRO A 1 427 ? 6.561 30.885 5.909 1.00 87.62 427 PRO A N 1
ATOM 3417 C CA . PRO A 1 427 ? 6.469 32.125 6.675 1.00 87.62 427 PRO A CA 1
ATOM 3418 C C . PRO A 1 427 ? 7.697 32.375 7.556 1.00 87.62 427 PRO A C 1
ATOM 3420 O O . PRO A 1 427 ? 8.093 33.531 7.715 1.00 87.62 427 PRO A O 1
ATOM 3423 N N . GLN A 1 428 ? 8.300 31.307 8.088 1.00 90.75 428 GLN A N 1
ATOM 3424 C CA . GLN A 1 428 ? 9.466 31.366 8.970 1.00 90.75 428 GLN A CA 1
ATOM 3425 C C . GLN A 1 428 ? 10.759 31.622 8.189 1.00 90.75 428 GLN A C 1
ATOM 3427 O O . GLN A 1 428 ? 11.603 32.386 8.655 1.00 90.75 428 GLN A O 1
ATOM 3432 N N . LEU A 1 429 ? 10.894 31.042 6.989 1.00 88.56 429 LEU A N 1
ATOM 3433 C CA . LEU A 1 429 ? 12.042 31.244 6.092 1.00 88.56 429 LEU A CA 1
ATOM 3434 C C . LEU A 1 429 ? 12.223 32.703 5.669 1.00 88.56 429 LEU A C 1
ATOM 3436 O O . LEU A 1 429 ? 13.339 33.152 5.431 1.00 88.56 429 LEU A O 1
ATOM 3440 N N . ARG A 1 430 ? 11.127 33.463 5.596 1.00 86.44 430 ARG A N 1
ATOM 3441 C CA . ARG A 1 430 ? 11.150 34.888 5.228 1.00 86.44 430 ARG A CA 1
ATOM 3442 C C . ARG A 1 430 ? 11.631 35.803 6.357 1.00 86.44 430 ARG A C 1
ATOM 3444 O O . ARG A 1 430 ? 11.764 37.006 6.140 1.00 86.44 430 ARG A O 1
ATOM 3451 N N . ILE A 1 431 ? 11.860 35.269 7.555 1.00 92.06 431 ILE A N 1
ATOM 3452 C CA . ILE A 1 431 ? 12.388 36.031 8.684 1.00 92.06 431 ILE A CA 1
ATOM 3453 C C . ILE A 1 431 ? 13.912 35.936 8.694 1.00 92.06 431 ILE A C 1
ATOM 3455 O O . ILE A 1 431 ? 14.485 34.897 9.005 1.00 92.06 431 ILE A O 1
ATOM 3459 N N . THR A 1 432 ? 14.573 37.055 8.406 1.00 90.50 432 THR A N 1
ATOM 3460 C CA . THR A 1 432 ? 16.035 37.134 8.238 1.00 90.50 432 THR A CA 1
ATOM 3461 C C . THR A 1 432 ? 16.838 36.806 9.496 1.00 90.50 432 THR A C 1
ATOM 3463 O O . THR A 1 432 ? 18.010 36.455 9.391 1.00 90.50 432 THR A O 1
ATOM 3466 N N . SER A 1 433 ? 16.238 36.923 10.683 1.00 94.44 433 SER A N 1
ATOM 3467 C CA . SER A 1 433 ? 16.890 36.571 11.948 1.00 94.44 433 SER A CA 1
ATOM 3468 C C . SER A 1 433 ? 16.873 35.072 12.252 1.00 94.44 433 SER A C 1
ATOM 3470 O O . SER A 1 433 ? 17.563 34.638 13.174 1.00 94.44 433 SER A O 1
ATOM 3472 N N . ASN A 1 434 ? 16.111 34.276 11.497 1.00 93.94 434 ASN A N 1
ATOM 3473 C CA . ASN A 1 434 ? 16.051 32.831 11.675 1.00 93.94 434 ASN A CA 1
ATOM 3474 C C . ASN A 1 434 ? 17.140 32.118 10.865 1.00 93.94 434 ASN A C 1
ATOM 3476 O O . ASN A 1 434 ? 17.550 32.566 9.795 1.00 93.94 434 ASN A O 1
ATOM 3480 N N . LYS A 1 435 ? 17.578 30.963 11.368 1.00 92.62 435 LYS A N 1
ATOM 3481 C CA . LYS A 1 435 ? 18.502 30.047 10.690 1.00 92.62 435 LYS A CA 1
ATOM 3482 C C . LYS A 1 435 ? 17.807 28.720 10.423 1.00 92.62 435 LYS A C 1
ATOM 3484 O O . LYS A 1 435 ? 17.107 28.214 11.295 1.00 92.62 435 LYS A O 1
ATOM 3489 N N . PHE A 1 436 ? 18.026 28.152 9.243 1.00 90.88 436 PHE A N 1
ATOM 3490 C CA . PHE A 1 436 ? 17.428 26.883 8.834 1.00 90.88 436 PHE A CA 1
ATOM 3491 C C . PHE A 1 436 ? 18.507 25.888 8.441 1.00 90.88 436 PHE A C 1
ATOM 3493 O O . PHE A 1 436 ? 19.439 26.223 7.711 1.00 90.88 436 PHE A O 1
ATOM 3500 N N . HIS A 1 437 ? 18.342 24.660 8.913 1.00 90.69 437 HIS A N 1
ATOM 3501 C CA . HIS A 1 437 ? 19.128 23.504 8.527 1.00 90.69 437 HIS A CA 1
ATOM 3502 C C . HIS A 1 437 ? 18.174 22.430 8.015 1.00 90.69 437 HIS A C 1
ATOM 3504 O O . HIS A 1 437 ? 17.232 22.051 8.711 1.00 90.69 437 HIS A O 1
ATOM 3510 N N . PHE A 1 438 ? 18.433 21.941 6.808 1.00 87.75 438 PHE A N 1
ATOM 3511 C CA . PHE A 1 438 ? 17.691 20.847 6.195 1.00 87.75 438 PHE A CA 1
ATOM 3512 C C . PHE A 1 438 ? 18.612 19.632 6.123 1.00 87.75 438 PHE A C 1
ATOM 3514 O O . PHE A 1 438 ? 19.742 19.737 5.647 1.00 87.75 438 PHE A O 1
ATOM 3521 N N . ALA A 1 439 ? 18.154 18.501 6.651 1.00 89.12 439 ALA A N 1
ATOM 3522 C CA . ALA A 1 439 ? 18.892 17.248 6.646 1.00 89.12 439 ALA A CA 1
ATOM 3523 C C . ALA A 1 439 ? 18.018 16.146 6.047 1.00 89.12 439 ALA A C 1
ATOM 3525 O O . ALA A 1 439 ? 17.059 15.686 6.672 1.00 89.12 439 ALA A O 1
ATOM 3526 N N . VAL A 1 440 ? 18.363 15.723 4.834 1.00 88.50 440 VAL A N 1
ATOM 3527 C CA . VAL A 1 440 ? 17.701 14.609 4.155 1.00 88.50 440 VAL A CA 1
ATOM 3528 C C . VAL A 1 440 ? 18.520 13.340 4.378 1.00 88.50 440 VAL A C 1
ATOM 3530 O O . VAL A 1 440 ? 19.735 13.332 4.189 1.00 88.50 440 VAL A O 1
ATOM 3533 N N . PHE A 1 441 ? 17.873 12.274 4.852 1.00 87.88 441 PHE A N 1
ATOM 3534 C CA . PHE A 1 441 ? 18.565 11.055 5.302 1.00 87.88 441 PHE A CA 1
ATOM 3535 C C . PHE A 1 441 ? 18.646 9.946 4.255 1.00 87.88 441 PHE A C 1
ATOM 3537 O O . PHE A 1 441 ? 19.330 8.944 4.472 1.00 87.88 441 PHE A O 1
ATOM 3544 N N . THR A 1 442 ? 17.980 10.110 3.117 1.00 87.50 442 THR A N 1
ATOM 3545 C CA . THR A 1 442 ? 18.137 9.233 1.957 1.00 87.50 442 THR A CA 1
ATOM 3546 C C . THR A 1 442 ? 18.514 10.056 0.739 1.00 87.50 442 THR A C 1
ATOM 3548 O O . THR A 1 442 ? 18.181 11.229 0.652 1.00 87.50 442 THR A O 1
ATOM 3551 N N . SER A 1 443 ? 19.200 9.441 -0.218 1.00 87.12 443 SER A N 1
ATOM 3552 C CA . SER A 1 443 ? 19.608 10.124 -1.449 1.00 87.12 443 SER A CA 1
ATOM 3553 C C . SER A 1 443 ? 18.489 10.246 -2.485 1.00 87.12 443 SER A C 1
ATOM 3555 O O . SER A 1 443 ? 18.720 10.778 -3.560 1.00 87.12 443 SER A O 1
ATOM 3557 N N . GLY A 1 444 ? 17.310 9.657 -2.247 1.00 85.44 444 GLY A N 1
ATOM 3558 C CA . GLY A 1 444 ? 16.199 9.650 -3.207 1.00 85.44 444 GLY A CA 1
ATOM 3559 C C . GLY A 1 444 ? 16.526 9.074 -4.592 1.00 85.44 444 GLY A C 1
ATOM 3560 O O . GLY A 1 444 ? 15.771 9.285 -5.537 1.00 85.44 444 GLY A O 1
ATOM 3561 N N . PHE A 1 445 ? 17.628 8.323 -4.739 1.00 87.19 445 PHE A N 1
ATOM 3562 C CA . PHE A 1 445 ? 18.097 7.840 -6.044 1.00 87.19 445 PHE A CA 1
ATOM 3563 C C . PHE A 1 445 ? 17.064 6.966 -6.768 1.00 87.19 445 PHE A C 1
ATOM 3565 O O . PHE A 1 445 ? 17.083 6.868 -7.993 1.00 87.19 445 PHE A O 1
ATOM 3572 N N . THR A 1 446 ? 16.168 6.319 -6.020 1.00 80.50 446 THR A N 1
ATOM 3573 C CA . THR A 1 446 ? 15.095 5.474 -6.553 1.00 80.50 446 THR A CA 1
ATOM 3574 C C . THR A 1 446 ? 14.019 6.272 -7.289 1.00 80.50 446 THR A C 1
ATOM 3576 O O . THR A 1 446 ? 13.311 5.693 -8.107 1.00 80.50 446 THR A O 1
ATOM 3579 N N . ALA A 1 447 ? 13.902 7.582 -7.039 1.00 81.00 447 ALA A N 1
ATOM 3580 C CA . ALA A 1 447 ? 12.977 8.463 -7.751 1.00 81.00 447 ALA A CA 1
ATOM 3581 C C . ALA A 1 447 ? 13.462 8.804 -9.174 1.00 81.00 447 ALA A C 1
ATOM 3583 O O . ALA A 1 447 ? 12.649 9.088 -10.052 1.00 81.00 447 ALA A O 1
ATOM 3584 N N . VAL A 1 448 ? 14.774 8.729 -9.430 1.00 86.69 448 VAL A N 1
ATOM 3585 C CA . VAL A 1 448 ? 15.356 8.989 -10.753 1.00 86.69 448 VAL A CA 1
ATOM 3586 C C . VAL A 1 448 ? 15.440 7.681 -11.544 1.00 86.69 448 VAL A C 1
ATOM 3588 O O . VAL A 1 448 ? 16.260 6.794 -11.274 1.00 86.69 448 VAL A O 1
ATOM 3591 N N . THR A 1 449 ? 14.581 7.544 -12.553 1.00 86.19 449 THR A N 1
ATOM 3592 C CA . THR A 1 449 ? 14.523 6.331 -13.384 1.00 86.19 449 THR A CA 1
ATOM 3593 C C . THR A 1 449 ? 15.771 6.183 -14.266 1.00 86.19 449 THR A C 1
ATOM 3595 O O . THR A 1 449 ? 16.458 7.160 -14.572 1.00 86.19 449 THR A O 1
ATOM 3598 N N . ASN A 1 450 ? 16.078 4.952 -14.704 1.00 87.25 450 ASN A N 1
ATOM 3599 C CA . ASN A 1 450 ? 17.177 4.715 -15.657 1.00 87.25 450 ASN A CA 1
ATOM 3600 C C . ASN A 1 450 ? 16.975 5.516 -16.948 1.00 87.25 450 ASN A C 1
ATOM 3602 O O . ASN A 1 450 ? 17.925 6.109 -17.440 1.00 87.25 450 ASN A O 1
ATOM 3606 N N . ILE A 1 451 ? 15.735 5.576 -17.443 1.00 88.00 451 ILE A N 1
ATOM 3607 C CA . ILE A 1 451 ? 15.369 6.289 -18.673 1.00 88.00 451 ILE A CA 1
ATOM 3608 C C . ILE A 1 451 ? 15.608 7.793 -18.515 1.00 88.00 451 ILE A C 1
ATOM 3610 O O . ILE A 1 451 ? 16.216 8.412 -19.380 1.00 88.00 451 ILE A O 1
ATOM 3614 N N . MET A 1 452 ? 15.178 8.381 -17.395 1.00 90.38 452 MET A N 1
ATOM 3615 C CA . MET A 1 452 ? 15.389 9.805 -17.131 1.00 90.38 452 MET A CA 1
ATOM 3616 C C . MET A 1 452 ? 16.879 10.150 -17.105 1.00 90.38 452 MET A C 1
ATOM 3618 O O . MET A 1 452 ? 17.308 11.079 -17.786 1.00 90.38 452 MET A O 1
ATOM 3622 N N . LEU A 1 453 ? 17.678 9.373 -16.366 1.00 93.62 453 LEU A N 1
ATOM 3623 C CA . LEU A 1 453 ? 19.122 9.580 -16.315 1.00 93.62 453 LEU A CA 1
ATOM 3624 C C . LEU A 1 453 ? 19.773 9.372 -17.689 1.00 93.62 453 LEU A C 1
ATOM 3626 O O . LEU A 1 453 ? 20.626 10.165 -18.075 1.00 93.62 453 LEU A O 1
ATOM 3630 N N . GLN A 1 454 ? 19.372 8.336 -18.429 1.00 94.44 454 GLN A N 1
ATOM 3631 C CA . GLN A 1 454 ? 19.883 8.060 -19.770 1.00 94.44 454 GLN A CA 1
ATOM 3632 C C . GLN A 1 454 ? 19.631 9.247 -20.704 1.00 94.44 454 GLN A C 1
ATOM 3634 O O . GLN A 1 454 ? 20.579 9.731 -21.315 1.00 94.44 454 GLN A O 1
ATOM 3639 N N . ASN A 1 455 ? 18.398 9.754 -20.759 1.00 94.88 455 ASN A N 1
ATOM 3640 C CA . ASN A 1 455 ? 18.044 10.897 -21.598 1.00 94.88 455 ASN A CA 1
ATOM 3641 C C . ASN A 1 455 ? 18.875 12.133 -21.225 1.00 94.88 455 ASN A C 1
ATOM 3643 O O . ASN A 1 455 ? 19.401 12.814 -22.097 1.00 94.88 455 ASN A O 1
ATOM 3647 N N . LEU A 1 456 ? 19.057 12.404 -19.928 1.00 96.69 456 LEU A N 1
ATOM 3648 C CA . LEU A 1 456 ? 19.885 13.526 -19.477 1.00 96.69 456 LEU A CA 1
ATOM 3649 C C . LEU A 1 456 ? 21.368 13.349 -19.835 1.00 96.69 456 LEU A C 1
ATOM 3651 O O . LEU A 1 456 ? 22.034 14.332 -20.155 1.00 96.69 456 LEU A O 1
ATOM 3655 N N . LEU A 1 457 ? 21.899 12.125 -19.788 1.00 97.69 457 LEU A N 1
ATOM 3656 C CA . LEU A 1 457 ? 23.271 11.825 -20.203 1.00 97.69 457 LEU A CA 1
ATOM 3657 C C . LEU A 1 457 ? 23.453 11.979 -21.718 1.00 97.69 457 LEU A C 1
ATOM 3659 O O . LEU A 1 457 ? 24.454 12.554 -22.142 1.00 97.69 457 LEU A O 1
ATOM 3663 N N . GLU A 1 458 ? 22.493 11.512 -22.518 1.00 97.56 458 GLU A N 1
ATOM 3664 C CA . GLU A 1 458 ? 22.478 11.683 -23.977 1.00 97.56 458 GLU A CA 1
ATOM 3665 C C . GLU A 1 458 ? 22.418 13.174 -24.346 1.00 97.56 458 GLU A C 1
ATOM 3667 O O . GLU A 1 458 ? 23.231 13.650 -25.138 1.00 97.56 458 GLU A O 1
ATOM 3672 N N . GLU A 1 459 ? 21.557 13.953 -23.688 1.00 97.12 459 GLU A N 1
ATOM 3673 C CA . GLU A 1 459 ? 21.499 15.406 -23.870 1.00 97.12 459 GLU A CA 1
ATOM 3674 C C . GLU A 1 459 ? 22.778 16.116 -23.416 1.00 97.12 459 GLU A C 1
ATOM 3676 O O . GLU A 1 459 ? 23.260 17.026 -24.096 1.00 97.12 459 GLU A O 1
ATOM 3681 N N . THR A 1 460 ? 23.375 15.681 -22.303 1.00 97.31 460 THR A N 1
ATOM 3682 C CA . THR A 1 460 ? 24.656 16.221 -21.827 1.00 97.31 460 THR A CA 1
ATOM 3683 C C . THR A 1 460 ? 25.761 15.970 -22.852 1.00 97.31 460 THR A C 1
ATOM 3685 O O . THR A 1 460 ? 26.523 16.887 -23.162 1.00 97.31 460 THR A O 1
ATOM 3688 N N . LEU A 1 461 ? 25.827 14.760 -23.417 1.00 97.00 461 LEU A N 1
ATOM 3689 C CA . LEU A 1 461 ? 26.780 14.406 -24.467 1.00 97.00 461 LEU A CA 1
ATOM 3690 C C . LEU A 1 461 ? 26.578 15.272 -25.716 1.00 97.00 461 LEU A C 1
ATOM 3692 O O . LEU A 1 461 ? 27.532 15.892 -26.183 1.00 97.00 461 LEU A O 1
ATOM 3696 N N . ASN A 1 462 ? 25.334 15.403 -26.185 1.00 96.50 462 ASN A N 1
ATOM 3697 C CA . ASN A 1 462 ? 24.985 16.237 -27.337 1.00 96.50 462 ASN A CA 1
ATOM 3698 C C . ASN A 1 462 ? 25.430 17.698 -27.145 1.00 96.50 462 ASN A C 1
ATOM 3700 O O . ASN A 1 462 ? 25.923 18.334 -28.076 1.00 96.50 462 ASN A O 1
ATOM 3704 N N . HIS A 1 463 ? 25.287 18.248 -25.936 1.00 95.88 463 HIS A N 1
ATOM 3705 C CA . HIS A 1 463 ? 25.724 19.612 -25.637 1.00 95.88 463 HIS A CA 1
ATOM 3706 C C . HIS A 1 463 ? 27.252 19.759 -25.584 1.00 95.88 463 HIS A C 1
ATOM 3708 O O . HIS A 1 463 ? 27.762 20.818 -25.956 1.00 95.88 463 HIS A O 1
ATOM 3714 N N . ILE A 1 464 ? 27.979 18.729 -25.140 1.00 95.06 464 ILE A N 1
ATOM 3715 C CA . ILE A 1 464 ? 29.450 18.702 -25.182 1.00 95.06 464 ILE A CA 1
ATOM 3716 C C . ILE A 1 464 ? 29.939 18.635 -26.633 1.00 95.06 464 ILE A C 1
ATOM 3718 O O . ILE A 1 464 ? 30.868 19.353 -26.989 1.00 95.06 464 ILE A O 1
ATOM 3722 N N . GLU A 1 465 ? 29.327 17.802 -27.474 1.00 93.50 465 GLU A N 1
ATOM 3723 C CA . GLU A 1 465 ? 29.721 17.629 -28.882 1.00 93.50 465 GLU A CA 1
ATOM 3724 C C . GLU A 1 465 ? 29.419 18.865 -29.742 1.00 93.50 465 GLU A C 1
ATOM 3726 O O . GLU A 1 465 ? 30.126 19.136 -30.706 1.00 93.50 465 GLU A O 1
ATOM 3731 N N . GLN A 1 466 ? 28.405 19.650 -29.370 1.00 94.00 466 GLN A N 1
ATOM 3732 C CA . GLN A 1 466 ? 28.054 20.913 -30.033 1.00 94.00 466 GLN A CA 1
ATOM 3733 C C . GLN A 1 466 ? 28.792 22.137 -29.458 1.00 94.00 466 GLN A C 1
ATOM 3735 O O . GLN A 1 466 ? 28.395 23.266 -29.747 1.00 94.00 466 GLN A O 1
ATOM 3740 N N . ASP A 1 467 ? 29.791 21.933 -28.590 1.00 91.62 467 ASP A N 1
ATOM 3741 C CA . ASP A 1 467 ? 30.547 22.991 -27.901 1.00 91.62 467 ASP A CA 1
ATOM 3742 C C . ASP A 1 467 ? 29.648 24.022 -27.182 1.00 91.62 467 ASP A C 1
ATOM 3744 O O . ASP A 1 467 ? 29.950 25.211 -27.082 1.00 91.62 467 ASP A O 1
ATOM 3748 N N . LYS A 1 468 ? 28.505 23.573 -26.645 1.00 91.06 468 LYS A N 1
ATOM 3749 C CA . LYS A 1 468 ? 27.551 24.431 -25.917 1.00 91.06 468 LYS A CA 1
ATOM 3750 C C . LYS A 1 468 ? 27.904 24.613 -24.439 1.00 91.06 468 LYS A C 1
ATOM 3752 O O . LYS A 1 468 ? 27.228 25.382 -23.748 1.00 91.06 468 LYS A O 1
ATOM 3757 N N . ILE A 1 469 ? 28.923 23.907 -23.943 1.00 91.12 469 ILE A N 1
ATOM 3758 C CA . ILE A 1 469 ? 29.322 23.874 -22.530 1.00 91.12 469 ILE A CA 1
ATOM 3759 C C . ILE A 1 469 ? 30.786 24.302 -22.388 1.00 91.12 469 ILE A C 1
ATOM 3761 O O . ILE A 1 469 ? 31.684 23.485 -22.246 1.00 91.12 469 ILE A O 1
ATOM 3765 N N . ASN A 1 470 ? 31.026 25.611 -22.355 1.00 89.81 470 ASN A N 1
ATOM 3766 C CA . ASN A 1 470 ? 32.388 26.167 -22.324 1.00 89.81 470 ASN A CA 1
ATOM 3767 C C . ASN A 1 470 ? 33.133 25.927 -21.002 1.00 89.81 470 ASN A C 1
ATOM 3769 O O . ASN A 1 470 ? 34.344 26.102 -20.938 1.00 89.81 470 ASN A O 1
ATOM 3773 N N . MET A 1 471 ? 32.431 25.569 -19.919 1.00 92.62 471 MET A N 1
ATOM 3774 C CA . MET A 1 471 ? 33.065 25.461 -18.598 1.00 92.62 471 MET A CA 1
ATOM 3775 C C . MET A 1 471 ? 34.096 24.332 -18.501 1.00 92.62 471 MET A C 1
ATOM 3777 O O . MET A 1 471 ? 34.969 24.404 -17.644 1.00 92.62 471 MET A O 1
ATOM 3781 N N . ILE A 1 472 ? 33.995 23.314 -19.362 1.00 93.94 472 ILE A N 1
ATOM 3782 C CA . ILE A 1 472 ? 34.931 22.183 -19.393 1.00 93.94 472 ILE A CA 1
ATOM 3783 C C . ILE A 1 472 ? 36.270 22.544 -20.049 1.00 93.94 472 ILE A C 1
ATOM 3785 O O . ILE A 1 472 ? 37.224 21.791 -19.914 1.00 93.94 472 ILE A O 1
ATOM 3789 N N . GLU A 1 473 ? 36.349 23.696 -20.719 1.00 93.06 473 GLU A N 1
ATOM 3790 C CA . GLU A 1 473 ? 37.567 24.198 -21.367 1.00 93.06 473 GLU A CA 1
ATOM 3791 C C . GLU A 1 473 ? 38.431 25.045 -20.419 1.00 93.06 473 GLU A C 1
ATOM 3793 O O . GLU A 1 473 ? 39.544 25.441 -20.765 1.00 93.06 473 GLU A O 1
ATOM 3798 N N . TYR A 1 474 ? 37.941 25.354 -19.211 1.00 93.50 474 TYR A N 1
ATOM 3799 C CA . TYR A 1 474 ? 38.745 26.089 -18.238 1.00 93.50 474 TYR A CA 1
ATOM 3800 C C . TYR A 1 474 ? 39.885 25.207 -17.702 1.00 93.50 474 TYR A C 1
ATOM 3802 O O . TYR A 1 474 ? 39.619 24.073 -17.289 1.00 93.50 474 TYR A O 1
ATOM 3810 N N . PRO A 1 475 ? 41.136 25.714 -17.636 1.00 92.31 475 PRO A N 1
ATOM 3811 C CA . PRO A 1 475 ? 42.301 24.910 -17.252 1.00 92.31 475 PRO A CA 1
ATOM 3812 C C . PRO A 1 475 ? 42.183 24.227 -15.885 1.00 92.31 475 PRO A C 1
ATOM 3814 O O . PRO A 1 475 ? 42.752 23.163 -15.668 1.00 92.31 475 PRO A O 1
ATOM 3817 N N . ASP A 1 476 ? 41.448 24.836 -14.957 1.00 94.06 476 ASP A N 1
ATOM 3818 C CA . ASP A 1 476 ? 41.275 24.361 -13.588 1.00 94.06 476 ASP A CA 1
ATOM 3819 C C . ASP A 1 476 ? 39.997 23.533 -13.382 1.00 94.06 476 ASP A C 1
ATOM 3821 O O . ASP A 1 476 ? 39.778 23.028 -12.276 1.00 94.06 476 ASP A O 1
ATOM 3825 N N . PHE A 1 477 ? 39.148 23.367 -14.410 1.00 95.94 477 PHE A N 1
ATOM 3826 C CA . PHE A 1 477 ? 37.825 22.756 -14.259 1.00 95.94 477 PHE A CA 1
ATOM 3827 C C . PHE A 1 477 ? 37.894 21.343 -13.679 1.00 95.94 477 PHE A C 1
ATOM 3829 O O . PHE A 1 477 ? 37.240 21.073 -12.674 1.00 95.94 477 PHE A O 1
ATOM 3836 N N . PHE A 1 478 ? 38.711 20.462 -14.262 1.00 96.25 478 PHE A N 1
ATOM 3837 C CA . PHE A 1 478 ? 38.839 19.057 -13.846 1.00 96.25 478 PHE A CA 1
ATOM 3838 C C . PHE A 1 478 ? 39.684 18.844 -12.577 1.00 96.25 478 PHE A C 1
ATOM 3840 O O . PHE A 1 478 ? 39.740 17.736 -12.039 1.00 96.25 478 PHE A O 1
ATOM 3847 N N . ASP A 1 479 ? 40.326 19.895 -12.067 1.00 93.94 479 ASP A N 1
ATOM 3848 C CA . ASP A 1 479 ? 41.100 19.832 -10.828 1.00 93.94 479 ASP A CA 1
ATOM 3849 C C . ASP A 1 479 ? 40.262 20.283 -9.621 1.00 93.94 479 ASP A C 1
ATOM 3851 O O . ASP A 1 479 ? 39.953 19.501 -8.712 1.00 93.94 479 ASP A O 1
ATOM 3855 N N . GLN A 1 480 ? 39.807 21.536 -9.656 1.00 94.31 480 GLN A N 1
ATOM 3856 C CA . GLN A 1 480 ? 39.054 22.161 -8.565 1.00 94.31 480 GLN A CA 1
ATOM 3857 C C . GLN A 1 480 ? 37.843 22.970 -9.035 1.00 94.31 480 GLN A C 1
ATOM 3859 O O . GLN A 1 480 ? 36.874 23.088 -8.284 1.00 94.31 480 GLN A O 1
ATOM 3864 N N . GLY A 1 481 ? 37.845 23.473 -10.272 1.00 93.38 481 GLY A N 1
ATOM 3865 C CA . GLY A 1 481 ? 36.799 24.337 -10.817 1.00 93.38 481 GLY A CA 1
ATOM 3866 C C . GLY A 1 481 ? 35.409 23.692 -10.827 1.00 93.38 481 GLY A C 1
ATOM 3867 O O . GLY A 1 481 ? 34.408 24.381 -10.608 1.00 93.38 481 GLY A O 1
ATOM 3868 N N . TYR A 1 482 ? 35.324 22.366 -10.996 1.00 93.81 482 TYR A N 1
ATOM 3869 C CA . TYR A 1 482 ? 34.058 21.632 -10.955 1.00 93.81 482 TYR A CA 1
ATOM 3870 C C . TYR A 1 482 ? 33.343 21.755 -9.604 1.00 93.81 482 TYR A C 1
ATOM 3872 O O . TYR A 1 482 ? 32.120 21.701 -9.601 1.00 93.81 482 TYR A O 1
ATOM 3880 N N . LYS A 1 483 ? 34.066 21.961 -8.488 1.00 92.88 483 LYS A N 1
ATOM 3881 C CA . LYS A 1 483 ? 33.516 22.050 -7.117 1.00 92.88 483 LYS A CA 1
ATOM 3882 C C . LYS A 1 483 ? 32.796 23.368 -6.828 1.00 92.88 483 LYS A C 1
ATOM 3884 O O . LYS A 1 483 ? 32.098 23.477 -5.826 1.00 92.88 483 LYS A O 1
ATOM 3889 N N . TYR A 1 484 ? 32.993 24.378 -7.668 1.00 91.69 484 TYR A N 1
ATOM 3890 C CA . TYR A 1 484 ? 32.420 25.709 -7.488 1.00 91.69 484 TYR A CA 1
ATOM 3891 C C . TYR A 1 484 ? 31.231 25.927 -8.428 1.00 91.69 484 TYR A C 1
ATOM 3893 O O . TYR A 1 484 ? 31.016 25.156 -9.359 1.00 91.69 484 TYR A O 1
ATOM 3901 N N . LYS A 1 485 ? 30.489 27.023 -8.222 1.00 89.75 485 LYS A N 1
ATOM 3902 C CA . LYS A 1 485 ? 29.411 27.493 -9.115 1.00 89.75 485 LYS A CA 1
ATOM 3903 C C . LYS A 1 485 ? 28.164 26.596 -9.180 1.00 89.75 485 LYS A C 1
ATOM 3905 O O . LYS A 1 485 ? 27.401 26.697 -10.136 1.00 89.75 485 LYS A O 1
ATOM 3910 N N . PHE A 1 486 ? 27.926 25.775 -8.159 1.00 91.06 486 PHE A N 1
ATOM 3911 C CA . PHE A 1 486 ? 26.678 25.018 -8.008 1.00 91.06 486 PHE A CA 1
ATOM 3912 C C . PHE A 1 486 ? 25.458 25.963 -7.922 1.00 91.06 486 PHE A C 1
ATOM 3914 O O . PHE A 1 486 ? 24.453 25.741 -8.600 1.00 91.06 486 PHE A O 1
ATOM 3921 N N . ASP A 1 487 ? 25.597 27.080 -7.204 1.00 89.94 487 ASP A N 1
ATOM 3922 C CA . ASP A 1 487 ? 24.641 28.196 -7.109 1.00 89.94 487 ASP A CA 1
ATOM 3923 C C . ASP A 1 487 ? 24.319 28.843 -8.469 1.00 89.94 487 ASP A C 1
ATOM 3925 O O . ASP A 1 487 ? 23.178 29.223 -8.755 1.00 89.94 487 ASP A O 1
ATOM 3929 N N . LYS A 1 488 ? 25.321 28.938 -9.350 1.00 91.25 488 LYS A N 1
ATOM 3930 C CA . LYS A 1 488 ? 25.149 29.426 -10.723 1.00 91.25 488 LYS A CA 1
ATOM 3931 C C . LYS A 1 488 ? 24.304 28.464 -11.553 1.00 91.25 488 LYS A C 1
ATOM 3933 O O . LYS A 1 488 ? 23.515 28.937 -12.364 1.00 91.25 488 LYS A O 1
ATOM 3938 N N . ASP A 1 489 ? 24.456 27.152 -11.377 1.00 93.44 489 ASP A N 1
ATOM 3939 C CA . ASP A 1 489 ? 23.656 26.158 -12.106 1.00 93.44 489 ASP A CA 1
ATOM 3940 C C . ASP A 1 489 ? 22.174 26.241 -11.700 1.00 93.44 489 ASP A C 1
ATOM 3942 O O . ASP A 1 489 ? 21.288 26.159 -12.551 1.00 93.44 489 ASP A O 1
ATOM 3946 N N . VAL A 1 490 ? 21.900 26.480 -10.412 1.00 94.25 490 VAL A N 1
ATOM 3947 C CA . VAL A 1 490 ? 20.550 26.748 -9.886 1.00 94.25 490 VAL A CA 1
ATOM 3948 C C . VAL A 1 490 ? 19.982 28.039 -10.473 1.00 94.25 490 VAL A C 1
ATOM 3950 O O . VAL A 1 490 ? 18.905 28.027 -11.067 1.00 94.25 490 VAL A O 1
ATOM 3953 N N . SER A 1 491 ? 20.732 29.141 -10.373 1.00 93.06 491 SER A N 1
ATOM 3954 C CA . SER A 1 491 ? 20.297 30.450 -10.881 1.00 93.06 491 SER A CA 1
ATOM 3955 C C . SER A 1 491 ? 20.041 30.403 -12.391 1.00 93.06 491 SER A C 1
ATOM 3957 O O . SER A 1 491 ? 19.001 30.858 -12.851 1.00 93.06 491 SER A O 1
ATOM 3959 N N . HIS A 1 492 ? 20.930 29.754 -13.158 1.00 93.69 492 HIS A N 1
ATOM 3960 C CA . HIS A 1 492 ? 20.745 29.540 -14.595 1.00 93.69 492 HIS A CA 1
ATOM 3961 C C . HIS A 1 492 ? 19.430 28.823 -14.879 1.00 93.69 492 HIS A C 1
ATOM 3963 O O . HIS A 1 492 ? 18.673 29.266 -15.732 1.00 93.69 492 HIS A O 1
ATOM 3969 N N . TYR A 1 493 ? 19.147 27.723 -14.184 1.00 95.38 493 TYR A N 1
ATOM 3970 C CA . TYR A 1 493 ? 17.917 26.973 -14.408 1.00 95.38 493 TYR A CA 1
ATOM 3971 C C . TYR A 1 493 ? 16.675 27.821 -14.115 1.00 95.38 493 TYR A C 1
ATOM 3973 O O . TYR A 1 493 ? 15.789 27.919 -14.965 1.00 95.38 493 TYR A O 1
ATOM 3981 N N . LEU A 1 494 ? 16.631 28.491 -12.959 1.00 94.75 494 LEU A N 1
ATOM 3982 C CA . LEU A 1 494 ? 15.493 29.317 -12.546 1.00 94.75 494 LEU A CA 1
ATOM 3983 C C . LEU A 1 494 ? 15.277 30.532 -13.463 1.00 94.75 494 LEU A C 1
ATOM 3985 O O . LEU A 1 494 ? 14.138 30.803 -13.851 1.00 94.75 494 LEU A O 1
ATOM 3989 N N . ASP A 1 495 ? 16.345 31.208 -13.893 1.00 95.31 495 ASP A N 1
ATOM 3990 C CA . ASP A 1 495 ? 16.269 32.310 -14.863 1.00 95.31 495 ASP A CA 1
ATOM 3991 C C . ASP A 1 495 ? 15.675 31.836 -16.197 1.00 95.31 495 ASP A C 1
ATOM 3993 O O . ASP A 1 495 ? 14.895 32.542 -16.842 1.00 95.31 495 ASP A O 1
ATOM 3997 N N . LYS A 1 496 ? 16.009 30.609 -16.616 1.00 96.25 496 LYS A N 1
ATOM 3998 C CA . LYS A 1 496 ? 15.485 30.010 -17.848 1.00 96.25 496 LYS A CA 1
ATOM 3999 C C . LYS A 1 496 ? 14.041 29.539 -17.726 1.00 96.25 496 LYS A C 1
ATOM 4001 O O . LYS A 1 496 ? 13.301 29.675 -18.700 1.00 96.25 496 LYS A O 1
ATOM 4006 N N . ILE A 1 497 ? 13.598 29.110 -16.542 1.00 93.38 497 ILE A N 1
ATOM 4007 C CA . ILE A 1 497 ? 12.162 28.954 -16.259 1.00 93.38 497 ILE A CA 1
ATOM 4008 C C . ILE A 1 497 ? 11.447 30.297 -16.431 1.00 93.38 497 ILE A C 1
ATOM 4010 O O . ILE A 1 497 ? 10.451 30.365 -17.150 1.00 93.38 497 ILE A O 1
ATOM 4014 N N . ALA A 1 498 ? 11.957 31.366 -15.809 1.00 93.38 498 ALA A N 1
ATOM 4015 C CA . ALA A 1 498 ? 11.339 32.691 -15.879 1.00 93.38 498 ALA A CA 1
ATOM 4016 C C . ALA A 1 498 ? 11.257 33.218 -17.325 1.00 93.38 498 ALA A C 1
ATOM 4018 O O . ALA A 1 498 ? 10.263 33.835 -17.709 1.00 93.38 498 ALA A O 1
ATOM 4019 N N . ALA A 1 499 ? 12.263 32.906 -18.147 1.00 96.12 499 ALA A N 1
ATOM 4020 C CA . ALA A 1 499 ? 12.305 33.242 -19.568 1.00 96.12 499 ALA A CA 1
ATOM 4021 C C . ALA A 1 499 ? 11.486 32.302 -20.481 1.00 96.12 499 ALA A C 1
ATOM 4023 O O . ALA A 1 499 ? 11.420 32.558 -21.682 1.00 96.12 499 ALA A O 1
ATOM 4024 N N . LYS A 1 500 ? 10.876 31.229 -19.950 1.00 95.62 500 LYS A N 1
ATOM 4025 C CA . LYS A 1 500 ? 10.208 30.161 -20.725 1.00 95.62 500 LYS A CA 1
ATOM 4026 C C . LYS A 1 500 ? 11.118 29.523 -21.792 1.00 95.62 500 LYS A C 1
ATOM 4028 O O . LYS A 1 500 ? 10.672 29.191 -22.888 1.00 95.62 500 LYS A O 1
ATOM 4033 N N . ASP A 1 501 ? 12.400 29.360 -21.469 1.00 96.62 501 ASP A N 1
ATOM 4034 C CA . ASP A 1 501 ? 13.442 28.820 -22.350 1.00 96.62 501 ASP A CA 1
ATOM 4035 C C . ASP A 1 501 ? 13.783 27.373 -21.953 1.00 96.62 501 ASP A C 1
ATOM 4037 O O . ASP A 1 501 ? 14.652 27.126 -21.113 1.00 96.62 501 ASP A O 1
ATOM 4041 N N . GLU A 1 502 ? 13.087 26.402 -22.552 1.00 94.00 502 GLU A N 1
ATOM 4042 C CA . GLU A 1 502 ? 13.272 24.970 -22.256 1.00 94.00 502 GLU A CA 1
ATOM 4043 C C . GLU A 1 502 ? 14.671 24.454 -22.619 1.00 94.00 502 GLU A C 1
ATOM 4045 O O . GLU A 1 502 ? 15.267 23.689 -21.859 1.00 94.00 502 GLU A O 1
ATOM 4050 N N . ALA A 1 503 ? 15.249 24.923 -23.728 1.00 92.88 503 ALA A N 1
ATOM 4051 C CA . ALA A 1 503 ? 16.611 24.554 -24.112 1.00 92.88 503 ALA A CA 1
ATOM 4052 C C . ALA A 1 503 ? 17.638 25.092 -23.100 1.00 92.88 503 ALA A C 1
ATOM 4054 O O . ALA A 1 503 ? 18.574 24.394 -22.704 1.00 92.88 503 ALA A O 1
ATOM 4055 N N . GLY A 1 504 ? 17.442 26.326 -22.631 1.00 92.88 504 GLY A N 1
ATOM 4056 C CA . GLY A 1 504 ? 18.248 26.926 -21.575 1.00 92.88 504 GLY A CA 1
ATOM 4057 C C . GLY A 1 504 ? 18.144 26.179 -20.243 1.00 92.88 504 GLY A C 1
ATOM 4058 O O . GLY A 1 504 ? 19.170 25.967 -19.592 1.00 92.88 504 GLY A O 1
ATOM 4059 N N . LYS A 1 505 ? 16.938 25.743 -19.854 1.00 94.12 505 LYS A N 1
ATOM 4060 C CA . LYS A 1 505 ? 16.724 24.913 -18.656 1.00 94.12 505 LYS A CA 1
ATOM 4061 C C . LYS A 1 505 ? 17.503 23.605 -18.742 1.00 94.12 505 LYS A C 1
ATOM 4063 O O . LYS A 1 505 ? 18.272 23.291 -17.834 1.00 94.12 505 LYS A O 1
ATOM 4068 N N . LEU A 1 506 ? 17.353 22.875 -19.850 1.00 94.25 506 LEU A N 1
ATOM 4069 C CA . LEU A 1 506 ? 18.048 21.608 -20.072 1.00 94.25 506 LEU A CA 1
ATOM 4070 C C . LEU A 1 506 ? 19.570 21.779 -19.998 1.00 94.25 506 LEU A C 1
ATOM 4072 O O . LEU A 1 506 ? 20.249 20.994 -19.336 1.00 94.25 506 LEU A O 1
ATOM 4076 N N . ARG A 1 507 ? 20.110 22.852 -20.587 1.00 93.62 507 ARG A N 1
ATOM 4077 C CA . ARG A 1 507 ? 21.540 23.169 -20.479 1.00 93.62 507 ARG A CA 1
ATOM 4078 C C . ARG A 1 507 ? 21.982 23.416 -19.031 1.00 93.62 507 ARG A C 1
ATOM 4080 O O . ARG A 1 507 ? 23.071 22.988 -18.657 1.00 93.62 507 ARG A O 1
ATOM 4087 N N . GLY A 1 508 ? 21.152 24.066 -18.211 1.00 93.38 508 GLY A N 1
ATOM 4088 C CA . GLY A 1 508 ? 21.400 24.229 -16.773 1.00 93.38 508 GLY A CA 1
ATOM 4089 C C . GLY A 1 508 ? 21.542 22.888 -16.044 1.00 93.38 508 GLY A C 1
ATOM 4090 O O . GLY A 1 508 ? 22.511 22.690 -15.311 1.00 93.38 508 GLY A O 1
ATOM 4091 N N . ILE A 1 509 ? 20.650 21.932 -16.334 1.00 95.25 509 ILE A N 1
ATOM 4092 C CA . ILE A 1 509 ? 20.743 20.559 -15.806 1.00 95.25 509 ILE A CA 1
ATOM 4093 C C . ILE A 1 509 ? 22.041 19.887 -16.277 1.00 95.25 509 ILE A C 1
ATOM 4095 O O . ILE A 1 509 ? 22.750 19.285 -15.472 1.00 95.25 509 ILE A O 1
ATOM 4099 N N . CYS A 1 510 ? 22.397 20.027 -17.559 1.00 96.06 510 CYS A N 1
ATOM 4100 C CA . CYS A 1 510 ? 23.623 19.444 -18.115 1.00 96.06 510 CYS A CA 1
ATOM 4101 C C . CYS A 1 510 ? 24.889 20.000 -17.440 1.00 96.06 510 CYS A C 1
ATOM 4103 O O . CYS A 1 510 ? 25.838 19.254 -17.196 1.00 96.06 510 CYS A O 1
ATOM 4105 N N . HIS A 1 511 ? 24.914 21.290 -17.081 1.00 95.25 511 HIS A N 1
ATOM 4106 C CA . HIS A 1 511 ? 26.025 21.854 -16.309 1.00 95.25 511 HIS A CA 1
ATOM 4107 C C . HIS A 1 511 ? 26.173 21.160 -14.952 1.00 95.25 511 HIS A C 1
ATOM 4109 O O . HIS A 1 511 ? 27.269 20.708 -14.606 1.00 95.25 511 HIS A O 1
ATOM 4115 N N . ARG A 1 512 ? 25.066 21.009 -14.213 1.00 95.56 512 ARG A N 1
ATOM 4116 C CA . ARG A 1 512 ? 25.091 20.306 -12.929 1.00 95.56 512 ARG A CA 1
ATOM 4117 C C . ARG A 1 512 ? 25.540 18.855 -13.102 1.00 95.56 512 ARG A C 1
ATOM 4119 O O . ARG A 1 512 ? 26.420 18.405 -12.370 1.00 95.56 512 ARG A O 1
ATOM 4126 N N . MET A 1 513 ? 25.002 18.159 -14.105 1.00 95.94 513 MET A N 1
ATOM 4127 C CA . MET A 1 513 ? 25.360 16.777 -14.431 1.00 95.94 513 MET A CA 1
ATOM 4128 C C . MET A 1 513 ? 26.871 16.615 -14.609 1.00 95.94 513 MET A C 1
ATOM 4130 O O . MET A 1 513 ? 27.475 15.745 -13.989 1.00 95.94 513 MET A O 1
ATOM 4134 N N . ILE A 1 514 ? 27.509 17.484 -15.398 1.00 96.88 514 ILE A N 1
ATOM 4135 C CA . ILE A 1 514 ? 28.952 17.403 -15.653 1.00 96.88 514 ILE A CA 1
ATOM 4136 C C . ILE A 1 514 ? 29.758 17.587 -14.367 1.00 96.88 514 ILE A C 1
ATOM 4138 O O . ILE A 1 514 ? 30.662 16.793 -14.106 1.00 96.88 514 ILE A O 1
ATOM 4142 N N . ARG A 1 515 ? 29.433 18.588 -13.536 1.00 96.31 515 ARG A N 1
ATOM 4143 C CA . ARG A 1 515 ? 30.135 18.802 -12.255 1.00 96.31 515 ARG A CA 1
ATOM 4144 C C . ARG A 1 515 ? 30.033 17.581 -11.351 1.00 96.31 515 ARG A C 1
ATOM 4146 O O . ARG A 1 515 ? 31.037 17.135 -10.794 1.00 96.31 515 ARG A O 1
ATOM 4153 N N . VAL A 1 516 ? 28.827 17.028 -11.240 1.00 96.12 516 VAL A N 1
ATOM 4154 C CA . VAL A 1 516 ? 28.547 15.829 -10.450 1.00 96.12 516 VAL A CA 1
ATOM 4155 C C . VAL A 1 516 ? 29.317 14.626 -10.999 1.00 96.12 516 VAL A C 1
ATOM 4157 O O . VAL A 1 516 ? 29.938 13.897 -10.230 1.00 96.12 516 VAL A O 1
ATOM 4160 N N . MET A 1 517 ? 29.360 14.436 -12.318 1.00 97.25 517 MET A N 1
ATOM 4161 C CA . MET A 1 517 ? 30.110 13.341 -12.933 1.00 97.25 517 MET A CA 1
ATOM 4162 C C . MET A 1 517 ? 31.618 13.462 -12.706 1.00 97.25 517 MET A C 1
ATOM 4164 O O . MET A 1 517 ? 32.248 12.480 -12.311 1.00 97.25 517 MET A O 1
ATOM 4168 N N . VAL A 1 518 ? 32.200 14.650 -12.890 1.00 97.25 518 VAL A N 1
ATOM 4169 C CA . VAL A 1 518 ? 33.624 14.889 -12.597 1.00 97.25 518 VAL A CA 1
ATOM 4170 C C . VAL A 1 518 ? 33.923 14.610 -11.125 1.00 97.25 518 VAL A C 1
ATOM 4172 O O . VAL A 1 518 ? 34.918 13.954 -10.817 1.00 97.25 518 VAL A O 1
ATOM 4175 N N . HIS A 1 519 ? 33.033 15.019 -10.218 1.00 96.25 519 HIS A N 1
ATOM 4176 C CA . HIS A 1 519 ? 33.171 14.757 -8.789 1.00 96.25 519 HIS A CA 1
ATOM 4177 C C . HIS A 1 519 ? 33.126 13.260 -8.442 1.00 96.25 519 HIS A C 1
ATOM 4179 O O . HIS A 1 519 ? 34.017 12.760 -7.754 1.00 96.25 519 HIS A O 1
ATOM 4185 N N . ILE A 1 520 ? 32.091 12.547 -8.899 1.00 96.50 520 ILE A N 1
ATOM 4186 C CA . ILE A 1 520 ? 31.855 11.136 -8.562 1.00 96.50 520 ILE A CA 1
ATOM 4187 C C . ILE A 1 520 ? 32.966 10.256 -9.134 1.00 96.50 520 ILE A C 1
ATOM 4189 O O . ILE A 1 520 ? 33.561 9.467 -8.403 1.00 96.50 520 ILE A O 1
ATOM 4193 N N . TYR A 1 521 ? 33.273 10.425 -10.421 1.00 96.69 521 TYR A N 1
ATOM 4194 C CA . TYR A 1 521 ? 34.201 9.556 -11.143 1.00 96.69 521 TYR A CA 1
ATOM 4195 C C . TYR A 1 521 ? 35.656 10.048 -11.115 1.00 96.69 521 TYR A C 1
ATOM 4197 O O . TYR A 1 521 ? 36.528 9.368 -11.648 1.00 96.69 521 TYR A O 1
ATOM 4205 N N . ARG A 1 522 ? 35.932 11.199 -10.478 1.00 96.31 522 ARG A N 1
ATOM 4206 C CA . ARG A 1 522 ? 37.268 11.820 -10.359 1.00 96.31 522 ARG A CA 1
ATOM 4207 C C . ARG A 1 522 ? 37.960 12.058 -11.710 1.00 96.31 522 ARG A C 1
ATOM 4209 O O . ARG A 1 522 ? 39.173 11.882 -11.820 1.00 96.31 522 ARG A O 1
ATOM 4216 N N . LEU A 1 523 ? 37.178 12.460 -12.707 1.00 97.38 523 LEU A N 1
ATOM 4217 C CA . LEU A 1 523 ? 37.605 12.620 -14.102 1.00 97.38 523 LEU A CA 1
ATOM 4218 C C . LEU A 1 523 ? 38.606 13.770 -14.259 1.00 97.38 523 LEU A C 1
ATOM 4220 O O . LEU A 1 523 ? 38.488 14.788 -13.574 1.00 97.38 523 LEU A O 1
ATOM 4224 N N . LYS A 1 524 ? 39.568 13.616 -15.172 1.00 96.50 524 LYS A N 1
ATOM 4225 C CA . LYS A 1 524 ? 40.690 14.550 -15.364 1.00 96.50 524 LYS A CA 1
ATOM 4226 C C . LYS A 1 524 ? 40.692 15.295 -16.692 1.00 96.50 524 LYS A C 1
ATOM 4228 O O . LYS A 1 524 ? 41.468 16.234 -16.842 1.00 96.50 524 LYS A O 1
ATOM 4233 N N . SER A 1 525 ? 39.825 14.928 -17.630 1.00 96.62 525 SER A N 1
ATOM 4234 C CA . SER A 1 525 ? 39.770 15.561 -18.948 1.00 96.62 525 SER A CA 1
ATOM 4235 C C . SER A 1 525 ? 38.380 15.489 -19.587 1.00 96.62 525 SER A C 1
ATOM 4237 O O . SER A 1 525 ? 37.512 14.713 -19.170 1.00 96.62 525 SER A O 1
ATOM 4239 N N . ARG A 1 526 ? 38.180 16.287 -20.647 1.00 95.81 526 ARG A N 1
ATOM 4240 C CA . ARG A 1 526 ? 36.987 16.241 -21.513 1.00 95.81 526 ARG A CA 1
ATOM 4241 C C . ARG A 1 526 ? 36.795 14.861 -22.149 1.00 95.81 526 ARG A C 1
ATOM 4243 O O . ARG A 1 526 ? 35.661 14.398 -22.257 1.00 95.81 526 ARG A O 1
ATOM 4250 N N . GLU A 1 527 ? 37.886 14.203 -22.534 1.00 96.06 527 GLU A N 1
ATOM 4251 C CA . GLU A 1 527 ? 37.869 12.859 -23.120 1.00 96.06 527 GLU A CA 1
ATOM 4252 C C . GLU A 1 527 ? 37.363 11.824 -22.106 1.00 96.06 527 GLU A C 1
ATOM 4254 O O . GLU A 1 527 ? 36.373 11.143 -22.367 1.00 96.06 527 GLU A O 1
ATOM 4259 N N . GLU A 1 528 ? 37.931 11.804 -20.894 1.00 97.69 528 GLU A N 1
ATOM 4260 C CA . GLU A 1 528 ? 37.492 10.896 -19.826 1.00 97.69 528 GLU A CA 1
ATOM 4261 C C . GLU A 1 528 ? 36.016 11.098 -19.450 1.00 97.69 528 GLU A C 1
ATOM 4263 O O . GLU A 1 528 ? 35.299 10.130 -19.182 1.00 97.69 528 GLU A O 1
ATOM 4268 N N . LEU A 1 529 ? 35.548 12.352 -19.431 1.00 97.56 529 LEU A N 1
ATOM 4269 C CA . LEU A 1 529 ? 34.143 12.684 -19.197 1.00 97.56 529 LEU A CA 1
ATOM 4270 C C . LEU A 1 529 ? 33.233 12.117 -20.283 1.00 97.56 529 LEU A C 1
ATOM 4272 O O . LEU A 1 529 ? 32.243 11.458 -19.965 1.00 97.56 529 LEU A O 1
ATOM 4276 N N . THR A 1 530 ? 33.578 12.351 -21.545 1.00 97.38 530 THR A N 1
ATOM 4277 C CA . THR A 1 530 ? 32.799 11.890 -22.700 1.00 97.38 530 THR A CA 1
ATOM 4278 C C . THR A 1 530 ? 32.717 10.362 -22.719 1.00 97.38 530 THR A C 1
ATOM 4280 O O . THR A 1 530 ? 31.628 9.796 -22.842 1.00 97.38 530 THR A O 1
ATOM 4283 N N . ASP A 1 531 ? 33.842 9.682 -22.496 1.00 97.62 531 ASP A N 1
ATOM 4284 C CA . ASP A 1 531 ? 33.910 8.221 -22.418 1.00 97.62 531 ASP A CA 1
ATOM 4285 C C . ASP A 1 531 ? 33.095 7.664 -21.254 1.00 97.62 531 ASP A C 1
ATOM 4287 O O . ASP A 1 531 ? 32.410 6.645 -21.386 1.00 97.62 531 ASP A O 1
ATOM 4291 N N . ARG A 1 532 ? 33.142 8.328 -20.093 1.00 97.94 532 ARG A N 1
ATOM 4292 C CA . ARG A 1 532 ? 32.350 7.918 -18.933 1.00 97.94 532 ARG A CA 1
ATOM 4293 C C . ARG A 1 532 ? 30.854 8.095 -19.180 1.00 97.94 532 ARG A C 1
ATOM 4295 O O . ARG A 1 532 ? 30.091 7.218 -18.782 1.00 97.94 532 ARG A O 1
ATOM 4302 N N . ILE A 1 533 ? 30.434 9.182 -19.832 1.00 97.62 533 ILE A N 1
ATOM 4303 C CA . ILE A 1 533 ? 29.031 9.395 -20.221 1.00 97.62 533 ILE A CA 1
ATOM 4304 C C . ILE A 1 533 ? 28.559 8.254 -21.127 1.00 97.62 533 ILE A C 1
ATOM 4306 O O . ILE A 1 533 ? 27.554 7.618 -20.813 1.00 97.62 533 ILE A O 1
ATOM 4310 N N . LYS A 1 534 ? 29.319 7.929 -22.181 1.00 97.56 534 LYS A N 1
ATOM 4311 C CA . LYS A 1 534 ? 28.998 6.829 -23.108 1.00 97.56 534 LYS A CA 1
ATOM 4312 C C . LYS A 1 534 ? 28.876 5.482 -22.387 1.00 97.56 534 LYS A C 1
ATOM 4314 O O . LYS A 1 534 ? 27.855 4.812 -22.522 1.00 97.56 534 LYS A O 1
ATOM 4319 N N . LYS A 1 535 ? 29.844 5.139 -21.527 1.00 96.44 535 LYS A N 1
ATOM 4320 C CA . LYS A 1 535 ? 29.807 3.914 -20.701 1.00 96.44 535 LYS A CA 1
ATOM 4321 C C . LYS A 1 535 ? 28.585 3.856 -19.783 1.00 96.44 535 LYS A C 1
ATOM 4323 O O . LYS A 1 535 ? 27.970 2.804 -19.639 1.00 96.44 535 LYS A O 1
ATOM 4328 N N . ASN A 1 536 ? 28.221 4.974 -19.155 1.00 96.25 536 ASN A N 1
ATOM 4329 C CA . ASN A 1 536 ? 27.050 5.028 -18.281 1.00 96.25 536 ASN A CA 1
ATOM 4330 C C . ASN A 1 536 ? 25.743 4.875 -19.074 1.00 96.25 536 ASN A C 1
ATOM 4332 O O . ASN A 1 536 ? 24.835 4.200 -18.599 1.00 96.25 536 ASN A O 1
ATOM 4336 N N . ILE A 1 537 ? 25.649 5.450 -20.278 1.00 96.00 537 ILE A N 1
ATOM 4337 C CA . ILE A 1 537 ? 24.503 5.259 -21.180 1.00 96.00 537 ILE A CA 1
ATOM 4338 C C . ILE A 1 537 ? 24.366 3.779 -21.565 1.00 96.00 537 ILE A C 1
ATOM 4340 O O . ILE A 1 537 ? 23.271 3.229 -21.475 1.00 96.00 537 ILE A O 1
ATOM 4344 N N . GLU A 1 538 ? 25.458 3.114 -21.949 1.00 93.44 538 GLU A N 1
ATOM 4345 C CA . GLU A 1 538 ? 25.457 1.679 -22.280 1.00 93.44 538 GLU A CA 1
ATOM 4346 C C . GLU A 1 538 ? 25.053 0.801 -21.086 1.00 93.44 538 GLU A C 1
ATOM 4348 O O . GLU A 1 538 ? 24.255 -0.130 -21.228 1.00 93.44 538 GLU A O 1
ATOM 4353 N N . LEU A 1 539 ? 25.549 1.129 -19.890 1.00 91.69 539 LEU A N 1
ATOM 4354 C CA . LEU A 1 539 ? 25.159 0.451 -18.655 1.00 91.69 539 LEU A CA 1
ATOM 4355 C C . LEU A 1 539 ? 23.656 0.605 -18.388 1.00 91.69 539 LEU A C 1
ATOM 4357 O O . LEU A 1 539 ? 22.975 -0.374 -18.114 1.00 91.69 539 LEU A O 1
ATOM 4361 N N . LEU A 1 540 ? 23.110 1.817 -18.512 1.00 90.00 540 LEU A N 1
ATOM 4362 C CA . LEU A 1 540 ? 21.682 2.059 -18.291 1.00 90.00 540 LEU A CA 1
ATOM 4363 C C . LEU A 1 540 ? 20.798 1.383 -19.347 1.00 90.00 540 LEU A C 1
ATOM 4365 O O . LEU A 1 540 ? 19.721 0.911 -18.994 1.00 90.00 540 LEU A O 1
ATOM 4369 N N . LYS A 1 541 ? 21.260 1.294 -20.603 1.00 86.81 541 LYS A N 1
ATOM 4370 C CA . LYS A 1 541 ? 20.575 0.576 -21.695 1.00 86.81 541 LYS A CA 1
ATOM 4371 C C . LYS A 1 541 ? 20.538 -0.936 -21.480 1.00 86.81 541 LYS A C 1
ATOM 4373 O O . LYS A 1 541 ? 19.591 -1.585 -21.913 1.00 86.81 541 LYS A O 1
ATOM 4378 N N . SER A 1 542 ? 21.569 -1.490 -20.845 1.00 84.12 542 SER A N 1
ATOM 4379 C CA . SER A 1 542 ? 21.645 -2.919 -20.516 1.00 84.12 542 SER A CA 1
ATOM 4380 C C . SER A 1 542 ? 20.984 -3.273 -19.180 1.00 84.12 542 SER A C 1
ATOM 4382 O O . SER A 1 542 ? 20.676 -4.443 -18.955 1.00 84.12 542 SER A O 1
ATOM 4384 N N . SER A 1 543 ? 20.710 -2.284 -18.324 1.00 81.56 543 SER A N 1
ATOM 4385 C CA . SER A 1 543 ? 20.003 -2.479 -17.059 1.00 81.56 543 SER A CA 1
ATOM 4386 C C . SER A 1 543 ? 18.489 -2.593 -17.219 1.00 81.56 543 SER A C 1
ATOM 4388 O O . SER A 1 543 ? 17.854 -1.798 -17.914 1.00 81.56 543 SER A O 1
ATOM 4390 N N . TYR A 1 544 ? 17.873 -3.517 -16.481 1.00 72.38 544 TYR A N 1
ATOM 4391 C CA . TYR A 1 544 ? 16.412 -3.613 -16.427 1.00 72.38 544 TYR A CA 1
ATOM 4392 C C . TYR A 1 544 ? 15.813 -2.583 -15.449 1.00 72.38 544 TYR A C 1
ATOM 4394 O O . TYR A 1 544 ? 16.479 -2.050 -14.555 1.00 72.38 544 TYR A O 1
ATOM 4402 N N . SER A 1 545 ? 14.530 -2.257 -15.618 1.00 64.50 545 SER A N 1
ATOM 4403 C CA . SER A 1 545 ? 13.846 -1.298 -14.745 1.00 64.50 545 SER A CA 1
ATOM 4404 C C . SER A 1 545 ? 13.664 -1.855 -13.330 1.00 64.50 545 SER A C 1
ATOM 4406 O O . SER A 1 545 ? 13.149 -2.954 -13.161 1.00 64.50 545 SER A O 1
ATOM 4408 N N . GLY A 1 546 ? 14.081 -1.094 -12.316 1.00 64.50 546 GLY A N 1
ATOM 4409 C CA . GLY A 1 546 ? 14.099 -1.549 -10.919 1.00 64.50 546 GLY A CA 1
ATOM 4410 C C . GLY A 1 546 ? 15.380 -2.281 -10.508 1.00 64.50 546 GLY A C 1
ATOM 4411 O O . GLY A 1 546 ? 15.529 -2.622 -9.338 1.00 64.50 546 GLY A O 1
ATOM 4412 N N . GLU A 1 547 ? 16.334 -2.481 -11.426 1.00 74.12 547 GLU A N 1
ATOM 4413 C CA . GLU A 1 547 ? 17.648 -3.024 -11.084 1.00 74.12 547 GLU A CA 1
ATOM 4414 C C . GLU A 1 547 ? 18.399 -2.103 -10.115 1.00 74.12 547 GLU A C 1
ATOM 4416 O O . GLU A 1 547 ? 18.442 -0.878 -10.275 1.00 74.12 547 GLU A O 1
ATOM 4421 N N . LYS A 1 548 ? 19.068 -2.703 -9.126 1.00 76.75 548 LYS A N 1
ATOM 4422 C CA . LYS A 1 548 ? 19.990 -1.979 -8.254 1.00 76.75 548 LYS A CA 1
ATOM 4423 C C . LYS A 1 548 ? 21.248 -1.597 -9.041 1.00 76.75 548 LYS A C 1
ATOM 4425 O O . LYS A 1 548 ? 22.153 -2.410 -9.199 1.00 76.75 548 LYS A O 1
ATOM 4430 N N . ASN A 1 549 ? 21.319 -0.348 -9.506 1.00 86.50 549 ASN A N 1
ATOM 4431 C CA . ASN A 1 549 ? 22.485 0.148 -10.246 1.00 86.50 549 ASN A CA 1
ATOM 4432 C C . ASN A 1 549 ? 23.767 0.150 -9.390 1.00 86.50 549 ASN A C 1
ATOM 4434 O O . ASN A 1 549 ? 23.713 0.043 -8.163 1.00 86.50 549 ASN A O 1
ATOM 4438 N N . SER A 1 550 ? 24.928 0.339 -10.021 1.00 90.00 550 SER A N 1
ATOM 4439 C CA . SER A 1 550 ? 26.197 0.503 -9.302 1.00 90.00 550 SER A CA 1
ATOM 4440 C C . SER A 1 550 ? 26.156 1.694 -8.322 1.00 90.00 550 SER A C 1
ATOM 4442 O O . SER A 1 550 ? 25.405 2.650 -8.549 1.00 90.00 550 SER A O 1
ATOM 4444 N N . PRO A 1 551 ? 26.965 1.684 -7.241 1.00 92.69 551 PRO A N 1
ATOM 4445 C CA . PRO A 1 551 ? 26.997 2.778 -6.266 1.00 92.69 551 PRO A CA 1
ATOM 4446 C C . PRO A 1 551 ? 27.224 4.163 -6.887 1.00 92.69 551 PRO A C 1
ATOM 4448 O O . PRO A 1 551 ? 26.595 5.130 -6.465 1.00 92.69 551 PRO A O 1
ATOM 4451 N N . ASP A 1 552 ? 28.052 4.258 -7.930 1.00 94.19 552 ASP A N 1
ATOM 4452 C CA . ASP A 1 552 ? 28.333 5.528 -8.610 1.00 94.19 552 ASP A CA 1
ATOM 4453 C C . ASP A 1 552 ? 27.117 6.058 -9.385 1.00 94.19 552 ASP A C 1
ATOM 4455 O O . ASP A 1 552 ? 26.850 7.260 -9.372 1.00 94.19 552 ASP A O 1
ATOM 4459 N N . ILE A 1 553 ? 26.335 5.173 -10.017 1.00 94.25 553 ILE A N 1
ATOM 4460 C CA . ILE A 1 553 ? 25.079 5.548 -10.683 1.00 94.25 553 ILE A CA 1
ATOM 4461 C C . ILE A 1 553 ? 24.016 5.930 -9.653 1.00 94.25 553 ILE A C 1
ATOM 4463 O O . ILE A 1 553 ? 23.316 6.920 -9.849 1.00 94.25 553 ILE A O 1
ATOM 4467 N N . GLN A 1 554 ? 23.911 5.199 -8.537 1.00 93.19 554 GLN A N 1
ATOM 4468 C CA . GLN A 1 554 ? 23.010 5.578 -7.442 1.00 93.19 554 GLN A CA 1
ATOM 4469 C C . GLN A 1 554 ? 23.370 6.958 -6.884 1.00 93.19 554 GLN A C 1
ATOM 4471 O O . GLN A 1 554 ? 22.482 7.777 -6.658 1.00 93.19 554 GLN A O 1
ATOM 4476 N N . LYS A 1 555 ? 24.665 7.252 -6.717 1.00 95.00 555 LYS A N 1
ATOM 4477 C CA . LYS A 1 555 ? 25.135 8.568 -6.278 1.00 95.00 555 LYS A CA 1
ATOM 4478 C C . LYS A 1 555 ? 24.825 9.656 -7.307 1.00 95.00 555 LYS A C 1
ATOM 4480 O O . LYS A 1 555 ? 24.368 10.723 -6.920 1.00 95.00 555 LYS A O 1
ATOM 4485 N N . LEU A 1 556 ? 25.005 9.382 -8.602 1.00 95.50 556 LEU A N 1
ATOM 4486 C CA . LEU A 1 556 ? 24.667 10.319 -9.679 1.00 95.50 556 LEU A CA 1
ATOM 4487 C C . LEU A 1 556 ? 23.172 10.660 -9.678 1.00 95.50 556 LEU A C 1
ATOM 4489 O O . LEU A 1 556 ? 22.807 11.830 -9.698 1.00 95.50 556 LEU A O 1
ATOM 4493 N N . LYS A 1 557 ? 22.315 9.639 -9.587 1.00 93.62 557 LYS A N 1
ATOM 4494 C CA . LYS A 1 557 ? 20.863 9.796 -9.434 1.00 93.62 557 LYS A CA 1
ATOM 4495 C C . LYS A 1 557 ? 20.499 10.590 -8.183 1.00 93.62 557 LYS A C 1
ATOM 4497 O O . LYS A 1 557 ? 19.670 11.487 -8.257 1.00 93.62 557 LYS A O 1
ATOM 4502 N N . GLY A 1 558 ? 21.136 10.285 -7.054 1.00 93.19 558 GLY A N 1
ATOM 4503 C CA . GLY A 1 558 ? 20.884 10.990 -5.802 1.00 93.19 558 GLY A CA 1
ATOM 4504 C C . GLY A 1 558 ? 21.260 12.467 -5.863 1.00 93.19 558 GLY A C 1
ATOM 4505 O O . GLY A 1 558 ? 20.462 13.315 -5.497 1.00 93.19 558 GLY A O 1
ATOM 4506 N N . MET A 1 559 ? 22.413 12.799 -6.444 1.00 94.06 559 MET A N 1
ATOM 4507 C CA . MET A 1 559 ? 22.840 14.195 -6.601 1.00 94.06 559 MET A CA 1
ATOM 4508 C C . MET A 1 559 ? 21.986 14.984 -7.612 1.00 94.06 559 MET A C 1
ATOM 4510 O O . MET A 1 559 ? 21.905 16.208 -7.527 1.00 94.06 559 MET A O 1
ATOM 4514 N N . LEU A 1 560 ? 21.321 14.313 -8.562 1.00 93.38 560 LEU A N 1
ATOM 4515 C CA . LEU A 1 560 ? 20.284 14.951 -9.387 1.00 93.38 560 LEU A CA 1
ATOM 4516 C C . LEU A 1 560 ? 19.029 15.244 -8.574 1.00 93.38 560 LEU A C 1
ATOM 4518 O O . LEU A 1 560 ? 18.436 16.306 -8.733 1.00 93.38 560 LEU A O 1
ATOM 4522 N N . ARG A 1 561 ? 18.648 14.325 -7.685 1.00 91.69 561 ARG A N 1
ATOM 4523 C CA . ARG A 1 561 ? 17.504 14.519 -6.802 1.00 91.69 561 ARG A CA 1
ATOM 4524 C C . ARG A 1 561 ? 17.748 15.631 -5.777 1.00 91.69 561 ARG A C 1
ATOM 4526 O O . ARG A 1 561 ? 16.866 16.457 -5.565 1.00 91.69 561 ARG A O 1
ATOM 4533 N N . GLU A 1 562 ? 18.956 15.706 -5.224 1.00 91.31 562 GLU A N 1
ATOM 4534 C CA . GLU A 1 562 ? 19.425 16.838 -4.414 1.00 91.31 562 GLU A CA 1
ATOM 4535 C C . GLU A 1 562 ? 19.304 18.153 -5.193 1.00 91.31 562 GLU A C 1
ATOM 4537 O O . GLU A 1 562 ? 18.749 19.120 -4.681 1.00 91.31 562 GLU A O 1
ATOM 4542 N N . TYR A 1 563 ? 19.742 18.185 -6.457 1.00 92.94 563 TYR A N 1
ATOM 4543 C CA . TYR A 1 563 ? 19.608 19.376 -7.298 1.00 92.94 563 TYR A CA 1
ATOM 4544 C C . TYR A 1 563 ? 18.145 19.783 -7.521 1.00 92.94 563 TYR A C 1
ATOM 4546 O O . TYR A 1 563 ? 17.827 20.966 -7.449 1.00 92.94 563 TYR A O 1
ATOM 4554 N N . GLU A 1 564 ? 17.231 18.837 -7.745 1.00 91.12 564 GLU A N 1
ATOM 4555 C CA . GLU A 1 564 ? 15.796 19.141 -7.847 1.00 91.12 564 GLU A CA 1
ATOM 4556 C C . GLU A 1 564 ? 15.249 19.790 -6.567 1.00 91.12 564 GLU A C 1
ATOM 4558 O O . GLU A 1 564 ? 14.468 20.739 -6.647 1.00 91.12 564 GLU A O 1
ATOM 4563 N N . GLU A 1 565 ? 15.689 19.331 -5.394 1.00 89.56 565 GLU A N 1
ATOM 4564 C CA . GLU A 1 565 ? 15.333 19.939 -4.111 1.00 89.56 565 GLU A CA 1
ATOM 4565 C C . GLU A 1 565 ? 15.946 21.344 -3.948 1.00 89.56 565 GLU A C 1
ATOM 4567 O O . GLU A 1 565 ? 15.248 22.286 -3.563 1.00 89.56 565 GLU A O 1
ATOM 4572 N N . GLU A 1 566 ? 17.226 21.517 -4.300 1.00 90.94 566 GLU A N 1
ATOM 4573 C CA . GLU A 1 566 ? 17.918 22.813 -4.289 1.00 90.94 566 GLU A CA 1
ATOM 4574 C C . GLU A 1 566 ? 17.170 23.857 -5.128 1.00 90.94 566 GLU A C 1
ATOM 4576 O O . GLU A 1 566 ? 17.026 25.004 -4.706 1.00 90.94 566 GLU A O 1
ATOM 4581 N N . LEU A 1 567 ? 16.665 23.468 -6.305 1.00 92.50 567 LEU A N 1
ATOM 4582 C CA . LEU A 1 567 ? 15.893 24.350 -7.183 1.00 92.50 567 LEU A CA 1
ATOM 4583 C C . LEU A 1 567 ? 14.622 24.863 -6.500 1.00 92.50 567 LEU A C 1
ATOM 4585 O O . LEU A 1 567 ? 14.294 26.047 -6.631 1.00 92.50 567 LEU A O 1
ATOM 4589 N N . VAL A 1 568 ? 13.915 24.002 -5.761 1.00 89.50 568 VAL A N 1
ATOM 4590 C CA . VAL A 1 568 ? 12.720 24.415 -5.017 1.00 89.50 568 VAL A CA 1
ATOM 4591 C C . VAL A 1 568 ? 13.114 25.350 -3.882 1.00 89.50 568 VAL A C 1
ATOM 4593 O O . VAL A 1 568 ? 12.562 26.442 -3.778 1.00 89.50 568 VAL A O 1
ATOM 4596 N N . TRP A 1 569 ? 14.107 24.995 -3.069 1.00 87.94 569 TRP A N 1
ATOM 4597 C CA . TRP A 1 569 ? 14.554 25.854 -1.970 1.00 87.94 569 TRP A CA 1
ATOM 4598 C C . TRP A 1 569 ? 15.026 27.232 -2.455 1.00 87.94 569 TRP A C 1
ATOM 4600 O O . TRP A 1 569 ? 14.614 28.260 -1.906 1.00 87.94 569 TRP A O 1
ATOM 4610 N N . ALA A 1 570 ? 15.803 27.275 -3.537 1.00 89.94 570 ALA A N 1
ATOM 4611 C CA . ALA A 1 570 ? 16.264 28.511 -4.156 1.00 89.94 570 ALA A CA 1
ATOM 4612 C C . ALA A 1 570 ? 15.123 29.366 -4.712 1.00 89.94 570 ALA A C 1
ATOM 4614 O O . ALA A 1 570 ? 15.141 30.588 -4.551 1.00 89.94 570 ALA A O 1
ATOM 4615 N N . HIS A 1 571 ? 14.090 28.746 -5.295 1.00 88.00 571 HIS A N 1
ATOM 4616 C CA . HIS A 1 571 ? 12.886 29.459 -5.726 1.00 88.00 571 HIS A CA 1
ATOM 4617 C C . HIS A 1 571 ? 12.209 30.213 -4.566 1.00 88.00 571 HIS A C 1
ATOM 4619 O O . HIS A 1 571 ? 11.670 31.303 -4.761 1.00 88.00 571 HIS A O 1
ATOM 4625 N N . TYR A 1 572 ? 12.298 29.685 -3.342 1.00 84.88 572 TYR A N 1
ATOM 4626 C CA . TYR A 1 572 ? 11.784 30.328 -2.129 1.00 84.88 572 TYR A CA 1
ATOM 4627 C C . TYR A 1 572 ? 12.801 31.225 -1.406 1.00 84.88 572 TYR A C 1
ATOM 4629 O O . TYR A 1 572 ? 12.526 31.698 -0.301 1.00 84.88 572 TYR A O 1
ATOM 4637 N N . GLY A 1 573 ? 13.936 31.526 -2.042 1.00 80.69 573 GLY A N 1
ATOM 4638 C CA . GLY A 1 573 ? 14.939 32.466 -1.540 1.00 80.69 573 GLY A CA 1
ATOM 4639 C C . GLY A 1 573 ? 15.923 31.868 -0.537 1.00 80.69 573 GLY A C 1
ATOM 4640 O O . GLY A 1 573 ? 16.644 32.617 0.124 1.00 80.69 573 GLY A O 1
ATOM 4641 N N . VAL A 1 574 ? 15.970 30.540 -0.410 1.00 83.19 574 VAL A N 1
ATOM 4642 C CA . VAL A 1 574 ? 17.005 29.861 0.373 1.00 83.19 574 VAL A CA 1
ATOM 4643 C C . VAL A 1 574 ? 18.292 29.838 -0.437 1.00 83.19 574 VAL A C 1
ATOM 4645 O O . VAL A 1 574 ? 18.301 29.475 -1.611 1.00 83.19 574 VAL A O 1
ATOM 4648 N N . LYS A 1 575 ? 19.398 30.228 0.193 1.00 79.62 575 LYS A N 1
ATOM 4649 C CA . LYS A 1 575 ? 20.713 30.091 -0.425 1.00 79.62 575 LYS A CA 1
ATOM 4650 C C . LYS A 1 575 ? 21.122 28.618 -0.383 1.00 79.62 575 LYS A C 1
ATOM 4652 O O . LYS A 1 575 ? 21.272 28.074 0.711 1.00 79.62 575 LYS A O 1
ATOM 4657 N N . VAL A 1 576 ? 21.293 28.025 -1.559 1.00 78.19 576 VAL A N 1
ATOM 4658 C CA . VAL A 1 576 ? 21.724 26.635 -1.777 1.00 78.19 576 VAL A CA 1
ATOM 4659 C C . VAL A 1 576 ? 23.155 26.568 -2.283 1.00 78.19 576 VAL A C 1
ATOM 4661 O O . VAL A 1 576 ? 23.584 27.528 -2.972 1.00 78.19 576 VAL A O 1
#

Radius of gyration: 29.0 Å; chains: 1; bounding box: 74×68×67 Å

Secondary structure (DSSP, 8-state):
-PPTT--HHHHHHHHHTT-----SSS-EEEESSHHHHHHHHHHHHHHHHHH-TT-EEE---SSTTHHHHHHHHHHHHTTT-HHHHHHHHHTT---SSPPPSTTPEEE--EEEES--TTSTT-HHHHIIIIIIITTT--GGGEE---GGGS--GGG--HHHH-TTS---GGGGTS---SHHHHHHHHHHHHHHHHHHHHHHHHHHTTS-SEEEEEPPTTS-BTTB-TT--TT--SEEE---HHHHHHHHHHHTSHHHHTT-EEEE--HHHHTSSTT-EEEEEE-SGGGHHHHHHHHHSPS-TTSGGGGGGG-TTEEEEEEHHHHTTSHHHHHHHHHSS---HHHHHHHHHHHHHHTT--GGG--HHHHHHSTTGGGSTT-SHHHHHHHHHHHHHHHHHHT----S-EEEEEESSTTHHHHHTHHHHHHHHT-TT-EEEEEESS--GGGS-HHHHHHHHHHHHHHHHTT--GGGGSTTTTTTGGGS-HHHHHHHHHHHHHTT-HHHHHHHHHHHHHHHHHHHHT--SHHHHHHHHHHHHHHHHHSPTT----HHHHHHHHHHHHHHHHHHHHHTT---